Protein AF-A0A5C3LX69-F1 (afdb_monomer_lite)

Radius of gyration: 54.86 Å; chains: 1; bounding box: 128×92×149 Å

Sequence (507 aa):
MKSRIPHSKPSGSSSSKPAASKSSKATSSKHPTLEPSQQEIHSETRIRTIHTKLASCGLPGTISEAELAAVANGAFLDILEFVCEHLRGRRGVAGSRSVIHAARKERARSRVKHPDDMLRSTSEKAASAFRAAEKSVCVYREQLEERMRGLQGSEEKEKELKNRISGKRKISLLLDVLEQRERLRTRRFEEVGKIIRELRTKVHSRSALPDIPPLPSLSTTKTTARYRTSHVRETLTSLHVHHLRVSRLLHPRHPNTGGSGASEDLLIQRLRRALGKHTKSAGEADGVVERLLDLARRKARTRVRMTCSEQKEEAGREELNEKTHHAGKKERELQDLLNRAVGLAFSSEHAIESISHFLRETAPMLRSSLKAEGVQTRGYVDVLRDHIQPSEDKREKGKEEFTVKVKSLLGMYGAAPEVLAKEVERILQRTHARASFLSSAGLPSPRPLPEEQQWMIAAHHSNEHAANEHAVKLLTRKIAKGEYGRGLGKQIENVLGEAKTLIDMPR

Organism: NCBI:txid68775

Structure (mmCIF, N/CA/C/O backbone):
data_AF-A0A5C3LX69-F1
#
_entry.id   AF-A0A5C3LX69-F1
#
loop_
_atom_site.group_PDB
_atom_site.id
_atom_site.type_symbol
_atom_site.label_atom_id
_atom_site.label_alt_id
_atom_site.label_comp_id
_atom_site.label_asym_id
_atom_site.label_entity_id
_atom_site.label_seq_id
_atom_site.pdbx_PDB_ins_code
_atom_site.Cartn_x
_atom_site.Cartn_y
_atom_site.Cartn_z
_atom_site.occupancy
_atom_site.B_iso_or_equiv
_atom_site.auth_seq_id
_atom_site.auth_comp_id
_atom_site.auth_asym_id
_atom_site.auth_atom_id
_atom_site.pdbx_PDB_model_num
ATOM 1 N N . MET A 1 1 ? -3.833 -6.113 -63.905 1.00 48.78 1 MET A N 1
ATOM 2 C CA . MET A 1 1 ? -3.002 -5.656 -65.039 1.00 48.78 1 MET A CA 1
ATOM 3 C C . MET A 1 1 ? -2.441 -4.274 -64.734 1.00 48.78 1 MET A C 1
ATOM 5 O O . MET A 1 1 ? -3.221 -3.334 -64.686 1.00 48.78 1 MET A O 1
ATOM 9 N N . LYS A 1 2 ? -1.131 -4.164 -64.478 1.00 38.47 2 LYS A N 1
ATOM 10 C CA . LYS A 1 2 ? -0.286 -2.999 -64.803 1.00 38.47 2 LYS A CA 1
ATOM 11 C C . LYS A 1 2 ? 1.182 -3.355 -64.516 1.00 38.47 2 LYS A C 1
ATOM 13 O O . LYS A 1 2 ? 1.577 -3.623 -63.388 1.00 38.47 2 LYS A O 1
ATOM 18 N N . SER A 1 3 ? 1.880 -3.471 -65.637 1.00 40.25 3 SER A N 1
ATOM 19 C CA . SER A 1 3 ? 3.301 -3.622 -65.957 1.00 40.25 3 SER A CA 1
ATOM 20 C C . SER A 1 3 ? 4.361 -3.317 -64.889 1.00 40.25 3 SER A C 1
ATOM 22 O O . SER A 1 3 ? 4.452 -2.206 -64.368 1.00 40.25 3 SER A O 1
ATOM 24 N N . ARG A 1 4 ? 5.257 -4.301 -64.721 1.00 43.72 4 ARG A N 1
ATOM 25 C CA . ARG A 1 4 ? 6.661 -4.159 -64.300 1.00 43.72 4 ARG A CA 1
ATOM 26 C C . ARG A 1 4 ? 7.444 -3.312 -65.313 1.00 43.72 4 ARG A C 1
ATOM 28 O O . ARG A 1 4 ? 7.300 -3.527 -66.512 1.00 43.72 4 ARG A O 1
ATOM 35 N N . ILE A 1 5 ? 8.344 -2.466 -64.818 1.00 47.81 5 ILE A N 1
ATOM 36 C CA . ILE A 1 5 ? 9.494 -1.929 -65.561 1.00 47.81 5 ILE A CA 1
ATOM 37 C C . ILE A 1 5 ? 10.745 -2.241 -64.720 1.00 47.81 5 ILE A C 1
ATOM 39 O O . ILE A 1 5 ? 10.751 -1.897 -63.535 1.00 47.81 5 ILE A O 1
ATOM 43 N N . PRO A 1 6 ? 11.779 -2.909 -65.265 1.00 52.28 6 PRO A N 1
ATOM 44 C CA . PRO A 1 6 ? 13.044 -3.120 -64.576 1.00 52.28 6 PRO A CA 1
ATOM 45 C C . PRO A 1 6 ? 14.021 -1.992 -64.932 1.00 52.28 6 PRO A C 1
ATOM 47 O O . PRO A 1 6 ? 14.209 -1.684 -66.106 1.00 52.28 6 PRO A O 1
ATOM 50 N N . HIS A 1 7 ? 14.679 -1.399 -63.934 1.00 39.47 7 HIS A N 1
ATOM 51 C CA . HIS A 1 7 ? 15.825 -0.526 -64.179 1.00 39.47 7 HIS A CA 1
ATOM 52 C C . HIS A 1 7 ? 17.132 -1.211 -63.782 1.00 39.47 7 HIS A C 1
ATOM 54 O O . HIS A 1 7 ? 17.336 -1.661 -62.655 1.00 39.47 7 HIS A O 1
ATOM 60 N N . SER A 1 8 ? 17.978 -1.278 -64.801 1.00 34.88 8 SER A N 1
ATOM 61 C CA . SER A 1 8 ? 19.378 -1.656 -64.879 1.00 34.88 8 SER A CA 1
ATOM 62 C C . SER A 1 8 ? 20.264 -1.017 -63.807 1.00 34.88 8 SER A C 1
ATOM 64 O O . SER A 1 8 ? 20.213 0.189 -63.571 1.00 34.88 8 SER A O 1
ATOM 66 N N . LYS A 1 9 ? 21.151 -1.833 -63.230 1.00 46.41 9 LYS A N 1
ATOM 67 C CA . LYS A 1 9 ? 22.334 -1.394 -62.479 1.00 46.41 9 LYS A CA 1
ATOM 68 C C . LYS A 1 9 ? 23.374 -0.804 -63.442 1.00 46.41 9 LYS A C 1
ATOM 70 O O . LYS A 1 9 ? 23.632 -1.441 -64.462 1.00 46.41 9 LYS A O 1
ATOM 75 N N . PRO A 1 10 ? 24.074 0.280 -63.076 1.00 46.88 10 PRO A N 1
ATOM 76 C CA . PRO A 1 10 ? 25.426 0.506 -63.543 1.00 46.88 10 PRO A CA 1
ATOM 77 C C . PRO A 1 10 ? 26.444 0.114 -62.468 1.00 46.88 10 PRO A C 1
ATOM 79 O O . PRO A 1 10 ? 26.323 0.403 -61.277 1.00 46.88 10 PRO A O 1
ATOM 82 N N . SER A 1 11 ? 27.438 -0.597 -62.968 1.00 38.06 11 SER A N 1
ATOM 83 C CA . SER A 1 11 ? 28.724 -0.945 -62.396 1.00 38.06 11 SER A CA 1
ATOM 84 C C . SER A 1 11 ? 29.548 0.268 -61.958 1.00 38.06 11 SER A C 1
ATOM 86 O O . SER A 1 11 ? 29.615 1.254 -62.680 1.00 38.06 11 SER A O 1
ATOM 88 N N . GLY A 1 12 ? 30.281 0.083 -60.857 1.00 38.56 12 GLY A N 1
ATOM 89 C CA . GLY A 1 12 ? 31.684 0.482 -60.727 1.00 38.56 12 GLY A CA 1
ATOM 90 C C . GLY A 1 12 ? 32.010 1.968 -60.582 1.00 38.56 12 GLY A C 1
ATOM 91 O O . GLY A 1 12 ? 31.930 2.723 -61.537 1.00 38.56 12 GLY A O 1
ATOM 92 N N . SER A 1 13 ? 32.578 2.332 -59.432 1.00 35.28 13 SER A N 1
ATOM 93 C CA . SER A 1 13 ? 33.804 3.140 -59.407 1.00 35.28 13 SER A CA 1
ATOM 94 C C . SER A 1 13 ? 34.420 3.126 -58.010 1.00 35.28 13 SER A C 1
ATOM 96 O O . SER A 1 13 ? 33.841 3.598 -57.034 1.00 35.28 13 SER A O 1
ATOM 98 N N . SER A 1 14 ? 35.621 2.567 -57.951 1.00 46.16 14 SER A N 1
ATOM 99 C CA . SER A 1 14 ? 36.656 2.790 -56.950 1.00 46.16 14 SER A CA 1
ATOM 100 C C . SER A 1 14 ? 36.865 4.276 -56.631 1.00 46.16 14 SER A C 1
ATOM 102 O O . SER A 1 14 ? 37.082 5.060 -57.552 1.00 46.16 14 SER A O 1
ATOM 104 N N . SER A 1 15 ? 36.944 4.649 -55.352 1.00 37.22 15 SER A N 1
ATOM 105 C CA . SER A 1 15 ? 37.646 5.876 -54.950 1.00 37.22 15 SER A CA 1
ATOM 106 C C . SER A 1 15 ? 38.117 5.818 -53.492 1.00 37.22 15 SER A C 1
ATOM 108 O O . SER A 1 15 ? 37.343 5.982 -52.552 1.00 37.22 15 SER A O 1
ATOM 110 N N . SER A 1 16 ? 39.413 5.532 -53.346 1.00 37.84 16 SER A N 1
ATOM 111 C CA . SER A 1 16 ? 40.392 6.246 -52.508 1.00 37.84 16 SER A CA 1
ATOM 112 C C . SER A 1 16 ? 39.966 6.783 -51.129 1.00 37.84 16 SER A C 1
ATOM 114 O O . SER A 1 16 ? 39.293 7.804 -51.004 1.00 37.84 16 SER A O 1
ATOM 116 N N . LYS A 1 17 ? 40.539 6.169 -50.085 1.00 42.91 17 LYS A N 1
ATOM 117 C CA . LYS A 1 17 ? 40.775 6.774 -48.762 1.00 42.91 17 LYS A CA 1
ATOM 118 C C . LYS A 1 17 ? 41.663 8.026 -48.896 1.00 42.91 17 LYS A C 1
ATOM 120 O O . LYS A 1 17 ? 42.711 7.908 -49.531 1.00 42.91 17 LYS A O 1
ATOM 125 N N . PRO A 1 18 ? 41.367 9.159 -48.235 1.00 42.38 18 PRO A N 1
ATOM 126 C CA . PRO A 1 18 ? 42.373 10.180 -47.999 1.00 42.38 18 PRO A CA 1
ATOM 127 C C . PRO A 1 18 ? 43.073 9.939 -46.657 1.00 42.38 18 PRO A C 1
ATOM 129 O O . PRO A 1 18 ? 42.449 9.778 -45.607 1.00 42.38 18 PRO A O 1
ATOM 132 N N . ALA A 1 19 ? 44.400 9.894 -46.734 1.00 36.47 19 ALA A N 1
ATOM 133 C CA . ALA A 1 19 ? 45.321 9.847 -45.616 1.00 36.47 19 ALA A CA 1
ATOM 134 C C . ALA A 1 19 ? 45.254 11.143 -44.791 1.00 36.47 19 ALA A C 1
ATOM 136 O O . ALA A 1 19 ? 45.210 12.246 -45.334 1.00 36.47 19 ALA A O 1
ATOM 137 N N . ALA A 1 20 ? 45.280 11.001 -43.467 1.00 37.62 20 ALA A N 1
ATOM 138 C CA . ALA A 1 20 ? 45.411 12.111 -42.537 1.00 37.62 20 ALA A CA 1
ATOM 139 C C . ALA A 1 20 ? 46.851 12.653 -42.573 1.00 37.62 20 ALA A C 1
ATOM 141 O O . ALA A 1 20 ? 47.780 12.021 -42.071 1.00 37.62 20 ALA A O 1
ATOM 142 N N . SER A 1 21 ? 47.033 13.833 -43.163 1.00 38.31 21 SER A N 1
ATOM 143 C CA . SER A 1 21 ? 48.278 14.596 -43.115 1.00 38.31 21 SER A CA 1
ATOM 144 C C . SER A 1 21 ? 48.471 15.202 -41.719 1.00 38.31 21 SER A C 1
ATOM 146 O O . SER A 1 21 ? 47.793 16.160 -41.343 1.00 38.31 21 SER A O 1
ATOM 148 N N . LYS A 1 22 ? 49.410 14.654 -40.945 1.00 41.94 22 LYS A N 1
ATOM 149 C CA . LYS A 1 22 ? 49.969 15.303 -39.752 1.00 41.94 22 LYS A CA 1
ATOM 150 C C . LYS A 1 22 ? 50.916 16.417 -40.210 1.00 41.94 22 LYS A C 1
ATOM 152 O O . LYS A 1 22 ? 51.984 16.118 -40.731 1.00 41.94 22 LYS A O 1
ATOM 157 N N . SER A 1 23 ? 50.554 17.684 -40.005 1.00 39.88 23 SER A N 1
ATOM 158 C CA . SER A 1 23 ? 51.501 18.801 -40.121 1.00 39.88 23 SER A CA 1
ATOM 159 C C . SER A 1 23 ? 52.133 19.077 -38.754 1.00 39.88 23 SER A C 1
ATOM 161 O O . SER A 1 23 ? 51.575 19.791 -37.922 1.00 39.88 23 SER A O 1
ATOM 163 N N . SER A 1 24 ? 53.303 18.498 -38.508 1.00 42.72 24 SER A N 1
ATOM 164 C CA . SER A 1 24 ? 54.216 18.936 -37.454 1.00 42.72 24 SER A CA 1
ATOM 165 C C . SER A 1 24 ? 54.924 20.207 -37.927 1.00 42.72 24 SER A C 1
ATOM 167 O O . SER A 1 24 ? 55.811 20.140 -38.776 1.00 42.72 24 SER A O 1
ATOM 169 N N . LYS A 1 25 ? 54.522 21.373 -37.410 1.00 42.38 25 LYS A N 1
ATOM 170 C CA . LYS A 1 25 ? 55.230 22.637 -37.641 1.00 42.38 25 LYS A CA 1
ATOM 171 C C . LYS A 1 25 ? 56.178 22.875 -36.468 1.00 42.38 25 LYS A C 1
ATOM 173 O O . LYS A 1 25 ? 55.744 23.219 -35.374 1.00 42.38 25 LYS A O 1
ATOM 178 N N . ALA A 1 26 ? 57.459 22.611 -36.709 1.00 38.88 26 ALA A N 1
ATOM 179 C CA . ALA A 1 26 ? 58.552 22.876 -35.788 1.00 38.88 26 ALA A CA 1
ATOM 180 C C . ALA A 1 26 ? 58.751 24.390 -35.616 1.00 38.88 26 ALA A C 1
ATOM 182 O O . ALA A 1 26 ? 58.827 25.142 -36.589 1.00 38.88 26 ALA A O 1
ATOM 183 N N . THR A 1 27 ? 58.825 24.826 -34.365 1.00 42.94 27 THR A N 1
ATOM 184 C CA . THR A 1 27 ? 59.170 26.182 -33.942 1.00 42.94 27 THR A CA 1
ATOM 185 C C . THR A 1 27 ? 60.685 26.369 -34.024 1.00 42.94 27 THR A C 1
ATOM 187 O O . THR A 1 27 ? 61.425 25.802 -33.226 1.00 42.94 27 THR A O 1
ATOM 190 N N . SER A 1 28 ? 61.148 27.164 -34.990 1.00 39.62 28 SER A N 1
ATOM 191 C CA . SER A 1 28 ? 62.511 27.702 -35.026 1.00 39.62 28 SER A CA 1
ATOM 192 C C . SER A 1 28 ? 62.495 29.073 -34.352 1.00 39.62 28 SER A C 1
ATOM 194 O O . SER A 1 28 ? 61.934 30.026 -34.890 1.00 39.62 28 SER A O 1
ATOM 196 N N . SER A 1 29 ? 63.067 29.159 -33.150 1.00 45.12 29 SER A N 1
ATOM 197 C CA . SER A 1 29 ? 63.329 30.422 -32.465 1.00 45.12 29 SER A CA 1
ATOM 198 C C . SER A 1 29 ? 64.560 31.088 -33.083 1.00 45.12 29 SER A C 1
ATOM 200 O O . SER A 1 29 ? 65.683 30.610 -32.920 1.00 45.12 29 SER A O 1
ATOM 202 N N . LYS A 1 30 ? 64.361 32.213 -33.766 1.00 41.50 30 LYS A N 1
ATOM 203 C CA . LYS A 1 30 ? 65.411 33.204 -34.012 1.00 41.50 30 LYS A CA 1
ATOM 204 C C . LYS A 1 30 ? 64.928 34.516 -33.411 1.00 41.50 30 LYS A C 1
ATOM 206 O O . LYS A 1 30 ? 63.932 35.058 -33.873 1.00 41.50 30 LYS A O 1
ATOM 211 N N . HIS A 1 31 ? 65.608 34.971 -32.363 1.00 44.81 31 HIS A N 1
ATOM 212 C CA . HIS A 1 31 ? 65.466 36.312 -31.802 1.00 44.81 31 HIS A CA 1
ATOM 213 C C . HIS A 1 31 ? 66.206 37.306 -32.709 1.00 44.81 31 HIS A C 1
ATOM 215 O O . HIS A 1 31 ? 67.421 37.165 -32.857 1.00 44.81 31 HIS A O 1
ATOM 221 N N . PRO A 1 32 ? 65.532 38.309 -33.295 1.00 51.78 32 PRO A N 1
ATOM 222 C CA . PRO A 1 32 ? 66.189 39.505 -33.782 1.00 51.78 32 PRO A CA 1
ATOM 223 C C . PRO A 1 32 ? 66.158 40.572 -32.681 1.00 51.78 32 PRO A C 1
ATOM 225 O O . PRO A 1 32 ? 65.097 40.990 -32.219 1.00 51.78 32 PRO A O 1
ATOM 228 N N . THR A 1 33 ? 67.341 41.000 -32.257 1.00 50.88 33 THR A N 1
ATOM 229 C CA . THR A 1 33 ? 67.543 42.231 -31.490 1.00 50.88 33 THR A CA 1
ATOM 230 C C . THR A 1 33 ? 67.201 43.401 -32.412 1.00 50.88 33 THR A C 1
ATOM 232 O O . THR A 1 33 ? 67.880 43.598 -33.417 1.00 50.88 33 THR A O 1
ATOM 235 N N . LEU A 1 34 ? 66.113 44.116 -32.117 1.00 48.59 34 LEU A N 1
ATOM 236 C CA . LEU A 1 34 ? 65.629 45.247 -32.907 1.00 48.59 34 LEU A CA 1
ATOM 237 C C . LEU A 1 34 ? 65.670 46.536 -32.090 1.00 48.59 34 LEU A C 1
ATOM 239 O O . LEU A 1 34 ? 65.187 46.599 -30.961 1.00 48.59 34 LEU A O 1
ATOM 243 N N . GLU A 1 35 ? 66.248 47.532 -32.748 1.00 52.22 35 GLU A N 1
ATOM 244 C CA . GLU A 1 35 ? 66.234 48.967 -32.491 1.00 52.22 35 GLU A CA 1
ATOM 245 C C . GLU A 1 35 ? 64.879 49.485 -31.947 1.00 52.22 35 GLU A C 1
ATOM 247 O O . GLU A 1 35 ? 63.824 49.172 -32.513 1.00 52.22 35 GLU A O 1
ATOM 252 N N . PRO A 1 36 ? 64.877 50.318 -30.887 1.00 54.06 36 PRO A N 1
ATOM 253 C CA . PRO A 1 36 ? 63.665 50.749 -30.178 1.00 54.06 36 PRO A CA 1
ATOM 254 C C . PRO A 1 36 ? 62.775 51.759 -30.931 1.00 54.06 36 PRO A C 1
ATOM 256 O O . PRO A 1 36 ? 61.729 52.138 -30.418 1.00 54.06 36 PRO A O 1
ATOM 259 N N . SER A 1 37 ? 63.123 52.180 -32.149 1.00 54.16 37 SER A N 1
ATOM 260 C CA . SER A 1 37 ? 62.399 53.231 -32.888 1.00 54.16 37 SER A CA 1
ATOM 261 C C . SER A 1 37 ? 61.359 52.723 -33.903 1.00 54.16 37 SER A C 1
ATOM 263 O O . SER A 1 37 ? 60.545 53.509 -34.379 1.00 54.16 37 SER A O 1
ATOM 265 N N . GLN A 1 38 ? 61.315 51.418 -34.216 1.00 54.84 38 GLN A N 1
ATOM 266 C CA . GLN A 1 38 ? 60.296 50.829 -35.113 1.00 54.84 38 GLN A CA 1
ATOM 267 C C . GLN A 1 38 ? 59.138 50.132 -34.376 1.00 54.84 38 GLN A C 1
ATOM 269 O O . GLN A 1 38 ? 58.130 49.788 -34.991 1.00 54.84 38 GLN A O 1
ATOM 274 N N . GLN A 1 39 ? 59.241 49.929 -33.059 1.00 59.38 39 GLN A N 1
ATOM 275 C CA . GLN A 1 39 ? 58.229 49.199 -32.284 1.00 59.38 39 GLN A CA 1
ATOM 276 C C . GLN A 1 39 ? 56.936 49.998 -32.053 1.00 59.38 39 GLN A C 1
ATOM 278 O O . GLN A 1 39 ? 55.862 49.397 -32.028 1.00 59.38 39 GLN A O 1
ATOM 283 N N . GLU A 1 40 ? 57.006 51.330 -31.958 1.00 61.84 40 GLU A N 1
ATOM 284 C CA . GLU A 1 40 ? 55.824 52.176 -31.713 1.00 61.84 40 GLU A CA 1
ATOM 285 C C . GLU A 1 40 ? 54.891 52.264 -32.934 1.00 61.84 40 GLU A C 1
ATOM 287 O O . GLU A 1 40 ? 53.672 52.201 -32.804 1.00 61.84 40 GLU A O 1
ATOM 292 N N . ILE A 1 41 ? 55.435 52.283 -34.154 1.00 68.69 41 ILE A N 1
ATOM 293 C CA . ILE A 1 41 ? 54.611 52.317 -35.379 1.00 68.69 41 ILE A CA 1
ATOM 294 C C . ILE A 1 41 ? 53.885 50.969 -35.590 1.00 68.69 41 ILE A C 1
ATOM 296 O O . ILE A 1 41 ? 52.752 50.903 -36.087 1.00 68.69 41 ILE A O 1
ATOM 300 N N . HIS A 1 42 ? 54.509 49.863 -35.177 1.00 73.12 42 HIS A N 1
ATOM 301 C CA . HIS A 1 42 ? 53.905 48.533 -35.251 1.00 73.12 42 HIS A CA 1
ATOM 302 C C . HIS A 1 42 ? 52.837 48.290 -34.175 1.00 73.12 42 HIS A C 1
ATOM 304 O O . HIS A 1 42 ? 51.896 47.534 -34.428 1.00 73.12 42 HIS A O 1
ATOM 310 N N . SER A 1 43 ? 52.927 48.929 -33.005 1.00 78.69 43 SER A N 1
ATOM 311 C CA . SER A 1 43 ? 51.906 48.786 -31.961 1.00 78.69 43 SER A CA 1
ATOM 312 C C . SER A 1 43 ? 50.610 49.511 -32.336 1.00 78.69 43 SER A C 1
ATOM 314 O O . SER A 1 43 ? 49.542 48.906 -32.241 1.00 78.69 43 SER A O 1
ATOM 316 N N . GLU A 1 44 ? 50.677 50.733 -32.875 1.00 84.44 44 GLU A N 1
ATOM 317 C CA . GLU A 1 44 ? 49.481 51.486 -33.291 1.00 84.44 44 GLU A CA 1
ATOM 318 C C . GLU A 1 44 ? 48.690 50.777 -34.401 1.00 84.44 44 GLU A C 1
ATOM 320 O O . GLU A 1 44 ? 47.464 50.637 -34.335 1.00 84.44 44 GLU A O 1
ATOM 325 N N . THR A 1 45 ? 49.389 50.264 -35.417 1.00 87.81 45 THR A N 1
ATOM 326 C CA . THR A 1 45 ? 48.760 49.520 -36.522 1.00 87.81 45 THR A CA 1
ATOM 327 C C . THR A 1 45 ? 48.129 48.207 -36.048 1.00 87.81 45 THR A C 1
ATOM 329 O O . THR A 1 45 ? 47.048 47.820 -36.515 1.00 87.81 45 THR A O 1
ATOM 332 N N . ARG A 1 46 ? 48.745 47.539 -35.066 1.00 90.56 46 ARG A N 1
ATOM 333 C CA . ARG A 1 46 ? 48.218 46.317 -34.450 1.00 90.56 46 ARG A CA 1
ATOM 334 C C . ARG A 1 46 ? 46.990 46.591 -33.580 1.00 90.56 46 ARG A C 1
ATOM 336 O O . ARG A 1 46 ? 46.014 45.847 -33.679 1.00 90.56 46 ARG A O 1
ATOM 343 N N . ILE A 1 47 ? 46.983 47.681 -32.811 1.00 91.88 47 ILE A N 1
ATOM 344 C CA . ILE A 1 47 ? 45.835 48.097 -31.989 1.00 91.88 47 ILE A CA 1
ATOM 345 C C . ILE A 1 47 ? 44.624 48.415 -32.872 1.00 91.88 47 ILE A C 1
ATOM 347 O O . ILE A 1 47 ? 43.542 47.891 -32.611 1.00 91.88 47 ILE A O 1
ATOM 351 N N . ARG A 1 48 ? 44.799 49.158 -33.974 1.00 93.12 48 ARG A N 1
ATOM 352 C CA . ARG A 1 48 ? 43.721 49.397 -34.959 1.00 93.12 48 ARG A CA 1
ATOM 353 C C . ARG A 1 48 ? 43.183 48.097 -35.560 1.00 93.12 48 ARG A C 1
ATOM 355 O O . ARG A 1 48 ? 41.975 47.901 -35.710 1.00 93.12 48 ARG A O 1
ATOM 362 N N . THR A 1 49 ? 44.075 47.158 -35.865 1.00 93.44 49 THR A N 1
ATOM 363 C CA . THR A 1 49 ? 43.690 45.844 -36.399 1.00 93.44 49 THR A CA 1
ATOM 364 C C . THR A 1 49 ? 42.891 45.024 -35.377 1.00 93.44 49 THR A C 1
ATOM 366 O O . THR A 1 49 ? 41.934 44.340 -35.734 1.00 93.44 49 THR A O 1
ATOM 369 N N . ILE A 1 50 ? 43.239 45.093 -34.092 1.00 93.12 50 ILE A N 1
ATOM 370 C CA . ILE A 1 50 ? 42.500 44.407 -33.024 1.00 93.12 50 ILE A CA 1
ATOM 371 C C . ILE A 1 50 ? 41.171 45.111 -32.744 1.00 93.12 50 ILE A C 1
ATOM 373 O O . ILE A 1 50 ? 40.161 44.428 -32.600 1.00 93.12 50 ILE A O 1
ATOM 377 N N . HIS A 1 51 ? 41.132 46.445 -32.749 1.00 94.06 51 HIS A N 1
ATOM 378 C CA . HIS A 1 51 ? 39.899 47.222 -32.587 1.00 94.06 51 HIS A CA 1
ATOM 379 C C . HIS A 1 51 ? 38.874 46.872 -33.669 1.00 94.06 51 HIS A C 1
ATOM 381 O O . HIS A 1 51 ? 37.751 46.485 -33.353 1.00 94.06 51 HIS A O 1
ATOM 387 N N . THR A 1 52 ? 39.287 46.856 -34.937 1.00 94.19 52 THR A N 1
ATOM 388 C CA . THR A 1 52 ? 38.421 46.448 -36.057 1.00 94.19 52 THR A CA 1
ATOM 389 C C . THR A 1 52 ? 37.975 44.982 -35.956 1.00 94.19 52 THR A C 1
ATOM 391 O O . THR A 1 52 ? 36.799 44.672 -36.182 1.00 94.19 52 THR A O 1
ATOM 394 N N . LYS A 1 53 ? 38.868 44.060 -35.552 1.00 93.00 53 LYS A N 1
ATOM 395 C CA . LYS A 1 53 ? 38.516 42.651 -35.280 1.00 93.00 53 LYS A CA 1
ATOM 396 C C . LYS A 1 53 ? 37.488 42.539 -34.141 1.00 93.00 53 LYS A C 1
ATOM 398 O O . LYS A 1 53 ? 36.508 41.804 -34.293 1.00 93.00 53 LYS A O 1
ATOM 403 N N . LEU A 1 54 ? 37.658 43.273 -33.041 1.00 91.56 54 LEU A N 1
ATOM 404 C CA . LEU A 1 54 ? 36.734 43.296 -31.903 1.00 91.56 54 LEU A CA 1
ATOM 405 C C . LEU A 1 54 ? 35.385 43.912 -32.283 1.00 91.56 54 LEU A C 1
ATOM 407 O O . LEU A 1 54 ? 34.347 43.328 -31.970 1.00 91.56 54 LEU A O 1
ATOM 411 N N . ALA A 1 55 ? 35.381 45.021 -33.023 1.00 93.12 55 ALA A N 1
ATOM 412 C CA . ALA A 1 55 ? 34.170 45.643 -33.555 1.00 93.12 55 ALA A CA 1
ATOM 413 C C . ALA A 1 55 ? 33.369 44.643 -34.403 1.00 93.12 55 ALA A C 1
ATOM 415 O O . ALA A 1 55 ? 32.168 44.466 -34.201 1.00 93.12 55 ALA A O 1
ATOM 416 N N . SER A 1 56 ? 34.047 43.873 -35.264 1.00 89.88 56 SER A N 1
ATOM 417 C CA . SER A 1 56 ? 33.400 42.806 -36.038 1.00 89.88 56 SER A CA 1
ATOM 418 C C . SER A 1 56 ? 32.816 41.685 -35.163 1.00 89.88 56 SER A C 1
ATOM 420 O O . SER A 1 56 ? 31.861 41.024 -35.574 1.00 89.88 56 SER A O 1
ATOM 422 N N . CYS A 1 57 ? 33.346 41.478 -33.953 1.00 89.19 57 CYS A N 1
ATOM 423 C CA . CYS A 1 57 ? 32.859 40.506 -32.970 1.00 89.19 57 CYS A CA 1
ATOM 424 C C . CYS A 1 57 ? 31.745 41.051 -32.057 1.00 89.19 57 CYS A C 1
ATOM 426 O O . CYS A 1 57 ? 31.277 40.311 -31.194 1.00 89.19 57 CYS A O 1
ATOM 428 N N . GLY A 1 58 ? 31.285 42.289 -32.270 1.00 88.81 58 GLY A N 1
ATOM 429 C CA . GLY A 1 58 ? 30.218 42.909 -31.484 1.00 88.81 58 GLY A CA 1
ATOM 430 C C . GLY A 1 58 ? 30.714 43.736 -30.298 1.00 88.81 58 GLY A C 1
ATOM 431 O O . GLY A 1 58 ? 29.975 43.882 -29.326 1.00 88.81 58 GLY A O 1
ATOM 432 N N . LEU A 1 59 ? 31.946 44.262 -30.354 1.00 87.38 59 LEU A N 1
ATOM 433 C CA . LEU A 1 59 ? 32.390 45.278 -29.398 1.00 87.38 59 LEU A CA 1
ATOM 434 C C . LEU A 1 59 ? 31.420 46.474 -29.447 1.00 87.38 59 LEU A C 1
ATOM 436 O O . LEU A 1 59 ? 31.106 46.943 -30.546 1.00 87.38 59 LEU A O 1
ATOM 440 N N . PRO A 1 60 ? 30.939 46.974 -28.297 1.00 86.44 60 PRO A N 1
ATOM 441 C CA . PRO A 1 60 ? 30.132 48.185 -28.255 1.00 86.44 60 PRO A CA 1
ATOM 442 C C . PRO A 1 60 ? 30.882 49.339 -28.929 1.00 86.44 60 PRO A C 1
ATOM 444 O O . PRO A 1 60 ? 32.037 49.601 -28.597 1.00 86.44 60 PRO A O 1
ATOM 447 N N . GLY A 1 61 ? 30.226 50.053 -29.848 1.00 87.44 61 GLY A N 1
ATOM 448 C CA . GLY A 1 61 ? 30.829 51.177 -30.584 1.00 87.44 61 GLY A CA 1
ATOM 449 C C . GLY A 1 61 ? 31.203 52.386 -29.718 1.00 87.44 61 GLY A C 1
ATOM 450 O O . GLY A 1 61 ? 31.676 53.387 -30.240 1.00 87.44 61 GLY A O 1
ATOM 451 N N . THR A 1 62 ? 30.977 52.305 -28.407 1.00 90.62 62 THR A N 1
ATOM 452 C CA . THR A 1 62 ? 31.343 53.321 -27.420 1.00 90.62 62 THR A CA 1
ATOM 453 C C . THR A 1 62 ? 32.825 53.301 -27.063 1.00 90.62 62 THR A C 1
ATOM 455 O O . THR A 1 62 ? 33.296 54.278 -26.502 1.00 90.62 62 THR A O 1
ATOM 458 N N . ILE A 1 63 ? 33.548 52.211 -27.354 1.00 91.75 63 ILE A N 1
ATOM 459 C CA . ILE A 1 63 ? 34.969 52.086 -27.006 1.00 91.75 63 ILE A CA 1
ATOM 460 C C . ILE A 1 63 ? 35.817 52.680 -28.132 1.00 91.75 63 ILE A C 1
ATOM 462 O O . ILE A 1 63 ? 35.898 52.120 -29.232 1.00 91.75 63 ILE A O 1
ATOM 466 N N . SER A 1 64 ? 36.455 53.814 -27.847 1.00 94.00 64 SER A N 1
ATOM 467 C CA . SER A 1 64 ? 37.346 54.501 -28.789 1.00 94.00 64 SER A CA 1
ATOM 468 C C . SER A 1 64 ? 38.652 53.723 -28.994 1.00 94.00 64 SER A C 1
ATOM 470 O O . SER A 1 64 ? 39.138 53.043 -28.088 1.00 94.00 64 SER A O 1
ATOM 472 N N . GLU A 1 65 ? 39.269 53.844 -30.174 1.00 92.44 65 GLU A N 1
ATOM 473 C CA . GLU A 1 65 ? 40.603 53.281 -30.440 1.00 92.44 65 GLU A CA 1
ATOM 474 C C . GLU A 1 65 ? 41.646 53.779 -29.428 1.00 92.44 65 GLU A C 1
ATOM 476 O O . GLU A 1 65 ? 42.504 53.009 -29.003 1.00 92.44 65 GLU A O 1
ATOM 481 N N . ALA A 1 66 ? 41.533 55.039 -28.991 1.00 91.50 66 ALA A N 1
ATOM 482 C CA . ALA A 1 66 ? 42.433 55.637 -28.006 1.00 91.50 66 ALA A CA 1
ATOM 483 C C . ALA A 1 66 ? 42.274 55.012 -26.607 1.00 91.50 66 ALA A C 1
ATOM 485 O O . ALA A 1 66 ? 43.260 54.803 -25.904 1.00 91.50 66 ALA A O 1
ATOM 486 N N . GLU A 1 67 ? 41.045 54.660 -26.218 1.00 91.88 67 GLU A N 1
ATOM 487 C CA . GLU A 1 67 ? 40.770 53.972 -24.950 1.00 91.88 67 GLU A CA 1
ATOM 488 C C . GLU A 1 67 ? 41.311 52.541 -24.976 1.00 91.88 67 GLU A C 1
ATOM 490 O O . GLU A 1 67 ? 41.897 52.073 -24.000 1.00 91.88 67 GLU A O 1
ATOM 495 N N . LEU A 1 68 ? 41.174 51.857 -26.118 1.00 90.56 68 LEU A N 1
ATOM 496 C CA . LEU A 1 68 ? 41.755 50.533 -26.299 1.00 90.56 68 LEU A CA 1
ATOM 497 C C . LEU A 1 68 ? 43.289 50.595 -26.288 1.00 90.56 68 LEU A C 1
ATOM 499 O O . LEU A 1 68 ? 43.905 49.743 -25.657 1.00 90.56 68 LEU A O 1
ATOM 503 N N . ALA A 1 69 ? 43.901 51.602 -26.918 1.00 90.94 69 ALA A N 1
ATOM 504 C CA . ALA A 1 69 ? 45.352 51.799 -26.912 1.00 90.94 69 ALA A CA 1
ATOM 505 C C . ALA A 1 69 ? 45.906 52.077 -25.505 1.00 90.94 69 ALA A C 1
ATOM 507 O O . ALA A 1 69 ? 46.968 51.572 -25.150 1.00 90.94 69 ALA A O 1
ATOM 508 N N . ALA A 1 70 ? 45.166 52.820 -24.675 1.00 89.62 70 ALA A N 1
ATOM 509 C CA . ALA A 1 70 ? 45.567 53.108 -23.298 1.00 89.62 70 ALA A CA 1
ATOM 510 C C . ALA A 1 70 ? 45.610 51.845 -22.416 1.00 89.62 70 ALA A C 1
ATOM 512 O O . ALA A 1 70 ? 46.459 51.728 -21.533 1.00 89.62 70 ALA A O 1
ATOM 513 N N . VAL A 1 71 ? 44.702 50.893 -22.657 1.00 86.69 71 VAL A N 1
ATOM 514 C CA . VAL A 1 71 ? 44.557 49.669 -21.850 1.00 86.69 71 VAL A CA 1
ATOM 515 C C . VAL A 1 71 ? 45.346 48.490 -22.435 1.00 86.69 71 VAL A C 1
ATOM 517 O O . VAL A 1 71 ? 45.834 47.635 -21.694 1.00 86.69 71 VAL A O 1
ATOM 520 N N . ALA A 1 72 ? 45.487 48.420 -23.759 1.00 82.50 72 ALA A N 1
ATOM 521 C CA . ALA A 1 72 ? 46.037 47.271 -24.468 1.00 82.50 72 ALA A CA 1
ATOM 522 C C . ALA A 1 72 ? 47.529 47.413 -24.783 1.00 82.50 72 ALA A C 1
ATOM 524 O O . ALA A 1 72 ? 47.926 47.525 -25.939 1.00 82.50 72 ALA A O 1
ATOM 525 N N . ASN A 1 73 ? 48.355 47.325 -23.738 1.00 85.00 73 ASN A N 1
ATOM 526 C CA . ASN A 1 73 ? 49.812 47.292 -23.858 1.00 85.00 73 ASN A CA 1
ATOM 527 C C . ASN A 1 73 ? 50.391 45.899 -23.547 1.00 85.00 73 ASN A C 1
ATOM 529 O O . ASN A 1 73 ? 49.896 45.166 -22.686 1.00 85.00 73 ASN A O 1
ATOM 533 N N . GLY A 1 74 ? 51.466 45.530 -24.251 1.00 86.94 74 GLY A N 1
ATOM 534 C CA . GLY A 1 74 ? 52.237 44.305 -24.003 1.00 86.94 74 GLY A CA 1
ATOM 535 C C . GLY A 1 74 ? 51.438 43.004 -24.173 1.00 86.94 74 GLY A C 1
ATOM 536 O O . GLY A 1 74 ? 50.651 42.859 -25.106 1.00 86.94 74 GLY A O 1
ATOM 537 N N . ALA A 1 75 ? 51.627 42.051 -23.253 1.00 89.12 75 ALA A N 1
ATOM 538 C CA . ALA A 1 75 ? 51.043 40.704 -23.321 1.00 89.12 75 ALA A CA 1
ATOM 539 C C . ALA A 1 75 ? 49.502 40.683 -23.364 1.00 89.12 75 ALA A C 1
ATOM 541 O O . ALA A 1 75 ? 48.903 39.731 -23.864 1.00 89.12 75 ALA A O 1
ATOM 542 N N . PHE A 1 76 ? 48.838 41.729 -22.862 1.00 88.75 76 PHE A N 1
ATOM 543 C CA . PHE A 1 76 ? 47.381 41.821 -22.934 1.00 88.75 76 PHE A CA 1
ATOM 544 C C . PHE A 1 76 ? 46.891 42.005 -24.378 1.00 88.75 76 PHE A C 1
ATOM 546 O O . PHE A 1 76 ? 45.871 41.431 -24.756 1.00 88.75 76 PHE A O 1
ATOM 553 N N . LEU A 1 77 ? 47.653 42.720 -25.213 1.00 90.88 77 LEU A N 1
ATOM 554 C CA . LEU A 1 77 ? 47.352 42.882 -26.636 1.00 90.88 77 LEU A CA 1
ATOM 555 C C . LEU A 1 77 ? 47.422 41.536 -27.380 1.00 90.88 77 LEU A C 1
ATOM 557 O O . LEU A 1 77 ? 46.551 41.241 -28.198 1.00 90.88 77 LEU A O 1
ATOM 561 N N . ASP A 1 78 ? 48.399 40.688 -27.041 1.00 91.00 78 ASP A N 1
ATOM 562 C CA . ASP A 1 78 ? 48.525 39.334 -27.600 1.00 91.00 78 ASP A CA 1
ATOM 563 C C . ASP A 1 78 ? 47.335 38.444 -27.206 1.00 91.00 78 ASP A C 1
ATOM 565 O O . ASP A 1 78 ? 46.800 37.700 -28.032 1.00 91.00 78 ASP A O 1
ATOM 569 N N . ILE A 1 79 ? 46.872 38.551 -25.954 1.00 92.50 79 ILE A N 1
ATOM 570 C CA . ILE A 1 79 ? 45.677 37.841 -25.475 1.00 92.50 79 ILE A CA 1
ATOM 571 C C . ILE A 1 79 ? 44.433 38.325 -26.225 1.00 92.50 79 ILE A C 1
ATOM 573 O O . ILE A 1 79 ? 43.627 37.502 -26.661 1.00 92.50 79 ILE A O 1
ATOM 577 N N . LEU A 1 80 ? 44.270 39.639 -26.407 1.00 92.50 80 LEU A N 1
ATOM 578 C CA . LEU A 1 80 ? 43.143 40.197 -27.156 1.00 92.50 80 LEU A CA 1
ATOM 579 C C . LEU A 1 80 ? 43.145 39.730 -28.613 1.00 92.50 80 LEU A C 1
ATOM 581 O O . LEU A 1 80 ? 42.089 39.367 -29.136 1.00 92.50 80 LEU A O 1
ATOM 585 N N . GLU A 1 81 ? 44.309 39.676 -29.257 1.00 92.75 81 GLU A N 1
ATOM 586 C CA . GLU A 1 81 ? 44.437 39.137 -30.609 1.00 92.75 81 GLU A CA 1
ATOM 587 C C . GLU A 1 81 ? 44.047 37.655 -30.673 1.00 92.75 81 GLU A C 1
ATOM 589 O O . GLU A 1 81 ? 43.216 37.276 -31.505 1.00 92.75 81 GLU A O 1
ATOM 594 N N . PHE A 1 82 ? 44.555 36.834 -29.750 1.00 93.81 82 PHE A N 1
ATOM 595 C CA . PHE A 1 82 ? 44.191 35.420 -29.654 1.00 93.81 82 PHE A CA 1
ATOM 596 C C . PHE A 1 82 ? 42.682 35.224 -29.441 1.00 93.81 82 PHE A C 1
ATOM 598 O O . PHE A 1 82 ? 42.051 34.391 -30.099 1.00 93.81 82 PHE A O 1
ATOM 605 N N . VAL A 1 83 ? 42.071 36.017 -28.555 1.00 93.38 83 VAL A N 1
ATOM 606 C CA . VAL A 1 83 ? 40.625 35.978 -28.301 1.00 93.38 83 VAL A C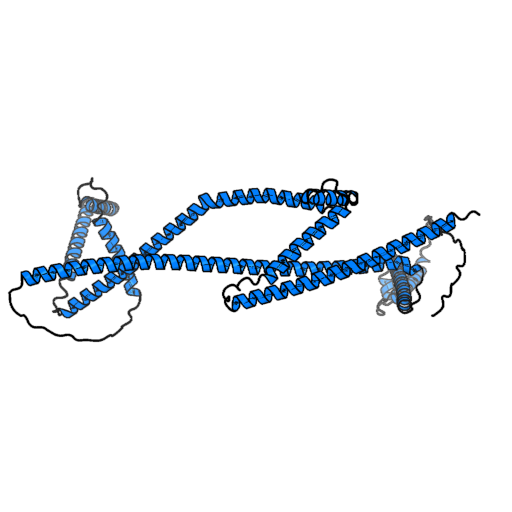A 1
ATOM 607 C C . VAL A 1 83 ? 39.847 36.366 -29.558 1.00 93.38 83 VAL A C 1
ATOM 609 O O . VAL A 1 83 ? 38.891 35.672 -29.911 1.00 93.38 83 VAL A O 1
ATOM 612 N N . CYS A 1 84 ? 40.266 37.407 -30.280 1.00 93.56 84 CYS A N 1
ATOM 613 C CA . CYS A 1 84 ? 39.642 37.807 -31.542 1.00 93.56 84 CYS A CA 1
ATOM 614 C C . CYS A 1 84 ? 39.683 36.691 -32.588 1.00 93.56 84 CYS A C 1
ATOM 616 O O . CYS A 1 84 ? 38.668 36.396 -33.225 1.00 93.56 84 CYS A O 1
ATOM 618 N N . GLU A 1 85 ? 40.836 36.046 -32.764 1.00 92.88 85 GLU A N 1
ATOM 619 C CA . GLU A 1 85 ? 40.982 34.928 -33.697 1.00 92.88 85 GLU A CA 1
ATOM 620 C C . GLU A 1 85 ? 40.120 33.733 -33.289 1.00 92.88 85 GLU A C 1
ATOM 622 O O . GLU A 1 85 ? 39.445 33.133 -34.132 1.00 92.88 85 GLU A O 1
ATOM 627 N N . HIS A 1 86 ? 40.055 33.432 -31.992 1.00 92.56 86 HIS A N 1
ATOM 628 C CA . HIS A 1 86 ? 39.223 32.354 -31.477 1.00 92.56 86 HIS A CA 1
ATOM 629 C C . HIS A 1 86 ? 37.727 32.636 -31.666 1.00 92.56 86 HIS A C 1
ATOM 631 O O . HIS A 1 86 ? 36.977 31.755 -32.095 1.00 92.56 86 HIS A O 1
ATOM 637 N N . LEU A 1 87 ? 37.276 33.863 -31.393 1.00 90.81 87 LEU A N 1
ATOM 638 C CA . LEU A 1 87 ? 35.890 34.283 -31.608 1.00 90.81 87 LEU A CA 1
ATOM 639 C C . LEU A 1 87 ? 35.524 34.262 -33.093 1.00 90.81 87 LEU A C 1
ATOM 641 O O . LEU A 1 87 ? 34.465 33.740 -33.453 1.00 90.81 87 LEU A O 1
ATOM 645 N N . ARG A 1 88 ? 36.421 34.728 -33.970 1.00 92.06 88 ARG A N 1
ATOM 646 C CA . ARG A 1 88 ? 36.260 34.624 -35.426 1.00 92.06 88 ARG A CA 1
ATOM 647 C C . ARG A 1 88 ? 36.147 33.167 -35.870 1.00 92.06 88 ARG A C 1
ATOM 649 O O . ARG A 1 88 ? 35.238 32.835 -36.631 1.00 92.06 88 ARG A O 1
ATOM 656 N N . GLY A 1 89 ? 37.009 32.288 -35.357 1.00 90.81 89 GLY A N 1
ATOM 657 C CA . GLY A 1 89 ? 36.957 30.849 -35.613 1.00 90.81 89 GLY A CA 1
ATOM 658 C C . GLY A 1 89 ? 35.634 30.230 -35.158 1.00 90.81 89 GLY A C 1
ATOM 659 O O . GLY A 1 89 ? 34.966 29.548 -35.935 1.00 90.81 89 GLY A O 1
ATOM 660 N N . ARG A 1 90 ? 35.184 30.536 -33.935 1.00 89.75 90 ARG A N 1
ATOM 661 C CA . ARG A 1 90 ? 33.886 30.084 -33.409 1.00 89.75 90 ARG A CA 1
ATOM 662 C C . ARG A 1 90 ? 32.720 30.572 -34.258 1.00 89.75 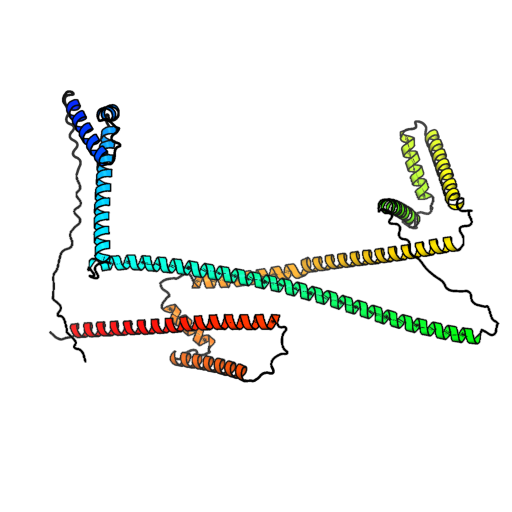90 ARG A C 1
ATOM 664 O O . ARG A 1 90 ? 31.830 29.778 -34.555 1.00 89.75 90 ARG A O 1
ATOM 671 N N . ARG A 1 91 ? 32.729 31.838 -34.681 1.00 89.00 91 ARG A N 1
ATOM 672 C CA . ARG A 1 91 ? 31.695 32.404 -35.557 1.00 89.00 91 ARG A CA 1
ATOM 673 C C . ARG A 1 91 ? 31.701 31.740 -36.932 1.00 89.00 91 ARG A C 1
ATOM 675 O O . ARG A 1 91 ? 30.632 31.414 -37.437 1.00 89.00 91 ARG A O 1
ATOM 682 N N . GLY A 1 92 ? 32.875 31.461 -37.500 1.00 89.06 92 GLY A N 1
ATOM 683 C CA . GLY A 1 92 ? 33.017 30.715 -38.754 1.00 89.06 92 GLY A CA 1
ATOM 684 C C . GLY A 1 92 ? 32.488 29.281 -38.653 1.00 89.06 92 GLY A C 1
ATOM 685 O O . GLY A 1 92 ? 31.739 28.824 -39.520 1.00 89.06 92 GLY A O 1
ATOM 686 N N . VAL A 1 93 ? 32.788 28.587 -37.552 1.00 91.00 93 VAL A N 1
ATOM 687 C CA . VAL A 1 93 ? 32.254 27.246 -37.270 1.00 91.00 93 VAL A CA 1
ATOM 688 C C . VAL A 1 93 ? 30.743 27.292 -37.050 1.00 91.00 93 VAL A C 1
ATOM 690 O O . VAL A 1 93 ? 30.025 26.448 -37.583 1.00 91.00 93 VAL A O 1
ATOM 693 N N . ALA A 1 94 ? 30.232 28.271 -36.302 1.00 87.00 94 ALA A N 1
ATOM 694 C CA . ALA A 1 94 ? 28.799 28.457 -36.087 1.00 87.00 94 ALA A CA 1
ATOM 695 C C . ALA A 1 94 ? 28.063 28.768 -37.399 1.00 87.00 94 ALA A C 1
ATOM 697 O O . ALA A 1 94 ? 27.020 28.174 -37.662 1.00 87.00 94 ALA A O 1
ATOM 698 N N . GLY A 1 95 ? 28.635 29.620 -38.255 1.00 90.75 95 GLY A N 1
ATOM 699 C CA . GLY A 1 95 ? 28.130 29.910 -39.596 1.00 90.75 95 GLY A CA 1
ATOM 700 C C . GLY A 1 95 ? 28.092 28.657 -40.467 1.00 90.75 95 GLY A C 1
ATOM 701 O O . GLY A 1 95 ? 27.041 28.314 -41.001 1.00 90.75 95 GLY A O 1
ATOM 702 N N . SER A 1 96 ? 29.188 27.897 -40.508 1.00 86.31 96 SER A N 1
ATOM 703 C CA . SER A 1 96 ? 29.258 26.622 -41.234 1.00 86.31 96 SER A CA 1
ATOM 704 C C . SER A 1 96 ? 28.221 25.622 -40.717 1.00 86.31 96 SER A C 1
ATOM 706 O O . SER A 1 96 ? 27.508 24.999 -41.500 1.00 86.31 96 SER A O 1
ATOM 708 N N . ARG A 1 97 ? 28.061 25.506 -39.391 1.00 84.06 97 ARG A N 1
ATOM 709 C CA . ARG A 1 97 ? 27.016 24.678 -38.770 1.00 84.06 97 ARG A CA 1
ATOM 710 C C . ARG A 1 97 ? 25.621 25.150 -39.163 1.00 84.06 97 ARG A C 1
ATOM 712 O O . ARG A 1 97 ? 24.787 24.307 -39.476 1.00 84.06 97 ARG A O 1
ATOM 719 N N . SER A 1 98 ? 25.368 26.457 -39.169 1.00 86.19 98 SER A N 1
ATOM 720 C CA . SER A 1 98 ? 24.084 27.038 -39.568 1.00 86.19 98 SER A CA 1
ATOM 721 C C . SER A 1 98 ? 23.756 26.726 -41.027 1.00 86.19 98 SER A C 1
ATOM 723 O O . SER A 1 98 ? 22.680 26.202 -41.296 1.00 86.19 98 SER A O 1
ATOM 725 N N . VAL A 1 99 ? 24.705 26.924 -41.949 1.00 87.12 99 VAL A N 1
ATOM 726 C CA . VAL A 1 99 ? 24.562 26.574 -43.375 1.00 87.12 99 VAL A CA 1
ATOM 727 C C . VAL A 1 99 ? 24.282 25.086 -43.537 1.00 87.12 99 VAL A C 1
ATOM 729 O O . VAL A 1 99 ? 23.336 24.693 -44.213 1.00 87.12 99 VAL A O 1
ATOM 732 N N . ILE A 1 100 ? 25.044 24.245 -42.841 1.00 79.12 100 ILE A N 1
ATOM 733 C CA . ILE A 1 100 ? 24.828 22.802 -42.824 1.00 79.12 100 ILE A CA 1
ATOM 734 C C . ILE A 1 100 ? 23.419 22.472 -42.291 1.00 79.12 100 ILE A C 1
ATOM 736 O O . ILE A 1 100 ? 22.735 21.622 -42.854 1.00 79.12 100 ILE A O 1
ATOM 740 N N . HIS A 1 101 ? 22.949 23.122 -41.224 1.00 80.81 101 HIS A N 1
ATOM 741 C CA . HIS A 1 101 ? 21.601 22.927 -40.681 1.00 80.81 101 HIS A CA 1
ATOM 742 C C . HIS A 1 101 ? 20.496 23.438 -41.610 1.00 80.81 101 HIS A C 1
ATOM 744 O O . HIS A 1 101 ? 19.460 22.784 -41.705 1.00 80.81 101 HIS A O 1
ATOM 750 N N . ALA A 1 102 ? 20.702 24.560 -42.296 1.00 82.31 102 ALA A N 1
ATOM 751 C CA . ALA A 1 102 ? 19.772 25.111 -43.273 1.00 82.31 102 ALA A CA 1
ATOM 752 C C . ALA A 1 102 ? 19.647 24.177 -44.481 1.00 82.31 102 ALA A C 1
ATOM 754 O O . ALA A 1 102 ? 18.543 23.724 -44.774 1.00 82.31 102 ALA A O 1
ATOM 755 N N . ALA A 1 103 ? 20.776 23.758 -45.061 1.00 80.88 103 ALA A N 1
ATOM 756 C CA . ALA A 1 103 ? 20.819 22.763 -46.128 1.00 80.88 103 ALA A CA 1
ATOM 757 C C . ALA A 1 103 ? 20.157 21.443 -45.699 1.00 80.88 103 ALA A C 1
ATOM 759 O O . ALA A 1 103 ? 19.447 20.812 -46.473 1.00 80.88 103 ALA A O 1
ATOM 760 N N . ARG A 1 104 ? 20.322 21.029 -44.436 1.00 76.12 104 ARG A N 1
ATOM 761 C CA . ARG A 1 104 ? 19.635 19.850 -43.878 1.00 76.12 104 ARG A CA 1
ATOM 762 C C . ARG A 1 104 ? 18.127 20.051 -43.732 1.00 76.12 104 ARG A C 1
ATOM 764 O O . ARG A 1 104 ? 17.378 19.129 -44.023 1.00 76.12 104 ARG A O 1
ATOM 771 N N . LYS A 1 105 ? 17.663 21.221 -43.282 1.00 82.44 105 LYS A N 1
ATOM 772 C CA . LYS A 1 105 ? 16.225 21.537 -43.195 1.00 82.44 105 LYS A CA 1
ATOM 773 C C . LYS A 1 105 ? 15.580 21.585 -44.578 1.00 82.44 105 LYS A C 1
ATOM 775 O O . LYS A 1 105 ? 14.455 21.128 -44.736 1.00 82.44 105 LYS A O 1
ATOM 780 N N . GLU A 1 106 ? 16.294 22.111 -45.563 1.00 81.81 106 GLU A N 1
ATOM 781 C CA . GLU A 1 106 ? 15.864 22.140 -46.957 1.00 81.81 106 GLU A CA 1
ATOM 782 C C . GLU A 1 106 ? 15.807 20.727 -47.553 1.00 81.81 106 GLU A C 1
ATOM 784 O O . GLU A 1 106 ? 14.792 20.345 -48.132 1.00 81.81 106 GLU A O 1
ATOM 789 N N . ARG A 1 107 ? 16.816 19.889 -47.281 1.00 74.94 107 ARG A N 1
ATOM 790 C CA . ARG A 1 107 ? 16.796 18.458 -47.628 1.00 74.94 107 ARG A CA 1
ATOM 791 C C . ARG A 1 107 ? 15.699 17.678 -46.913 1.00 74.94 107 ARG A C 1
ATOM 793 O O . ARG A 1 107 ? 15.114 16.796 -47.507 1.00 74.94 107 ARG A O 1
ATOM 800 N N . ALA A 1 108 ? 15.360 18.005 -45.668 1.00 71.75 108 ALA A N 1
ATOM 801 C CA . ALA A 1 108 ? 14.232 17.370 -44.982 1.00 71.75 108 ALA A CA 1
ATOM 802 C C . ALA A 1 108 ? 12.878 17.703 -45.641 1.00 71.75 108 ALA A C 1
ATOM 804 O O . ALA A 1 108 ? 11.914 16.954 -45.480 1.00 71.75 108 ALA A O 1
ATOM 805 N N . ARG A 1 109 ? 12.794 18.819 -46.380 1.00 80.44 109 ARG A N 1
ATOM 806 C CA . ARG A 1 109 ? 11.617 19.183 -47.181 1.00 80.44 109 ARG A CA 1
ATOM 807 C C . ARG A 1 109 ? 11.616 18.487 -48.542 1.00 80.44 109 ARG A C 1
ATOM 809 O O . ARG A 1 109 ? 10.539 18.165 -49.042 1.00 80.44 109 ARG A O 1
ATOM 816 N N . SER A 1 110 ? 12.782 18.221 -49.132 1.00 73.00 110 SER A N 1
ATOM 817 C CA . SER A 1 110 ? 12.878 17.452 -50.373 1.00 73.00 110 SER A CA 1
ATOM 818 C C . SER A 1 110 ? 12.821 15.945 -50.080 1.00 73.00 110 SER A C 1
ATOM 820 O O . SER A 1 110 ? 13.555 15.396 -49.272 1.00 73.00 110 SER A O 1
ATOM 822 N N . ARG A 1 111 ? 11.926 15.202 -50.736 1.00 69.81 111 ARG A N 1
ATOM 823 C CA . ARG A 1 111 ? 11.776 13.746 -50.502 1.00 69.81 111 ARG A CA 1
ATOM 824 C C . ARG A 1 111 ? 12.936 12.899 -51.064 1.00 69.81 111 ARG A C 1
ATOM 826 O O . ARG A 1 111 ? 12.826 11.674 -51.119 1.00 69.81 111 ARG A O 1
ATOM 833 N N . VAL A 1 112 ? 14.023 13.527 -51.510 1.00 72.38 112 VAL A N 1
ATOM 834 C CA . VAL A 1 112 ? 15.148 12.874 -52.188 1.00 72.38 112 VAL A CA 1
ATOM 835 C C . VAL A 1 112 ? 16.157 12.412 -51.138 1.00 72.38 112 VAL A C 1
ATOM 837 O O . VAL A 1 112 ? 16.802 13.224 -50.483 1.00 72.38 112 VAL A O 1
ATOM 840 N N . LYS A 1 113 ? 16.279 11.094 -50.959 1.00 62.69 113 LYS A N 1
ATOM 841 C CA . LYS A 1 113 ? 17.202 10.487 -49.989 1.00 62.69 113 LYS A CA 1
ATOM 842 C C . LYS A 1 113 ? 18.636 10.552 -50.523 1.00 62.69 113 LYS A C 1
ATOM 844 O O . LYS A 1 113 ? 18.920 9.922 -51.538 1.00 62.69 113 LYS A O 1
ATOM 849 N N . HIS A 1 114 ? 19.533 11.261 -49.836 1.00 64.88 114 HIS A N 1
ATOM 850 C CA . HIS A 1 114 ? 20.963 11.249 -50.153 1.00 64.88 114 HIS A CA 1
ATOM 851 C C . HIS A 1 114 ? 21.676 10.086 -49.428 1.00 64.88 114 HIS A C 1
ATOM 853 O O . HIS A 1 114 ? 21.309 9.754 -48.300 1.00 64.88 114 HIS A O 1
ATOM 859 N N . PRO A 1 115 ? 22.714 9.468 -50.022 1.00 65.50 115 PRO A N 1
ATOM 860 C CA . PRO A 1 115 ? 23.468 8.368 -49.407 1.00 65.50 115 PRO A CA 1
ATOM 861 C C . PRO A 1 115 ? 24.107 8.714 -48.048 1.00 65.50 115 PRO A C 1
ATOM 863 O O . PRO A 1 115 ? 24.134 7.859 -47.164 1.00 65.50 115 PRO A O 1
ATOM 866 N N . ASP A 1 116 ? 24.517 9.967 -47.820 1.00 63.47 116 ASP A N 1
ATOM 867 C CA . ASP A 1 116 ? 25.075 10.418 -46.530 1.00 63.47 116 ASP A CA 1
ATOM 868 C C . ASP A 1 11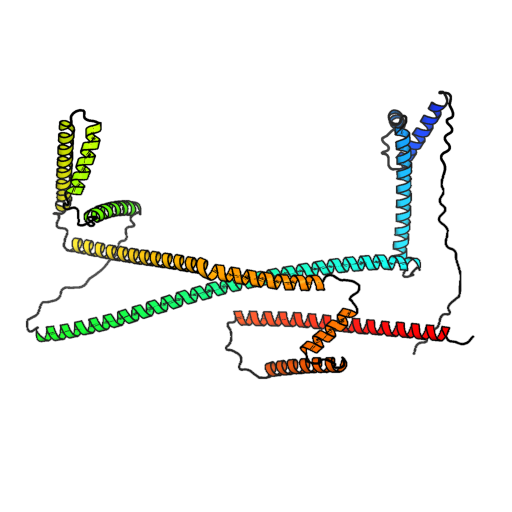6 ? 24.042 10.472 -45.389 1.00 63.47 116 ASP A C 1
ATOM 870 O O . ASP A 1 116 ? 24.404 10.436 -44.209 1.00 63.47 116 ASP A O 1
ATOM 874 N N . ASP A 1 117 ? 22.743 10.499 -45.705 1.00 59.69 117 ASP A N 1
ATOM 875 C CA . ASP A 1 117 ? 21.684 10.495 -44.694 1.00 59.69 117 ASP A CA 1
ATOM 876 C C . ASP A 1 117 ? 21.519 9.114 -44.037 1.00 59.69 117 ASP A C 1
ATOM 878 O O . ASP A 1 117 ? 20.916 9.012 -42.971 1.00 59.69 117 ASP A O 1
ATOM 882 N N . MET A 1 118 ? 22.080 8.041 -44.609 1.00 59.25 118 MET A N 1
ATOM 883 C CA . MET A 1 118 ? 21.959 6.675 -44.076 1.00 59.25 118 MET A CA 1
ATOM 884 C C . MET A 1 118 ? 22.657 6.504 -42.719 1.00 59.25 118 MET A C 1
ATOM 886 O O . MET A 1 118 ? 22.053 5.973 -41.786 1.00 59.25 118 MET A O 1
ATOM 890 N N . LEU A 1 119 ? 23.894 6.996 -42.576 1.00 62.22 119 LEU A N 1
ATOM 891 C CA . LEU A 1 119 ? 24.685 6.870 -41.339 1.00 62.22 119 LEU A CA 1
ATOM 892 C C . LEU A 1 119 ? 24.177 7.766 -40.209 1.00 62.22 119 LEU A C 1
ATOM 894 O O . LEU A 1 119 ? 24.401 7.488 -39.035 1.00 62.22 119 LEU A O 1
ATOM 898 N N . ARG A 1 120 ? 23.476 8.846 -40.549 1.00 62.81 120 ARG A N 1
ATOM 899 C CA . ARG A 1 120 ? 22.863 9.728 -39.560 1.00 62.81 120 ARG A CA 1
ATOM 900 C C . ARG A 1 120 ? 21.422 9.348 -39.246 1.00 62.81 120 ARG A C 1
ATOM 902 O O . ARG A 1 120 ? 20.973 9.516 -38.116 1.00 62.81 120 ARG A O 1
ATOM 909 N N . SER A 1 121 ? 20.720 8.753 -40.207 1.00 66.38 121 SER A N 1
ATOM 910 C CA . SER A 1 121 ? 19.415 8.146 -39.974 1.00 66.38 121 SER A CA 1
ATOM 911 C C . SER A 1 121 ? 19.497 7.107 -38.861 1.00 66.38 121 SER A C 1
ATOM 913 O O . SER A 1 121 ? 18.560 7.015 -38.080 1.00 66.38 121 SER A O 1
ATOM 915 N N . THR A 1 122 ? 20.597 6.360 -38.724 1.00 74.88 122 THR A N 1
ATOM 916 C CA . THR A 1 122 ? 20.753 5.393 -37.625 1.00 74.88 122 THR A CA 1
ATOM 917 C C . THR A 1 122 ? 20.887 6.071 -36.262 1.00 74.88 122 THR A C 1
ATOM 919 O O . THR A 1 122 ? 20.202 5.651 -35.332 1.00 74.88 122 THR A O 1
ATOM 922 N N . SER A 1 123 ? 21.679 7.143 -36.131 1.00 77.69 123 SER A N 1
ATOM 923 C CA . SER A 1 123 ? 21.833 7.863 -34.857 1.00 77.69 123 SER A CA 1
ATOM 924 C C . SER A 1 123 ? 20.578 8.650 -34.469 1.00 77.69 123 SER A C 1
ATOM 926 O O . SER A 1 123 ? 20.179 8.632 -33.307 1.00 77.69 123 SER A O 1
ATOM 928 N N . GLU A 1 124 ? 19.884 9.266 -35.428 1.00 79.75 124 GLU A N 1
ATOM 929 C CA . GLU A 1 124 ? 18.605 9.942 -35.183 1.00 79.75 124 GLU A CA 1
ATOM 930 C C . GLU A 1 124 ? 17.476 8.944 -34.894 1.00 79.75 124 GLU A C 1
ATOM 932 O O . GLU A 1 124 ? 16.670 9.179 -33.992 1.00 79.75 124 GLU A O 1
ATOM 937 N N . LYS A 1 125 ? 17.449 7.785 -35.571 1.00 79.81 125 LYS A N 1
ATOM 938 C CA . LYS A 1 125 ? 16.541 6.678 -35.224 1.00 79.81 125 LYS A CA 1
ATOM 939 C C . LYS A 1 125 ? 16.815 6.173 -33.815 1.00 79.81 125 LYS A C 1
ATOM 941 O O . LYS A 1 125 ? 15.856 6.033 -33.061 1.00 79.81 125 LYS A O 1
ATOM 946 N N . ALA A 1 126 ? 18.080 5.962 -33.447 1.00 81.12 126 ALA A N 1
ATOM 947 C CA . ALA A 1 126 ? 18.474 5.537 -32.106 1.00 81.12 126 ALA A CA 1
ATOM 948 C C . ALA A 1 126 ? 18.069 6.571 -31.046 1.00 81.12 126 ALA A C 1
ATOM 950 O O . ALA A 1 126 ? 17.448 6.206 -30.053 1.00 81.12 126 ALA A O 1
ATOM 951 N N . ALA A 1 127 ? 18.308 7.863 -31.287 1.00 84.06 127 ALA A N 1
ATOM 952 C CA . ALA A 1 127 ? 17.872 8.934 -30.392 1.00 84.06 127 ALA A CA 1
ATOM 953 C C . ALA A 1 127 ? 16.339 9.010 -30.278 1.00 84.06 127 ALA A C 1
ATOM 955 O O . ALA A 1 127 ? 15.808 9.217 -29.188 1.00 84.06 127 ALA A O 1
ATOM 956 N N . SER A 1 128 ? 15.606 8.812 -31.379 1.00 78.88 128 SER A N 1
ATOM 957 C CA . SER A 1 128 ? 14.138 8.768 -31.347 1.00 78.88 128 SER A CA 1
ATOM 958 C C . SER A 1 128 ? 13.618 7.543 -30.587 1.00 78.88 128 SER A C 1
ATOM 960 O O . SER A 1 128 ? 12.680 7.668 -29.803 1.00 78.88 128 SER A O 1
ATOM 962 N N . ALA A 1 129 ? 14.260 6.383 -30.766 1.00 85.81 129 ALA A N 1
ATOM 963 C CA . ALA A 1 129 ? 13.922 5.145 -30.080 1.00 85.81 129 ALA A CA 1
ATOM 964 C C . ALA A 1 129 ? 14.215 5.258 -28.582 1.00 85.81 129 ALA A C 1
ATOM 966 O O . ALA A 1 129 ? 13.394 4.836 -27.775 1.00 85.81 129 ALA A O 1
ATOM 967 N N . PHE A 1 130 ? 15.326 5.900 -28.215 1.00 90.31 130 PHE A N 1
ATOM 968 C CA . PHE A 1 130 ? 15.672 6.200 -26.832 1.00 90.31 130 PHE A CA 1
ATOM 969 C C . PHE A 1 130 ? 14.634 7.119 -26.180 1.00 90.31 130 PHE A C 1
ATOM 971 O O . PHE A 1 130 ? 14.066 6.753 -25.160 1.00 90.31 130 PHE A O 1
ATOM 978 N N . ARG A 1 131 ? 14.274 8.245 -26.813 1.00 91.44 131 ARG A N 1
ATOM 979 C CA . ARG A 1 131 ? 13.217 9.136 -26.291 1.00 91.44 131 ARG A CA 1
ATOM 980 C C . ARG A 1 131 ? 11.855 8.444 -26.198 1.00 91.44 131 ARG A C 1
ATOM 982 O O . ARG A 1 131 ? 11.078 8.719 -25.288 1.00 91.44 131 ARG A O 1
ATOM 989 N N . ALA A 1 132 ? 11.530 7.567 -27.148 1.00 88.88 132 ALA A N 1
ATOM 990 C CA . ALA A 1 132 ? 10.307 6.770 -27.093 1.00 88.88 132 ALA A CA 1
ATOM 991 C C . ALA A 1 132 ? 10.344 5.764 -25.930 1.00 88.88 132 ALA A C 1
ATOM 993 O O . ALA A 1 132 ? 9.338 5.597 -25.240 1.00 88.88 132 ALA A O 1
ATOM 994 N N . ALA A 1 133 ? 11.499 5.141 -25.684 1.00 89.06 133 ALA A N 1
ATOM 995 C CA . ALA A 1 133 ? 11.715 4.258 -24.547 1.00 89.06 133 ALA A CA 1
ATOM 996 C C . ALA A 1 133 ? 11.608 5.025 -23.219 1.00 89.06 133 ALA A C 1
ATOM 998 O O . ALA A 1 133 ? 10.859 4.590 -22.349 1.00 89.06 133 ALA A O 1
ATOM 999 N N . GLU A 1 134 ? 12.236 6.197 -23.087 1.00 94.94 134 GLU A N 1
ATOM 1000 C CA . GLU A 1 134 ? 12.108 7.067 -21.906 1.00 94.94 134 GLU A CA 1
ATOM 1001 C C . GLU A 1 134 ? 10.647 7.413 -21.611 1.00 94.94 134 GLU A C 1
ATOM 1003 O O . GLU A 1 134 ? 10.179 7.211 -20.493 1.00 94.94 134 GLU A O 1
ATOM 1008 N N . LYS A 1 135 ? 9.888 7.840 -22.629 1.00 93.94 135 LYS A N 1
ATOM 1009 C CA . LYS A 1 135 ? 8.450 8.106 -22.475 1.00 93.94 135 LYS A CA 1
ATOM 1010 C C . LYS A 1 135 ? 7.684 6.868 -22.021 1.00 93.94 135 LYS A C 1
ATOM 1012 O O . LYS A 1 135 ? 6.825 6.975 -21.153 1.00 93.94 135 LYS A O 1
ATOM 1017 N N . SER A 1 136 ? 7.996 5.696 -22.576 1.00 90.50 136 SER A N 1
ATOM 1018 C CA . SER A 1 136 ? 7.349 4.454 -22.145 1.00 90.50 136 SER A CA 1
ATOM 1019 C C . SER A 1 136 ? 7.676 4.106 -20.690 1.00 90.50 136 SER A C 1
ATOM 1021 O O . SER A 1 136 ? 6.785 3.691 -19.960 1.00 90.50 136 SER A O 1
ATOM 1023 N N . VAL A 1 137 ? 8.913 4.344 -20.238 1.00 92.88 137 VAL A N 1
ATOM 1024 C CA . VAL A 1 137 ? 9.321 4.136 -18.841 1.00 92.88 137 VAL A CA 1
ATOM 1025 C C . VAL A 1 137 ? 8.576 5.085 -17.906 1.00 92.88 137 VAL A C 1
ATOM 1027 O O . VAL A 1 137 ? 8.107 4.636 -16.864 1.00 92.88 137 VAL A O 1
ATOM 1030 N N . CYS A 1 138 ? 8.417 6.360 -18.275 1.00 96.19 138 CYS A N 1
ATOM 1031 C CA . CYS A 1 138 ? 7.595 7.304 -17.512 1.00 96.19 138 CYS A CA 1
ATOM 1032 C C . CYS A 1 138 ? 6.150 6.807 -17.370 1.00 96.19 138 CYS A C 1
ATOM 1034 O O . CYS A 1 138 ? 5.665 6.701 -16.249 1.00 96.19 138 CYS A O 1
ATOM 1036 N N . VAL A 1 139 ? 5.510 6.391 -18.470 1.00 93.81 139 VAL A N 1
ATOM 1037 C CA . VAL A 1 139 ? 4.137 5.851 -18.438 1.00 93.81 139 VAL A CA 1
ATOM 1038 C C . VAL A 1 139 ? 4.039 4.606 -17.550 1.00 93.81 139 VAL A C 1
ATOM 1040 O O . VAL A 1 139 ? 3.104 4.479 -16.764 1.00 93.81 139 VAL A O 1
ATOM 1043 N N . TYR A 1 140 ? 5.004 3.684 -17.625 1.00 90.88 140 TYR A N 1
ATOM 1044 C CA . TYR A 1 140 ? 4.991 2.494 -16.768 1.00 90.88 140 TYR A CA 1
ATOM 1045 C C . TYR A 1 140 ? 5.222 2.818 -15.290 1.00 90.88 140 TYR A C 1
ATOM 1047 O O . TYR A 1 140 ? 4.657 2.138 -14.435 1.00 90.88 140 TYR A O 1
ATOM 1055 N N . ARG A 1 141 ? 6.025 3.841 -14.972 1.00 94.44 141 ARG A N 1
ATOM 1056 C CA . ARG A 1 141 ? 6.192 4.316 -13.591 1.00 94.44 141 ARG A CA 1
ATOM 1057 C C . ARG A 1 141 ? 4.898 4.913 -13.049 1.00 94.44 141 ARG A C 1
ATOM 1059 O O . ARG A 1 141 ? 4.478 4.510 -11.973 1.00 94.44 141 ARG A O 1
ATOM 1066 N N . GLU A 1 142 ? 4.232 5.771 -13.816 1.00 94.12 142 GLU A N 1
ATOM 1067 C CA . GLU A 1 142 ? 2.933 6.345 -13.434 1.00 94.12 142 GLU A CA 1
ATOM 1068 C C . GLU A 1 142 ? 1.879 5.250 -13.202 1.00 94.12 142 GLU A C 1
ATOM 1070 O O . GLU A 1 142 ? 1.197 5.251 -12.178 1.00 94.12 142 GLU A O 1
ATOM 1075 N N . GLN A 1 143 ? 1.806 4.252 -14.092 1.00 91.19 143 GLN A N 1
ATOM 1076 C CA . GLN A 1 143 ? 0.909 3.099 -13.930 1.00 91.19 143 GLN A CA 1
ATOM 1077 C C . GLN A 1 143 ? 1.244 2.256 -12.693 1.00 91.19 143 GLN A C 1
ATOM 1079 O O . GLN A 1 143 ? 0.344 1.732 -12.032 1.00 91.19 143 GLN A O 1
ATOM 1084 N N . LEU A 1 144 ? 2.530 2.090 -12.373 1.00 91.69 144 LEU A N 1
ATOM 1085 C CA . LEU A 1 144 ? 2.957 1.374 -11.174 1.00 91.69 144 LEU A CA 1
ATOM 1086 C C . LEU A 1 144 ? 2.563 2.141 -9.907 1.00 91.69 144 LEU A C 1
ATOM 1088 O O . LEU A 1 144 ? 2.023 1.543 -8.981 1.00 91.69 144 LEU A O 1
ATOM 1092 N N . GLU A 1 145 ? 2.783 3.454 -9.874 1.00 95.00 145 GLU A N 1
ATOM 1093 C CA . GLU A 1 145 ? 2.400 4.322 -8.755 1.00 95.00 145 GLU A CA 1
ATOM 1094 C C . GLU A 1 145 ? 0.880 4.378 -8.556 1.00 95.00 145 GLU A C 1
ATOM 1096 O O . GLU A 1 145 ? 0.393 4.357 -7.426 1.00 95.00 145 GLU A O 1
ATOM 1101 N N . GLU A 1 146 ? 0.105 4.409 -9.639 1.00 93.69 146 GLU A N 1
ATOM 1102 C CA . GLU A 1 146 ? -1.354 4.311 -9.589 1.00 93.69 146 GLU A CA 1
ATOM 1103 C C . GLU A 1 146 ? -1.814 2.973 -8.995 1.00 93.69 146 GLU A C 1
ATOM 1105 O O . GLU A 1 146 ? -2.642 2.958 -8.084 1.00 93.69 146 GLU A O 1
ATOM 1110 N N . ARG A 1 147 ? -1.219 1.851 -9.424 1.00 90.25 147 ARG A N 1
ATOM 1111 C CA . ARG A 1 147 ? -1.512 0.528 -8.846 1.00 90.25 147 ARG A CA 1
ATOM 1112 C C . ARG A 1 147 ? -1.123 0.433 -7.375 1.00 90.25 147 ARG A C 1
ATOM 1114 O O . ARG A 1 147 ? -1.887 -0.121 -6.591 1.00 90.25 147 ARG A O 1
ATOM 1121 N N . MET A 1 148 ? 0.026 0.988 -6.991 1.00 91.00 148 MET A N 1
ATOM 1122 C CA . MET A 1 148 ? 0.473 1.034 -5.595 1.00 91.00 148 MET A CA 1
ATOM 1123 C C . MET A 1 148 ? -0.497 1.838 -4.721 1.00 91.00 148 MET A C 1
ATOM 1125 O O . MET A 1 148 ? -0.870 1.373 -3.646 1.00 91.00 148 MET A O 1
ATOM 1129 N N . ARG A 1 149 ? -0.972 2.996 -5.199 1.00 95.06 149 ARG A N 1
ATOM 1130 C CA . ARG A 1 149 ? -2.008 3.785 -4.509 1.00 95.06 149 ARG A CA 1
ATOM 1131 C C . ARG A 1 149 ? -3.336 3.035 -4.410 1.00 95.06 149 ARG A C 1
ATOM 1133 O O . ARG A 1 149 ? -3.961 3.041 -3.354 1.00 95.06 149 ARG A O 1
ATOM 1140 N N . GLY A 1 150 ? -3.751 2.353 -5.479 1.00 91.25 150 GLY A N 1
ATOM 1141 C CA . GLY A 1 150 ? -4.949 1.509 -5.470 1.00 91.25 150 GLY A CA 1
ATOM 1142 C C . GLY A 1 150 ? -4.862 0.374 -4.445 1.00 91.25 150 GLY A C 1
ATOM 1143 O O . GLY A 1 150 ? -5.824 0.120 -3.721 1.00 91.25 150 GLY A O 1
ATOM 1144 N N . LEU A 1 151 ? -3.693 -0.264 -4.333 1.00 89.62 151 LEU A N 1
ATOM 1145 C CA . LEU A 1 151 ? -3.436 -1.324 -3.359 1.00 89.62 151 LEU A CA 1
ATOM 1146 C C . LEU A 1 151 ? -3.470 -0.789 -1.921 1.00 89.62 151 LEU A C 1
ATOM 1148 O O . LEU A 1 151 ? -4.164 -1.364 -1.087 1.00 89.62 151 LEU A O 1
ATOM 1152 N N . GLN A 1 152 ? -2.831 0.354 -1.649 1.00 92.00 152 GLN A N 1
ATOM 1153 C CA . GLN A 1 152 ? -2.898 1.022 -0.341 1.00 92.00 152 GLN A CA 1
ATOM 1154 C C . GLN A 1 152 ? -4.342 1.358 0.063 1.00 92.00 152 GLN A C 1
ATOM 1156 O O . GLN A 1 152 ? -4.762 1.039 1.174 1.00 92.00 152 GLN A O 1
ATOM 1161 N N . GLY A 1 153 ? -5.141 1.914 -0.856 1.00 92.44 153 GLY A N 1
ATOM 1162 C CA . GLY A 1 153 ? -6.556 2.192 -0.595 1.00 92.44 153 GLY A CA 1
ATOM 1163 C C . GLY A 1 153 ? -7.386 0.926 -0.337 1.00 92.44 153 GLY A C 1
ATOM 1164 O O . GLY A 1 153 ? -8.325 0.945 0.459 1.00 92.44 153 GLY A O 1
ATOM 1165 N N . SER A 1 154 ? -7.042 -0.199 -0.972 1.00 86.69 154 SER A N 1
ATOM 1166 C CA . SER A 1 154 ? -7.674 -1.494 -0.689 1.00 86.69 154 SER A CA 1
ATOM 1167 C C . SER A 1 154 ? -7.292 -2.035 0.694 1.00 86.69 154 SER A C 1
ATOM 1169 O O . SER A 1 154 ? -8.159 -2.540 1.407 1.00 86.69 154 SER A O 1
ATOM 1171 N N . GLU A 1 155 ? -6.028 -1.907 1.105 1.00 90.81 155 GLU A N 1
ATOM 1172 C CA . GLU A 1 155 ? -5.563 -2.321 2.437 1.00 90.81 155 GLU A CA 1
ATOM 1173 C C . GLU A 1 155 ? -6.223 -1.513 3.563 1.00 90.81 155 GLU A C 1
ATOM 1175 O O . GLU A 1 155 ? -6.557 -2.057 4.618 1.00 90.81 155 GLU A O 1
ATOM 1180 N N . GLU A 1 156 ? -6.433 -0.212 3.356 1.00 94.31 156 GLU A N 1
ATOM 1181 C CA . GLU A 1 156 ? -7.147 0.645 4.307 1.00 94.31 156 GLU A CA 1
ATOM 1182 C C . GLU A 1 156 ? -8.602 0.199 4.486 1.00 94.31 156 GLU A C 1
ATOM 1184 O O . GLU A 1 156 ? -9.050 0.015 5.621 1.00 94.31 156 GLU A O 1
ATOM 1189 N N . LYS A 1 157 ? -9.310 -0.081 3.384 1.00 91.50 157 LYS A N 1
ATOM 1190 C CA . LYS A 1 157 ? -10.676 -0.632 3.422 1.00 91.50 157 LYS A CA 1
ATOM 1191 C C . LYS A 1 157 ? -10.726 -1.994 4.110 1.00 91.50 157 LYS A C 1
ATOM 1193 O O . LYS A 1 157 ? -11.650 -2.272 4.874 1.00 91.50 157 LYS A O 1
ATOM 1198 N N . GLU A 1 158 ? -9.730 -2.849 3.885 1.00 90.25 158 GLU A N 1
ATOM 1199 C CA . GLU A 1 158 ? -9.637 -4.141 4.566 1.00 90.25 158 GLU A CA 1
ATOM 1200 C C . GLU A 1 158 ? -9.477 -3.966 6.085 1.00 90.25 158 GLU A C 1
ATOM 1202 O O . GLU A 1 158 ? -10.167 -4.628 6.868 1.00 90.25 158 GLU A O 1
ATOM 1207 N N . LYS A 1 159 ? -8.609 -3.042 6.520 1.00 92.06 159 LYS A N 1
ATOM 1208 C CA . LYS A 1 159 ? -8.435 -2.696 7.940 1.00 92.06 159 LYS A CA 1
ATOM 1209 C C . LYS A 1 159 ? -9.726 -2.140 8.542 1.00 92.06 159 LYS A C 1
ATOM 1211 O O . LYS A 1 159 ? -10.112 -2.554 9.637 1.00 92.06 159 LYS A O 1
ATOM 1216 N N . GLU A 1 160 ? -10.423 -1.260 7.829 1.00 95.06 160 GLU A N 1
ATOM 1217 C CA . GLU A 1 160 ? -11.712 -0.710 8.256 1.00 95.06 160 GLU A CA 1
ATOM 1218 C C . GLU A 1 160 ? -12.767 -1.812 8.440 1.00 95.06 160 GLU A C 1
ATOM 1220 O O . GLU A 1 160 ? -13.399 -1.909 9.497 1.00 95.06 160 GLU A O 1
ATOM 1225 N N . LEU A 1 161 ? -12.915 -2.706 7.458 1.00 89.38 161 LEU A N 1
ATOM 1226 C CA . LEU A 1 161 ? -13.856 -3.824 7.527 1.00 89.38 161 LEU A CA 1
ATOM 1227 C C . LEU A 1 161 ? -13.508 -4.800 8.657 1.00 89.38 161 LEU A C 1
ATOM 1229 O O . LEU A 1 161 ? -14.405 -5.230 9.387 1.00 89.38 161 LEU A O 1
ATOM 1233 N N . LYS A 1 162 ? -12.222 -5.107 8.871 1.00 92.00 162 LYS A N 1
ATOM 1234 C CA . LYS A 1 162 ? -11.758 -5.919 10.011 1.00 92.00 162 LYS A CA 1
ATOM 1235 C C . LYS A 1 162 ? -12.118 -5.273 11.351 1.00 92.00 162 LYS A C 1
ATOM 1237 O O . LYS A 1 162 ? -12.623 -5.954 12.250 1.00 92.00 162 LYS A O 1
ATOM 1242 N N . ASN A 1 163 ? -11.940 -3.959 11.477 1.00 89.62 163 ASN A N 1
ATOM 1243 C CA . ASN A 1 163 ? -12.337 -3.208 12.669 1.00 89.62 163 ASN A CA 1
ATOM 1244 C C . ASN A 1 163 ? -13.858 -3.227 12.870 1.00 89.62 163 ASN A C 1
ATOM 1246 O O . ASN A 1 163 ? -14.335 -3.465 13.980 1.00 89.62 163 ASN A O 1
ATOM 1250 N N . ARG A 1 164 ? -14.639 -3.079 11.796 1.00 91.94 164 ARG A N 1
ATOM 1251 C CA . ARG A 1 164 ? -16.105 -3.152 11.851 1.00 91.94 164 ARG A CA 1
ATOM 1252 C C . ARG A 1 164 ? -16.600 -4.543 12.254 1.00 91.94 164 ARG A C 1
ATOM 1254 O O . ARG A 1 164 ? -17.516 -4.650 13.070 1.00 91.94 164 ARG A O 1
ATOM 1261 N N . ILE A 1 165 ? -15.992 -5.610 11.732 1.00 91.75 165 ILE A N 1
ATOM 1262 C CA . ILE A 1 165 ? -16.317 -6.998 12.100 1.00 91.75 165 ILE A CA 1
ATOM 1263 C C . ILE A 1 165 ? -15.963 -7.266 13.563 1.00 91.75 165 ILE A C 1
ATOM 1265 O O . ILE A 1 165 ? -16.776 -7.840 14.286 1.00 91.75 165 ILE A O 1
ATOM 1269 N N . SER A 1 166 ? -14.787 -6.837 14.029 1.00 92.00 166 SER A N 1
ATOM 1270 C CA . SER A 1 166 ? -14.404 -7.020 15.434 1.00 92.00 166 SER A CA 1
ATOM 1271 C C . SER A 1 166 ? -15.323 -6.241 16.382 1.00 92.00 166 SER A C 1
ATOM 1273 O O . SER A 1 166 ? -15.731 -6.781 17.410 1.00 92.00 166 SER A O 1
ATOM 1275 N N . GLY A 1 167 ? -15.746 -5.031 16.002 1.00 89.88 167 GLY A N 1
ATOM 1276 C CA . GLY A 1 167 ? -16.773 -4.265 16.710 1.00 89.88 167 GLY A CA 1
ATOM 1277 C C . GLY A 1 167 ? -18.110 -5.007 16.791 1.00 89.88 167 GLY A C 1
ATOM 1278 O O . GLY A 1 167 ? -18.654 -5.170 17.881 1.00 89.88 167 GLY A O 1
ATOM 1279 N N . LYS A 1 168 ? -18.607 -5.542 15.666 1.00 92.00 168 LYS A N 1
ATOM 1280 C CA . LYS A 1 168 ? -19.842 -6.349 15.639 1.00 92.00 168 LYS A CA 1
ATOM 1281 C C . LYS A 1 168 ? -19.742 -7.610 16.504 1.00 92.00 168 LYS A C 1
ATOM 1283 O O . LYS A 1 168 ? -20.691 -7.917 17.216 1.00 92.00 168 LYS A O 1
ATOM 1288 N N . ARG A 1 169 ? -18.599 -8.307 16.498 1.00 90.25 169 ARG A N 1
ATOM 1289 C CA . ARG A 1 169 ? -18.360 -9.481 17.360 1.00 90.25 169 ARG A CA 1
ATOM 1290 C C . ARG A 1 169 ? -18.416 -9.121 18.846 1.00 90.25 169 ARG A C 1
ATOM 1292 O O . ARG A 1 169 ? -19.051 -9.836 19.611 1.00 90.25 169 ARG A O 1
ATOM 1299 N N . LYS A 1 170 ? -17.812 -7.994 19.246 1.00 92.44 170 LYS A N 1
ATOM 1300 C CA . LYS A 1 170 ? -17.880 -7.491 20.631 1.00 92.44 170 LYS A CA 1
ATOM 1301 C C . LYS A 1 170 ? -19.313 -7.157 21.049 1.00 92.44 170 LYS A C 1
ATOM 1303 O O . LYS A 1 170 ? -19.717 -7.511 22.151 1.00 92.44 170 LYS A O 1
ATOM 1308 N N . ILE A 1 171 ? -20.078 -6.507 20.169 1.00 92.12 171 ILE A N 1
ATOM 1309 C CA . ILE A 1 171 ? -21.492 -6.189 20.420 1.00 92.12 171 ILE A CA 1
ATOM 1310 C C . ILE A 1 171 ? -22.320 -7.471 20.555 1.00 92.12 171 ILE A C 1
ATOM 1312 O O . ILE A 1 171 ? -23.103 -7.570 21.490 1.00 92.12 171 ILE A O 1
ATOM 1316 N N . SER A 1 172 ? -22.115 -8.460 19.677 1.00 90.81 172 SER A N 1
ATOM 1317 C CA . SER A 1 172 ? -22.798 -9.759 19.760 1.00 90.81 172 SER A CA 1
ATOM 1318 C C . SER A 1 172 ? -22.538 -10.442 21.100 1.00 90.81 172 SER A C 1
ATOM 1320 O O . SER A 1 172 ? -23.482 -10.813 21.781 1.00 90.81 172 SER A O 1
ATOM 1322 N N . LEU A 1 173 ? -21.274 -10.508 21.533 1.00 91.94 173 LEU A N 1
ATOM 1323 C CA . LEU A 1 173 ? -20.915 -11.121 22.812 1.00 91.94 173 LEU A CA 1
ATOM 1324 C C . LEU A 1 173 ? -21.548 -10.383 24.004 1.00 91.94 173 LEU A C 1
ATOM 1326 O O . LEU A 1 173 ? -21.982 -11.014 24.963 1.00 91.94 173 LEU A O 1
ATOM 1330 N N . LEU A 1 174 ? -21.646 -9.050 23.948 1.00 93.38 174 LEU A N 1
ATOM 1331 C CA . LEU A 1 174 ? -22.343 -8.275 24.977 1.00 93.38 174 LEU A CA 1
ATOM 1332 C C . LEU A 1 174 ? -23.852 -8.563 24.989 1.00 93.38 174 LEU A C 1
ATOM 1334 O O . LEU A 1 174 ? -24.432 -8.670 26.067 1.00 93.38 174 LEU A O 1
ATOM 1338 N N . LEU A 1 175 ? -24.479 -8.692 23.816 1.00 90.62 175 LEU A N 1
ATOM 1339 C CA . LEU A 1 175 ? -25.891 -9.059 23.701 1.00 90.62 175 LEU A CA 1
ATOM 1340 C C . LEU A 1 175 ? -26.149 -10.463 24.257 1.00 90.62 175 LEU A C 1
ATOM 1342 O O . LEU A 1 175 ? -27.089 -10.616 25.031 1.00 90.62 175 LEU A O 1
ATOM 1346 N N . ASP A 1 176 ? -25.280 -11.435 23.974 1.00 92.94 176 ASP A N 1
ATOM 1347 C CA . ASP A 1 176 ? -25.383 -12.799 24.513 1.00 92.94 176 ASP A CA 1
ATOM 1348 C C . ASP A 1 176 ? -25.290 -12.802 26.051 1.00 92.94 176 ASP A C 1
ATOM 1350 O O . ASP A 1 176 ? -26.079 -13.451 26.743 1.00 92.94 176 ASP A O 1
ATOM 1354 N N . VAL A 1 177 ? -24.364 -12.016 26.618 1.00 95.19 177 VAL A N 1
ATOM 1355 C CA . VAL A 1 177 ? -24.235 -11.853 28.078 1.00 95.19 177 VAL A CA 1
ATOM 1356 C C . VAL A 1 177 ? -25.478 -11.188 28.674 1.00 95.19 177 VAL A C 1
ATOM 1358 O O . VAL A 1 177 ? -25.952 -11.604 29.734 1.00 95.19 177 VAL A O 1
ATOM 1361 N N . LEU A 1 178 ? -26.024 -10.155 28.025 1.00 93.44 178 LEU A N 1
ATOM 1362 C CA . LEU A 1 178 ? -27.251 -9.493 28.478 1.00 93.44 178 LEU A CA 1
ATOM 1363 C C . LEU A 1 178 ? -28.456 -10.434 28.412 1.00 93.44 178 LEU A C 1
ATOM 1365 O O . LEU A 1 178 ? -29.226 -10.493 29.370 1.00 93.44 178 LEU A O 1
ATOM 1369 N N . GLU A 1 179 ? -28.580 -11.218 27.343 1.00 95.88 179 GLU A N 1
ATOM 1370 C CA . GLU A 1 179 ? -29.611 -12.242 27.205 1.00 95.88 179 GLU A CA 1
ATOM 1371 C C . GLU A 1 179 ? -29.501 -13.283 28.327 1.00 95.88 179 GLU A C 1
ATOM 1373 O O . GLU A 1 179 ? -30.493 -13.608 28.983 1.00 95.88 179 GLU A O 1
ATOM 1378 N N . GLN A 1 180 ? -28.290 -13.759 28.629 1.00 96.50 180 GLN A N 1
ATOM 1379 C CA . GLN A 1 180 ? -28.064 -14.700 29.724 1.00 96.50 180 GLN A CA 1
ATOM 1380 C C . GLN A 1 180 ? -28.450 -14.105 31.089 1.00 96.50 180 GLN A C 1
ATOM 1382 O O . GLN A 1 180 ? -29.045 -14.798 31.922 1.00 96.50 180 GLN A O 1
ATOM 1387 N N . ARG A 1 181 ? -28.155 -12.821 31.333 1.00 95.00 181 ARG A N 1
ATOM 1388 C CA . ARG A 1 181 ? -28.564 -12.132 32.570 1.00 95.00 181 ARG A CA 1
ATOM 1389 C C . ARG A 1 181 ? -30.078 -11.970 32.660 1.00 95.00 181 ARG A C 1
ATOM 1391 O O . ARG A 1 181 ? -30.624 -12.158 33.746 1.00 95.00 181 ARG A O 1
ATOM 1398 N N . GLU A 1 182 ? -30.758 -11.693 31.552 1.00 96.44 182 GLU A N 1
ATOM 1399 C CA . GLU A 1 182 ? -32.220 -11.598 31.524 1.00 96.44 182 GLU A CA 1
ATOM 1400 C C . GLU A 1 182 ? -32.883 -12.967 31.745 1.00 96.44 182 GLU A C 1
ATOM 1402 O O . GLU A 1 182 ? -33.831 -13.081 32.524 1.00 96.44 182 GLU A O 1
ATOM 1407 N N . ARG A 1 183 ? -32.321 -14.044 31.181 1.00 97.19 183 ARG A N 1
ATOM 1408 C CA . ARG A 1 183 ? -32.738 -15.428 31.479 1.00 97.19 183 ARG A CA 1
ATOM 1409 C C . ARG A 1 183 ? -32.577 -15.781 32.965 1.00 97.19 183 ARG A C 1
ATOM 1411 O O . ARG A 1 183 ? -33.416 -16.470 33.537 1.00 97.19 183 ARG A O 1
ATOM 1418 N N . LEU A 1 184 ? -31.516 -15.315 33.628 1.00 96.50 184 LEU A N 1
ATOM 1419 C CA . LEU A 1 184 ? -31.352 -15.502 35.078 1.00 96.50 184 LEU A CA 1
ATOM 1420 C C . LEU A 1 184 ? -32.345 -14.659 35.887 1.00 96.50 184 LEU A C 1
ATOM 1422 O O . LEU A 1 184 ? -32.862 -15.119 36.904 1.00 96.50 184 LEU A O 1
ATOM 1426 N N . ARG A 1 185 ? -32.615 -13.428 35.448 1.00 97.19 185 ARG A N 1
ATOM 1427 C CA . ARG A 1 185 ? -33.572 -12.525 36.094 1.00 97.19 185 ARG A CA 1
ATOM 1428 C C . ARG A 1 185 ? -34.993 -13.083 36.043 1.00 97.19 185 ARG A C 1
ATOM 1430 O O . ARG A 1 185 ? -35.658 -13.112 37.074 1.00 97.19 185 ARG A O 1
ATOM 1437 N N . THR A 1 186 ? -35.426 -13.559 34.881 1.00 96.81 186 THR A N 1
ATOM 1438 C CA . THR A 1 186 ? -36.731 -14.214 34.689 1.00 96.81 186 THR A CA 1
ATOM 1439 C C . THR A 1 186 ? -36.873 -15.450 35.577 1.00 96.81 186 THR A C 1
ATOM 1441 O O . THR A 1 186 ? -37.838 -15.523 36.331 1.00 96.81 186 THR A O 1
ATOM 1444 N N . ARG A 1 187 ? -35.862 -16.333 35.636 1.00 97.19 187 ARG A N 1
ATOM 1445 C CA . ARG A 1 187 ? -35.841 -17.471 36.582 1.00 97.19 187 ARG A CA 1
ATOM 1446 C C . ARG A 1 187 ? -35.997 -17.043 38.046 1.00 97.19 187 ARG A C 1
ATOM 1448 O O . ARG A 1 187 ? -36.808 -17.610 38.770 1.00 97.19 187 ARG A O 1
ATOM 1455 N N . ARG A 1 188 ? -35.271 -16.007 38.485 1.00 96.19 188 ARG A N 1
ATOM 1456 C CA . ARG A 1 188 ? -35.408 -15.472 39.855 1.00 96.19 188 ARG A CA 1
ATOM 1457 C C . ARG A 1 188 ? -36.805 -14.910 40.116 1.00 96.19 188 ARG A C 1
ATOM 1459 O O . ARG A 1 188 ? -37.341 -15.102 41.201 1.00 96.19 188 ARG A O 1
ATOM 1466 N N . PHE A 1 189 ? -37.410 -14.227 39.145 1.00 96.31 189 PHE A N 1
ATOM 1467 C CA . PHE A 1 189 ? -38.788 -13.746 39.276 1.00 96.31 189 PHE A CA 1
ATOM 1468 C C . PHE A 1 189 ? -39.800 -14.887 39.353 1.00 96.31 189 PHE A C 1
ATOM 1470 O O . PHE A 1 189 ? -40.747 -14.797 40.132 1.00 96.31 189 PHE A O 1
ATOM 1477 N N . GLU A 1 190 ? -39.597 -15.967 38.602 1.00 97.25 190 GLU A N 1
ATOM 1478 C CA . GLU A 1 190 ? -40.419 -17.172 38.712 1.00 97.25 190 GLU A CA 1
ATOM 1479 C C . GLU A 1 190 ? -40.312 -17.799 40.109 1.00 97.25 190 GLU A C 1
ATOM 1481 O O . GLU A 1 190 ? -41.333 -18.164 40.692 1.00 97.25 190 GLU A O 1
ATOM 1486 N N . GLU A 1 191 ? -39.105 -17.880 40.679 1.00 96.38 191 GLU A N 1
ATOM 1487 C CA . GLU A 1 191 ? -38.869 -18.350 42.053 1.00 96.38 191 GLU A CA 1
ATOM 1488 C C . GLU A 1 191 ? -39.534 -17.447 43.099 1.00 96.38 191 GLU A C 1
ATOM 1490 O O . GLU A 1 191 ? -40.272 -17.937 43.952 1.00 96.38 191 GLU A O 1
ATOM 1495 N N . VAL A 1 192 ? -39.365 -16.125 43.000 1.00 95.50 192 VAL A N 1
ATOM 1496 C CA . VAL A 1 192 ? -40.064 -15.160 43.868 1.00 95.50 192 VAL A CA 1
ATOM 1497 C C . VAL A 1 192 ? -41.580 -15.318 43.734 1.00 95.50 192 VAL A C 1
ATOM 1499 O O . VAL A 1 192 ? -42.293 -15.332 44.735 1.00 95.50 192 VAL A O 1
ATOM 1502 N N . GLY A 1 193 ? -42.091 -15.510 42.517 1.00 95.31 193 GLY A N 1
ATOM 1503 C CA . GLY A 1 193 ? -43.504 -15.782 42.265 1.00 95.31 193 GLY A CA 1
ATOM 1504 C C . GLY A 1 193 ? -43.992 -17.100 42.879 1.00 95.31 193 GLY A C 1
ATOM 1505 O O . GLY A 1 193 ? -45.147 -17.185 43.301 1.00 95.31 193 GLY A O 1
ATOM 1506 N N . LYS A 1 194 ? -43.143 -18.133 42.966 1.00 96.69 194 LYS A N 1
ATOM 1507 C CA . LYS A 1 194 ? -43.441 -19.366 43.719 1.00 96.69 194 LYS A CA 1
ATOM 1508 C C . LYS A 1 194 ? -43.516 -19.077 45.220 1.00 96.69 194 LYS A C 1
ATOM 1510 O O . LYS A 1 194 ? -44.541 -19.377 45.824 1.00 96.69 194 LYS A O 1
ATOM 1515 N N . ILE A 1 195 ? -42.523 -18.385 45.784 1.00 96.31 195 ILE A N 1
ATOM 1516 C CA . ILE A 1 195 ? -42.485 -18.021 47.212 1.00 96.31 195 ILE A CA 1
ATOM 1517 C C . ILE A 1 195 ? -43.694 -17.156 47.603 1.00 96.31 195 ILE A C 1
ATOM 1519 O O . ILE A 1 195 ? -44.309 -17.395 48.637 1.00 96.31 195 ILE A O 1
ATOM 1523 N N . ILE A 1 196 ? -44.092 -16.181 46.777 1.00 94.81 196 ILE A N 1
ATOM 1524 C CA . ILE A 1 196 ? -45.285 -15.354 47.027 1.00 94.81 196 ILE A CA 1
ATOM 1525 C C . ILE A 1 196 ? -46.559 -16.205 47.015 1.00 94.81 196 ILE A C 1
ATOM 1527 O O . ILE A 1 196 ? -47.434 -15.997 47.854 1.00 94.81 196 ILE A O 1
ATOM 1531 N N . ARG A 1 197 ? -46.687 -17.168 46.091 1.00 95.44 197 ARG A N 1
ATOM 1532 C CA . ARG A 1 197 ? -47.832 -18.095 46.066 1.00 95.44 197 ARG A CA 1
ATOM 1533 C C . ARG A 1 197 ? -47.854 -18.998 47.301 1.00 95.44 197 ARG A C 1
ATOM 1535 O O . ARG A 1 197 ? -48.912 -19.179 47.899 1.00 95.44 197 ARG A O 1
ATOM 1542 N N . GLU A 1 198 ? -46.703 -19.502 47.731 1.00 94.25 198 GLU A N 1
ATOM 1543 C CA . GLU A 1 198 ? -46.565 -20.269 48.974 1.00 94.25 198 GLU A CA 1
ATOM 1544 C C . GLU A 1 198 ? -46.892 -19.430 50.217 1.00 94.25 198 GLU A C 1
ATOM 1546 O O . GLU A 1 198 ? -47.590 -19.888 51.115 1.00 94.25 198 GLU A O 1
ATOM 1551 N N . LEU A 1 199 ? -46.439 -18.177 50.277 1.00 91.88 199 LEU A N 1
ATOM 1552 C CA . LEU A 1 199 ? -46.786 -17.255 51.358 1.00 91.88 199 LEU A CA 1
ATOM 1553 C C . LEU A 1 199 ? -48.277 -16.940 51.351 1.00 91.88 199 LEU A C 1
ATOM 1555 O O . LEU A 1 199 ? -48.900 -16.999 52.401 1.00 91.88 199 LEU A O 1
ATOM 1559 N N . ARG A 1 200 ? -48.877 -16.661 50.188 1.00 90.81 200 ARG A N 1
ATOM 1560 C CA . ARG A 1 200 ? -50.324 -16.437 50.081 1.00 90.81 200 ARG A CA 1
ATOM 1561 C C . ARG A 1 200 ? -51.102 -17.652 50.553 1.00 90.81 200 ARG A C 1
ATOM 1563 O O . ARG A 1 200 ? -52.009 -17.473 51.351 1.00 90.81 200 ARG A O 1
ATOM 1570 N N . THR A 1 201 ? -50.746 -18.860 50.131 1.00 91.38 201 THR A N 1
ATOM 1571 C CA . THR A 1 201 ? -51.417 -20.083 50.605 1.00 91.38 201 THR A CA 1
ATOM 1572 C C . THR A 1 201 ? -51.228 -20.288 52.114 1.00 91.38 201 THR A C 1
ATOM 1574 O O . THR A 1 201 ? -52.201 -20.597 52.799 1.00 91.38 201 THR A O 1
ATOM 1577 N N . LYS A 1 202 ? -50.038 -20.008 52.669 1.00 89.50 202 LYS A N 1
ATOM 1578 C CA . LYS A 1 202 ? -49.756 -20.034 54.123 1.00 89.50 202 LYS A CA 1
ATOM 1579 C C . LYS A 1 202 ? -50.488 -18.944 54.920 1.00 89.50 202 LYS A C 1
ATOM 1581 O O . LYS A 1 202 ? -50.854 -19.164 56.068 1.00 89.50 202 LYS A O 1
ATOM 1586 N N . VAL A 1 203 ? -50.687 -17.763 54.336 1.00 85.88 203 VAL A N 1
ATOM 1587 C CA . VAL A 1 203 ? -51.418 -16.644 54.951 1.00 85.88 203 VAL A CA 1
ATOM 1588 C C . VAL A 1 203 ? -52.917 -16.896 54.880 1.00 85.88 203 VAL A C 1
ATOM 1590 O O . VAL A 1 203 ? -53.576 -16.749 55.895 1.00 85.88 203 VAL A O 1
ATOM 1593 N N . HIS A 1 204 ? -53.460 -17.362 53.753 1.00 78.50 204 HIS A N 1
ATOM 1594 C CA . HIS A 1 204 ? -54.880 -17.726 53.641 1.00 78.50 204 HIS A CA 1
ATOM 1595 C C . HIS A 1 204 ? -55.249 -18.895 54.563 1.00 78.50 204 HIS A C 1
ATOM 1597 O O . HIS A 1 204 ? -56.363 -18.945 55.063 1.00 78.50 204 HIS A O 1
ATOM 1603 N N . SER A 1 205 ? -54.305 -19.793 54.860 1.00 74.44 205 SER A N 1
ATOM 1604 C CA . SER A 1 205 ? -54.486 -20.826 55.891 1.00 74.44 205 SER A CA 1
ATOM 1605 C C . SER A 1 205 ? -54.331 -20.312 57.332 1.00 74.44 205 SER A C 1
ATOM 1607 O O . SER A 1 205 ? -54.677 -21.031 58.263 1.00 74.44 205 SER A O 1
ATOM 1609 N N . ARG A 1 206 ? -53.848 -19.077 57.545 1.00 58.69 206 ARG A N 1
ATOM 1610 C CA . ARG A 1 206 ? -53.680 -18.445 58.873 1.00 58.69 206 ARG A CA 1
ATOM 1611 C C . ARG A 1 206 ? -54.581 -17.231 59.124 1.00 58.69 206 ARG A C 1
ATOM 1613 O O . ARG A 1 206 ? -54.639 -16.742 60.245 1.00 58.69 206 ARG A O 1
ATOM 1620 N N . SER A 1 207 ? -55.266 -16.735 58.103 1.00 44.03 207 SER A N 1
ATOM 1621 C CA . SER A 1 207 ? -55.983 -15.462 58.115 1.00 44.03 207 SER A CA 1
ATOM 1622 C C . SER A 1 207 ? -57.496 -15.681 58.181 1.00 44.03 207 SER A C 1
ATOM 1624 O O . SER A 1 207 ? -58.204 -15.506 57.194 1.00 44.03 207 SER A O 1
ATOM 1626 N N . ALA A 1 208 ? -57.979 -16.022 59.374 1.00 47.88 208 ALA A N 1
ATOM 1627 C CA . ALA A 1 208 ? -59.318 -15.667 59.834 1.00 47.88 208 ALA A CA 1
ATOM 1628 C C . ALA A 1 208 ? -59.147 -14.566 60.891 1.00 47.88 208 ALA A C 1
ATOM 1630 O O . ALA A 1 208 ? -58.961 -14.896 62.052 1.00 47.88 208 ALA A O 1
ATOM 1631 N N . LEU A 1 209 ? -59.098 -13.292 60.490 1.00 53.38 209 LEU A N 1
ATOM 1632 C CA . LEU A 1 209 ? -59.269 -12.091 61.334 1.00 53.38 209 LEU A CA 1
ATOM 1633 C C . LEU A 1 209 ? -59.446 -10.857 60.405 1.00 53.38 209 LEU A C 1
ATOM 1635 O O . LEU A 1 209 ? -59.023 -10.922 59.249 1.00 53.38 209 LEU A O 1
ATOM 1639 N N . PRO A 1 210 ? -60.109 -9.777 60.868 1.00 46.19 210 PRO A N 1
ATOM 1640 C CA . PRO A 1 210 ? -60.961 -8.916 60.053 1.00 46.19 210 PRO A CA 1
ATOM 1641 C C . PRO A 1 210 ? -60.334 -7.587 59.599 1.00 46.19 210 PRO A C 1
ATOM 1643 O O . PRO A 1 210 ? -59.290 -7.155 60.085 1.00 46.19 210 PRO A O 1
ATOM 1646 N N . ASP A 1 211 ? -61.061 -6.988 58.652 1.00 45.53 211 ASP A N 1
ATOM 1647 C CA . ASP A 1 211 ? -60.868 -5.768 57.861 1.00 45.53 211 ASP A CA 1
ATOM 1648 C C . ASP A 1 211 ? -60.149 -4.577 58.505 1.00 45.53 211 ASP A C 1
ATOM 1650 O O . ASP A 1 211 ? -60.491 -4.115 59.594 1.00 45.53 211 ASP A O 1
ATOM 1654 N N . ILE A 1 212 ? -59.252 -3.970 57.715 1.00 44.62 212 ILE A N 1
ATOM 1655 C CA . ILE A 1 212 ? -58.780 -2.592 57.904 1.00 44.62 212 ILE A CA 1
ATOM 1656 C C . ILE A 1 212 ? -58.849 -1.856 56.545 1.00 44.62 212 ILE A C 1
ATOM 1658 O O . ILE A 1 212 ? -58.411 -2.420 55.538 1.00 44.62 212 ILE A O 1
ATOM 1662 N N . PRO A 1 213 ? -59.397 -0.620 56.488 1.00 49.78 213 PRO A N 1
ATOM 1663 C CA . PRO A 1 213 ? -59.781 0.052 55.247 1.00 49.78 213 PRO A CA 1
ATOM 1664 C C . PRO A 1 213 ? -58.642 0.870 54.596 1.00 49.78 213 PRO A C 1
ATOM 1666 O O . PRO A 1 213 ? -57.622 1.138 55.236 1.00 49.78 213 PRO A O 1
ATOM 1669 N N . PRO A 1 214 ? -58.798 1.275 53.316 1.00 59.75 214 PRO A N 1
ATOM 1670 C CA . PRO A 1 214 ? -57.710 1.766 52.473 1.00 59.75 214 PRO A CA 1
ATOM 1671 C C . PRO A 1 214 ? -57.580 3.298 52.491 1.00 59.75 214 PRO A C 1
ATOM 1673 O O . PRO A 1 214 ? -58.567 4.017 52.638 1.00 59.75 214 PRO A O 1
ATOM 1676 N N . LEU A 1 215 ? -56.366 3.806 52.258 1.00 35.56 215 LEU A N 1
ATOM 1677 C CA . LEU A 1 215 ? -56.097 5.232 52.029 1.00 35.56 215 LEU A CA 1
ATOM 1678 C C . LEU A 1 215 ? -55.225 5.457 50.777 1.00 35.56 215 LEU A C 1
ATOM 1680 O O . LEU A 1 215 ? -54.566 4.525 50.309 1.00 35.56 215 LEU A O 1
ATOM 1684 N N . PRO A 1 216 ? -55.292 6.665 50.184 1.00 42.38 216 PRO A N 1
ATOM 1685 C CA . PRO A 1 216 ? -55.412 6.850 48.751 1.00 42.38 216 PRO A CA 1
ATOM 1686 C C . PRO A 1 216 ? -54.117 7.294 48.070 1.00 42.38 216 PRO A C 1
ATOM 1688 O O . PRO A 1 216 ? -53.201 7.858 48.662 1.00 42.38 216 PRO A O 1
ATOM 1691 N N . SER A 1 217 ? -54.109 7.037 46.766 1.00 50.00 217 SER A N 1
ATOM 1692 C CA . SER A 1 217 ? -53.201 7.547 45.743 1.00 50.00 217 SER A CA 1
ATOM 1693 C C . SER A 1 217 ? -53.239 9.069 45.602 1.00 50.00 217 SER A C 1
ATOM 1695 O O . SER A 1 217 ? -54.297 9.637 45.852 1.00 50.00 217 SER A O 1
ATOM 1697 N N . LEU A 1 218 ? -52.155 9.644 45.049 1.00 33.56 218 LEU A N 1
ATOM 1698 C CA . LEU A 1 218 ? -52.018 10.895 44.254 1.00 33.56 218 LEU A CA 1
ATOM 1699 C C . LEU A 1 218 ? -50.797 11.687 44.763 1.00 33.56 218 LEU A C 1
ATOM 1701 O O . LEU A 1 218 ? -50.517 11.666 45.949 1.00 33.56 218 LEU A O 1
ATOM 1705 N N . SER A 1 219 ? -50.033 12.470 44.007 1.00 32.66 219 SER A N 1
ATOM 1706 C CA . SER A 1 219 ? -49.729 12.633 42.582 1.00 32.66 219 SER A CA 1
ATOM 1707 C C . SER A 1 219 ? -48.740 13.808 42.510 1.00 32.66 219 SER A C 1
ATOM 1709 O O . SER A 1 219 ? -48.876 14.728 43.310 1.00 32.66 219 SER A O 1
ATOM 1711 N N . THR A 1 220 ? -47.873 13.844 41.482 1.00 37.06 220 THR A N 1
ATOM 1712 C CA . THR A 1 220 ? -47.230 15.069 40.916 1.00 37.06 220 THR A CA 1
ATOM 1713 C C . THR A 1 220 ? -46.268 15.852 41.849 1.00 37.06 220 THR A C 1
ATOM 1715 O O . THR A 1 220 ? -46.342 15.740 43.052 1.00 37.06 220 THR A O 1
ATOM 1718 N N . THR A 1 221 ? -45.264 16.638 41.449 1.00 35.56 221 THR A N 1
ATOM 1719 C CA . THR A 1 221 ? -44.777 17.180 40.173 1.00 35.56 221 THR A CA 1
ATOM 1720 C C . THR A 1 221 ? -43.333 17.660 40.373 1.00 35.56 221 THR A C 1
ATOM 1722 O O . THR A 1 221 ? -42.890 17.952 41.476 1.00 35.56 221 THR A O 1
ATOM 1725 N N . LYS A 1 222 ? -42.610 17.745 39.259 1.00 45.56 222 LYS A N 1
ATOM 1726 C CA . LYS A 1 222 ? -41.223 18.189 39.106 1.00 45.56 222 LYS A CA 1
ATOM 1727 C C . LYS A 1 222 ? -41.028 19.661 39.492 1.00 45.56 222 LYS A C 1
ATOM 1729 O O . LYS A 1 222 ? -41.768 20.495 38.988 1.00 45.56 222 LYS A O 1
ATOM 1734 N N . THR A 1 223 ? -39.901 19.982 40.124 1.00 35.75 223 THR A N 1
ATOM 1735 C CA . THR A 1 223 ? -39.165 21.234 39.864 1.00 35.75 223 THR A CA 1
ATOM 1736 C C . THR A 1 223 ? -37.661 21.011 40.020 1.00 35.75 223 THR A C 1
ATOM 1738 O O . THR A 1 223 ? -37.143 20.588 41.049 1.00 35.75 223 THR A O 1
ATOM 1741 N N . THR A 1 224 ? -36.949 21.238 38.921 1.00 40.41 224 THR A N 1
ATOM 1742 C CA . THR A 1 224 ? -35.502 21.089 38.768 1.00 40.41 224 THR A CA 1
ATOM 1743 C C . THR A 1 224 ? -34.794 22.397 39.106 1.00 40.41 224 THR A C 1
ATOM 1745 O O . THR A 1 224 ? -35.000 23.385 38.403 1.00 40.41 224 THR A O 1
ATOM 1748 N N . ALA A 1 225 ? -33.887 22.390 40.084 1.00 40.66 225 ALA A N 1
ATOM 1749 C CA . ALA A 1 225 ? -32.909 23.460 40.281 1.00 40.66 225 ALA A CA 1
ATOM 1750 C C . ALA A 1 225 ? -31.484 22.904 40.114 1.00 40.66 225 ALA A C 1
ATOM 1752 O O . ALA A 1 225 ? -31.053 21.998 40.828 1.00 40.66 225 ALA A O 1
ATOM 1753 N N . ARG A 1 226 ? -30.766 23.425 39.110 1.00 45.34 226 ARG A N 1
ATOM 1754 C CA . ARG A 1 226 ? -29.372 23.089 38.781 1.00 45.34 226 ARG A CA 1
ATOM 1755 C C . ARG A 1 226 ? -28.434 23.636 39.865 1.00 45.34 226 ARG A C 1
ATOM 1757 O O . ARG A 1 226 ? -28.289 24.849 39.968 1.00 45.34 226 ARG A O 1
ATOM 1764 N N . TYR A 1 227 ? -27.731 22.762 40.590 1.00 40.91 227 TYR A N 1
ATOM 1765 C CA . TYR A 1 227 ? -26.637 23.154 41.488 1.00 40.91 227 TYR A CA 1
ATOM 1766 C C . TYR A 1 227 ? -25.260 22.790 40.914 1.00 40.91 227 TYR A C 1
ATOM 1768 O O . TYR A 1 227 ? -25.044 21.709 40.369 1.00 40.91 227 TYR A O 1
ATOM 1776 N N . ARG A 1 228 ? -24.347 23.764 41.008 1.00 46.25 228 ARG A N 1
ATOM 1777 C CA . ARG A 1 228 ? -22.997 23.806 40.427 1.00 46.25 228 ARG A CA 1
ATOM 1778 C C . ARG A 1 228 ? -22.040 22.787 41.071 1.00 46.25 228 ARG A C 1
ATOM 1780 O O . ARG A 1 228 ? -22.087 22.526 42.268 1.00 46.25 228 ARG A O 1
ATOM 1787 N N . THR A 1 229 ? -21.105 22.288 40.266 1.00 52.81 229 THR A N 1
ATOM 1788 C CA . THR A 1 229 ? -20.140 21.193 40.507 1.00 52.81 229 THR A CA 1
ATOM 1789 C C . THR A 1 229 ? -19.080 21.424 41.602 1.00 52.81 229 THR A C 1
ATOM 1791 O O . THR A 1 229 ? -18.271 20.533 41.855 1.00 52.81 229 THR A O 1
ATOM 1794 N N . SER A 1 230 ? -19.077 22.573 42.288 1.00 55.62 230 SER A N 1
ATOM 1795 C CA . SER A 1 230 ? -18.043 22.921 43.281 1.00 55.62 230 SER A CA 1
ATOM 1796 C C . SER A 1 230 ? -18.217 22.178 44.611 1.00 55.62 230 SER A C 1
ATOM 1798 O O . SER A 1 230 ? -17.276 21.560 45.104 1.00 55.62 230 SER A O 1
ATOM 1800 N N . HIS A 1 231 ? -19.438 22.134 45.154 1.00 54.66 231 HIS A N 1
ATOM 1801 C CA . HIS A 1 231 ? -19.693 21.467 46.439 1.00 54.66 231 HIS A CA 1
ATOM 1802 C C . HIS A 1 231 ? -19.584 19.944 46.366 1.00 54.66 231 HIS A C 1
ATOM 1804 O O . HIS A 1 231 ? -19.256 19.299 47.359 1.00 54.66 231 HIS A O 1
ATOM 1810 N N . VAL A 1 232 ? -19.794 19.350 45.188 1.00 57.09 232 VAL A N 1
ATOM 1811 C CA . VAL A 1 232 ? -19.618 17.904 44.983 1.00 57.09 232 VAL A CA 1
ATOM 1812 C C . VAL A 1 232 ? -18.143 17.516 45.110 1.00 57.09 232 VAL A C 1
ATOM 1814 O O . VAL A 1 232 ? -17.823 16.487 45.694 1.00 57.09 232 VAL A O 1
ATOM 1817 N N . ARG A 1 233 ? -17.218 18.358 44.636 1.00 66.75 233 ARG A N 1
ATOM 1818 C CA . ARG A 1 233 ? -15.782 18.075 44.746 1.00 66.75 233 ARG A CA 1
ATOM 1819 C C . ARG A 1 233 ? -15.299 18.146 46.195 1.00 66.75 233 ARG A C 1
ATOM 1821 O O . ARG A 1 233 ? -14.565 17.262 46.618 1.00 66.75 233 ARG A O 1
ATOM 1828 N N . GLU A 1 234 ? -15.736 19.151 46.950 1.00 59.31 234 GLU A N 1
ATOM 1829 C CA . GLU A 1 234 ? -15.376 19.318 48.368 1.00 59.31 234 GLU A CA 1
ATOM 1830 C C . GLU A 1 234 ? -16.011 18.254 49.270 1.00 59.31 234 GLU A C 1
ATOM 1832 O O . GLU A 1 234 ? -15.376 17.747 50.195 1.00 59.31 234 GLU A O 1
ATOM 1837 N N . THR A 1 235 ? -17.254 17.861 48.985 1.00 68.75 235 THR A N 1
ATOM 1838 C CA . THR A 1 235 ? -17.905 16.771 49.721 1.00 68.75 235 THR A CA 1
ATOM 1839 C C . THR A 1 235 ? -17.254 15.428 49.415 1.00 68.75 235 THR A C 1
ATOM 1841 O O . THR A 1 235 ? -17.013 14.668 50.347 1.00 68.75 235 THR A O 1
ATOM 1844 N N . LEU A 1 236 ? -16.873 15.150 48.162 1.00 71.44 236 LEU A N 1
ATOM 1845 C CA . LEU A 1 236 ? -16.158 13.920 47.806 1.00 71.44 236 LEU A CA 1
ATOM 1846 C C . LEU A 1 236 ? -14.748 13.856 48.408 1.00 71.44 236 LEU A C 1
ATOM 1848 O O . LEU A 1 236 ? -14.349 12.791 48.878 1.00 71.44 236 LEU A O 1
ATOM 1852 N N . THR A 1 237 ? -13.998 14.962 48.456 1.00 74.44 237 THR A N 1
ATOM 1853 C CA . THR A 1 237 ? -12.686 14.972 49.128 1.00 74.44 237 THR A CA 1
ATOM 1854 C C . THR A 1 237 ? -12.832 14.789 50.636 1.00 74.44 237 THR A C 1
ATOM 1856 O O . THR A 1 237 ? -12.102 13.989 51.221 1.00 74.44 237 THR A O 1
ATOM 1859 N N . SER A 1 238 ? -13.811 15.445 51.264 1.00 71.88 238 SER A N 1
ATOM 1860 C CA . SER A 1 238 ? -14.111 15.264 52.690 1.00 71.88 238 SER A CA 1
ATOM 1861 C C . SER A 1 238 ? -14.542 13.825 53.009 1.00 71.88 238 SER A C 1
ATOM 1863 O O . SER A 1 238 ? -14.041 13.218 53.959 1.00 71.88 238 SER A O 1
ATOM 1865 N N . LEU A 1 239 ? -15.386 13.225 52.162 1.00 74.56 239 LEU A N 1
ATOM 1866 C CA . LEU A 1 239 ? -15.832 11.837 52.293 1.00 74.56 239 LEU A CA 1
ATOM 1867 C C . LEU A 1 239 ? -14.674 10.848 52.101 1.00 74.56 239 LEU A C 1
ATOM 1869 O O . LEU A 1 239 ? -14.573 9.878 52.845 1.00 74.56 239 LEU A O 1
ATOM 1873 N N . HIS A 1 240 ? -13.763 11.106 51.158 1.00 71.00 240 HIS A N 1
ATOM 1874 C CA . HIS A 1 240 ? -12.581 10.272 50.937 1.00 71.00 240 HIS A CA 1
ATOM 1875 C C . HIS A 1 240 ? -11.608 10.326 52.125 1.00 71.00 240 HIS A C 1
ATOM 1877 O O . HIS A 1 240 ? -11.110 9.293 52.570 1.00 71.00 240 HIS A O 1
ATOM 1883 N N . VAL A 1 241 ? -11.387 11.513 52.702 1.00 73.56 241 VAL A N 1
ATOM 1884 C CA . VAL A 1 241 ? -10.581 11.683 53.924 1.00 73.56 241 VAL A CA 1
ATOM 1885 C C . VAL A 1 241 ? -11.233 10.973 55.112 1.00 73.56 241 VAL A C 1
ATOM 1887 O O . VAL A 1 241 ? -10.544 10.298 55.881 1.00 73.56 241 VAL A O 1
ATOM 1890 N N . HIS A 1 242 ? -12.557 11.074 55.247 1.00 74.81 242 HIS A N 1
ATOM 1891 C CA . HIS A 1 242 ? -13.309 10.359 56.273 1.00 74.81 242 HIS A CA 1
ATOM 1892 C C . HIS A 1 242 ? -13.213 8.842 56.084 1.00 74.81 242 HIS A C 1
ATOM 1894 O O . HIS A 1 242 ? -12.914 8.132 57.040 1.00 74.81 242 HIS A O 1
ATOM 1900 N N . HIS A 1 243 ? -13.378 8.346 54.856 1.00 72.06 243 HIS A N 1
ATOM 1901 C CA . HIS A 1 243 ? -13.255 6.928 54.541 1.00 72.06 243 HIS A CA 1
ATOM 1902 C C . HIS A 1 243 ? -11.851 6.421 54.863 1.00 72.06 243 HIS A C 1
ATOM 1904 O O . HIS A 1 243 ? -11.733 5.454 55.593 1.00 72.06 243 HIS A O 1
ATOM 1910 N N . LEU A 1 244 ? -10.779 7.105 54.449 1.00 66.94 244 LEU A N 1
ATOM 1911 C CA . LEU A 1 244 ? -9.406 6.726 54.815 1.00 66.94 244 LEU A CA 1
ATOM 1912 C C . LEU A 1 244 ? -9.187 6.689 56.331 1.00 66.94 244 LEU A C 1
ATOM 1914 O O . LEU A 1 244 ? -8.482 5.813 56.834 1.00 66.94 244 LEU A O 1
ATOM 1918 N N . ARG A 1 245 ? -9.787 7.626 57.072 1.00 68.81 245 ARG A N 1
ATOM 1919 C CA . ARG A 1 245 ? -9.718 7.653 58.535 1.00 68.81 245 ARG A CA 1
ATOM 1920 C C . ARG A 1 245 ? -10.463 6.470 59.151 1.00 68.81 245 ARG A C 1
ATOM 1922 O O . ARG A 1 245 ? -9.905 5.798 60.008 1.00 68.81 245 ARG A O 1
ATOM 1929 N N . VAL A 1 246 ? -11.674 6.185 58.683 1.00 67.25 246 VAL A N 1
ATOM 1930 C CA . VAL A 1 246 ? -12.493 5.055 59.138 1.00 67.25 246 VAL A CA 1
ATOM 1931 C C . VAL A 1 246 ? -11.865 3.722 58.738 1.00 67.25 246 VAL A C 1
ATOM 1933 O O . VAL A 1 246 ? -11.773 2.836 59.571 1.00 67.25 246 VAL A O 1
ATOM 1936 N N . SER A 1 247 ? -11.329 3.578 57.527 1.00 62.00 247 SER A N 1
ATOM 1937 C CA . SER A 1 247 ? -10.614 2.375 57.088 1.00 62.00 247 SER A CA 1
ATOM 1938 C C . SER A 1 247 ? -9.380 2.108 57.944 1.00 62.00 247 SER A C 1
ATOM 1940 O O . SER A 1 247 ? -9.117 0.960 58.275 1.00 62.00 247 SER A O 1
ATOM 1942 N N . ARG A 1 248 ? -8.647 3.153 58.351 1.00 66.06 248 ARG A N 1
ATOM 1943 C CA . ARG A 1 248 ? -7.514 3.020 59.284 1.00 66.06 248 ARG A CA 1
ATOM 1944 C C . ARG A 1 248 ? -7.945 2.634 60.699 1.00 66.06 248 ARG A C 1
ATOM 1946 O O . ARG A 1 248 ? -7.163 2.005 61.396 1.00 66.06 248 ARG A O 1
ATOM 1953 N N . LEU A 1 249 ? -9.156 3.006 61.112 1.00 59.59 249 LEU A N 1
ATOM 1954 C CA . LEU A 1 249 ? -9.734 2.597 62.396 1.00 59.59 249 LEU A CA 1
ATOM 1955 C C . LEU A 1 249 ? -10.330 1.178 62.339 1.00 59.59 249 LEU A C 1
ATOM 1957 O O . LEU A 1 249 ? -10.254 0.452 63.320 1.00 59.59 249 LEU A O 1
ATOM 1961 N N . LEU A 1 250 ? -10.899 0.780 61.197 1.00 58.62 250 LEU A N 1
ATOM 1962 C CA . LEU A 1 250 ? -11.564 -0.512 60.991 1.00 58.62 250 LEU A CA 1
ATOM 1963 C C . LEU A 1 250 ? -10.615 -1.637 60.569 1.00 58.62 250 LEU A C 1
ATOM 1965 O O . LEU A 1 250 ? -10.943 -2.798 60.775 1.00 58.62 250 LEU A O 1
ATOM 1969 N N . HIS A 1 251 ? -9.465 -1.320 59.970 1.00 49.25 251 HIS A N 1
ATOM 1970 C CA . HIS A 1 251 ? -8.399 -2.286 59.708 1.00 49.25 251 HIS A CA 1
ATOM 1971 C C . HIS A 1 251 ? -7.289 -2.101 60.746 1.00 49.25 251 HIS A C 1
ATOM 1973 O O . HIS A 1 251 ? -6.298 -1.417 60.460 1.00 49.25 251 HIS A O 1
ATOM 1979 N N . PRO A 1 252 ? -7.407 -2.706 61.944 1.00 49.62 252 PRO A N 1
ATOM 1980 C CA . PRO A 1 252 ? -6.256 -2.875 62.809 1.00 49.62 252 PRO A CA 1
ATOM 1981 C C . PRO A 1 252 ? -5.271 -3.762 62.046 1.00 49.62 252 PRO A C 1
ATOM 1983 O O . PRO A 1 252 ? -5.469 -4.966 61.881 1.00 49.62 252 PRO A O 1
ATOM 1986 N N . ARG A 1 253 ? -4.227 -3.150 61.481 1.00 48.66 253 ARG A N 1
ATOM 1987 C CA . ARG A 1 253 ? -3.105 -3.904 60.927 1.00 48.66 253 ARG A CA 1
ATOM 1988 C C . ARG A 1 253 ? -2.539 -4.757 62.061 1.00 48.66 253 ARG A C 1
ATOM 1990 O O . ARG A 1 253 ? -2.005 -4.214 63.018 1.00 48.66 253 ARG A O 1
ATOM 1997 N N . HIS A 1 254 ? -2.641 -6.068 61.872 1.00 49.62 254 HIS A N 1
ATOM 1998 C CA . HIS A 1 254 ? -2.165 -7.150 62.729 1.00 49.62 254 HIS A CA 1
ATOM 1999 C C . HIS A 1 254 ? -2.901 -7.359 64.072 1.00 49.62 254 HIS A C 1
ATOM 2001 O O . HIS A 1 254 ? -2.843 -6.505 64.952 1.00 49.62 254 HIS A O 1
ATOM 2007 N N . PRO A 1 255 ? -3.491 -8.551 64.298 1.00 52.47 255 PRO A N 1
ATOM 2008 C CA . PRO A 1 255 ? -4.128 -8.914 65.568 1.00 52.47 255 PRO A CA 1
ATOM 2009 C C . PRO A 1 255 ? -3.148 -9.203 66.725 1.00 52.47 255 PRO A C 1
ATOM 2011 O O . PRO A 1 255 ? -3.596 -9.531 67.817 1.00 52.47 255 PRO A O 1
ATOM 2014 N N . ASN A 1 256 ? -1.829 -9.060 66.533 1.00 53.41 256 ASN A N 1
ATOM 2015 C CA . ASN A 1 256 ? -0.829 -9.460 67.539 1.00 53.41 256 ASN A CA 1
ATOM 2016 C C . ASN A 1 256 ? -0.267 -8.312 68.394 1.00 53.41 256 ASN A C 1
ATOM 2018 O O . ASN A 1 256 ? 0.587 -8.546 69.243 1.00 53.41 256 ASN A O 1
ATOM 2022 N N . THR A 1 257 ? -0.750 -7.084 68.225 1.00 51.16 257 THR A N 1
ATOM 2023 C CA . THR A 1 257 ? -0.470 -5.984 69.160 1.00 51.16 257 THR A CA 1
ATOM 2024 C C . THR A 1 257 ? -1.782 -5.533 69.772 1.00 51.16 257 THR A C 1
ATOM 2026 O O . THR A 1 257 ? -2.542 -4.784 69.160 1.00 51.16 257 THR A O 1
ATOM 2029 N N . GLY A 1 258 ? -2.074 -6.055 70.963 1.00 52.41 258 GLY A N 1
ATOM 2030 C CA . GLY A 1 258 ? -3.242 -5.675 71.742 1.00 52.41 258 GLY A CA 1
ATOM 2031 C C . GLY A 1 258 ? -3.278 -4.168 72.003 1.00 52.41 258 GLY A C 1
ATOM 2032 O O . GLY A 1 258 ? -2.274 -3.562 72.367 1.00 52.41 258 GLY A O 1
ATOM 2033 N N . GLY A 1 259 ? -4.463 -3.586 71.827 1.00 49.62 259 GLY A N 1
ATOM 2034 C CA . GLY A 1 259 ? -4.795 -2.245 72.290 1.00 49.62 259 GLY A CA 1
ATOM 2035 C C . GLY A 1 259 ? -5.084 -1.259 71.163 1.00 49.62 259 GLY A C 1
ATOM 2036 O O . GLY A 1 259 ? -4.179 -0.699 70.555 1.00 49.62 259 GLY A O 1
ATOM 2037 N N . SER A 1 260 ? -6.364 -0.915 70.997 1.00 53.47 260 SER A N 1
ATOM 2038 C CA . SER A 1 260 ? -6.800 0.317 70.320 1.00 53.47 260 SER A CA 1
ATOM 2039 C C . SER A 1 260 ? -6.103 1.579 70.876 1.00 53.47 260 SER A C 1
ATOM 2041 O O . SER A 1 260 ? -6.052 2.594 70.183 1.00 53.47 260 SER A O 1
ATOM 2043 N N . GLY A 1 261 ? -5.531 1.510 72.087 1.00 55.34 261 GLY A N 1
ATOM 2044 C CA . GLY A 1 261 ? -4.692 2.554 72.682 1.00 55.34 261 GLY A CA 1
ATOM 2045 C C . GLY A 1 261 ? -3.316 2.713 72.027 1.00 55.34 261 GLY A C 1
ATOM 2046 O O . GLY A 1 261 ? -2.821 3.828 71.954 1.00 55.34 261 GLY A O 1
ATOM 2047 N N . ALA A 1 262 ? -2.736 1.671 71.416 1.00 58.19 262 ALA A N 1
ATOM 2048 C CA . ALA A 1 262 ? -1.354 1.716 70.929 1.00 58.19 262 ALA A CA 1
ATOM 2049 C C . ALA A 1 262 ? -1.123 2.748 69.808 1.00 58.19 262 ALA A C 1
ATOM 2051 O O . ALA A 1 262 ? -0.029 3.296 69.694 1.00 58.19 262 ALA A O 1
ATOM 2052 N N . SER A 1 263 ? -2.138 3.047 68.983 1.00 63.72 263 SER A N 1
ATOM 2053 C CA . SER A 1 263 ? -2.020 4.082 67.940 1.00 63.72 263 SER A CA 1
ATOM 2054 C C . SER A 1 263 ? -2.180 5.504 68.490 1.00 63.72 263 SER A C 1
ATOM 2056 O O . SER A 1 263 ? -1.516 6.426 68.007 1.00 63.72 263 SER A O 1
ATOM 2058 N N . GLU A 1 264 ? -3.024 5.673 69.514 1.00 69.06 264 GLU A N 1
ATOM 2059 C CA . GLU A 1 264 ? -3.204 6.942 70.221 1.00 69.06 264 GLU A CA 1
ATOM 2060 C C . GLU A 1 264 ? -1.951 7.239 71.048 1.00 69.06 264 GLU A C 1
ATOM 2062 O O . GLU A 1 264 ? -1.380 8.318 70.914 1.00 69.06 264 GLU A O 1
ATOM 2067 N N . ASP A 1 265 ? -1.421 6.239 71.752 1.00 75.44 265 ASP A N 1
ATOM 2068 C CA . ASP A 1 265 ? -0.172 6.315 72.506 1.00 75.44 265 ASP A CA 1
ATOM 2069 C C . ASP A 1 265 ? 1.021 6.652 71.605 1.00 75.44 265 ASP A C 1
ATOM 2071 O O . ASP A 1 265 ? 1.852 7.481 71.970 1.00 75.44 265 ASP A O 1
ATOM 2075 N N . LEU A 1 266 ? 1.093 6.103 70.386 1.00 76.56 266 LEU A N 1
ATOM 2076 C CA . LEU A 1 266 ? 2.142 6.442 69.412 1.00 76.56 266 LEU A CA 1
ATOM 2077 C C . LEU A 1 266 ? 2.041 7.888 68.912 1.00 76.56 266 LEU A C 1
ATOM 2079 O O . LEU A 1 266 ? 3.064 8.554 68.725 1.00 76.56 266 LEU A O 1
ATOM 2083 N N . LEU A 1 267 ? 0.822 8.383 68.679 1.00 76.81 267 LEU A N 1
ATOM 2084 C CA . LEU A 1 267 ? 0.578 9.774 68.295 1.00 76.81 267 LEU A CA 1
ATOM 2085 C C . LEU A 1 267 ? 0.909 10.724 69.444 1.00 76.81 267 LEU A C 1
ATOM 2087 O O . LEU A 1 267 ? 1.626 11.697 69.218 1.00 76.81 267 LEU A O 1
ATOM 2091 N N . ILE A 1 268 ? 0.474 10.404 70.663 1.00 81.31 268 ILE A N 1
ATOM 2092 C CA . ILE A 1 268 ? 0.801 11.135 71.890 1.00 81.31 268 ILE A CA 1
ATOM 2093 C C . ILE A 1 268 ? 2.319 11.153 72.089 1.00 81.31 268 ILE A C 1
ATOM 2095 O O . ILE A 1 268 ? 2.897 12.209 72.328 1.00 81.31 268 ILE A O 1
ATOM 2099 N N . GLN A 1 269 ? 3.003 10.025 71.897 1.00 81.19 269 GLN A N 1
ATOM 2100 C CA . GLN A 1 269 ? 4.454 9.936 72.042 1.00 81.19 269 GLN A CA 1
ATOM 2101 C C . GLN A 1 269 ? 5.202 10.731 70.958 1.00 81.19 269 GLN A C 1
ATOM 2103 O O . GLN A 1 269 ? 6.246 11.320 71.240 1.00 81.19 269 GLN A O 1
ATOM 2108 N N . ARG A 1 270 ? 4.681 10.801 69.723 1.00 82.19 270 ARG A N 1
ATOM 2109 C CA . ARG A 1 270 ? 5.220 11.689 68.675 1.00 82.19 270 ARG A CA 1
ATOM 2110 C C . ARG A 1 270 ? 4.995 13.162 69.004 1.00 82.19 270 ARG A C 1
ATOM 2112 O O . ARG A 1 270 ? 5.901 13.960 68.780 1.00 82.19 270 ARG A O 1
ATOM 2119 N N . LEU A 1 271 ? 3.833 13.511 69.553 1.00 84.50 271 LEU A N 1
ATOM 2120 C CA . LEU A 1 271 ? 3.500 14.871 69.978 1.00 84.50 271 LEU A CA 1
ATOM 2121 C C . LEU A 1 271 ? 4.396 15.319 71.140 1.00 84.50 271 LEU A C 1
ATOM 2123 O O . LEU A 1 271 ? 4.990 16.390 71.061 1.00 84.50 271 LEU A O 1
ATOM 2127 N N . ARG A 1 272 ? 4.603 14.449 72.139 1.00 84.31 272 ARG A N 1
ATOM 2128 C CA . ARG A 1 272 ? 5.575 14.642 73.228 1.00 84.31 272 ARG A CA 1
ATOM 2129 C C . ARG A 1 272 ? 6.990 14.848 72.697 1.00 84.31 272 ARG A C 1
ATOM 2131 O O . ARG A 1 272 ? 7.653 15.799 73.088 1.00 84.31 272 ARG A O 1
ATOM 2138 N N . ARG A 1 273 ? 7.445 14.015 71.752 1.00 83.69 273 ARG A N 1
ATOM 2139 C CA . ARG A 1 273 ? 8.772 14.169 71.124 1.00 83.69 273 ARG A CA 1
ATOM 2140 C C . ARG A 1 273 ? 8.907 15.456 70.313 1.00 83.69 273 ARG A C 1
ATOM 2142 O O . ARG A 1 273 ? 9.991 16.024 70.277 1.00 83.69 273 ARG A O 1
ATOM 2149 N N . ALA A 1 274 ? 7.849 15.899 69.636 1.00 84.75 274 ALA A N 1
ATOM 2150 C CA . ALA A 1 274 ? 7.867 17.142 68.870 1.00 84.75 274 ALA A CA 1
ATOM 2151 C C . ALA A 1 274 ? 7.897 18.367 69.794 1.00 84.75 274 ALA A C 1
ATOM 2153 O O . ALA A 1 274 ? 8.700 19.268 69.578 1.00 84.75 274 ALA A O 1
ATOM 2154 N N . LEU A 1 275 ? 7.084 18.371 70.852 1.00 84.00 275 LEU A N 1
ATOM 2155 C CA . LEU A 1 275 ? 7.040 19.459 71.830 1.00 84.00 275 LEU A CA 1
ATOM 2156 C C . LEU A 1 275 ? 8.298 19.507 72.701 1.00 84.00 275 LEU A C 1
ATOM 2158 O O . LEU A 1 275 ? 8.829 20.589 72.921 1.00 84.00 275 LEU A O 1
ATOM 2162 N N . GLY A 1 276 ? 8.849 18.351 73.081 1.00 82.50 276 GLY A N 1
ATOM 2163 C CA . GLY A 1 276 ? 10.093 18.249 73.849 1.00 82.50 276 GLY A CA 1
ATOM 2164 C C . GLY A 1 276 ? 11.324 18.829 73.144 1.00 82.50 276 GLY A C 1
ATOM 2165 O O . GLY A 1 276 ? 12.298 19.160 73.805 1.00 82.50 276 GLY A O 1
ATOM 2166 N N . LYS A 1 277 ? 11.285 19.018 71.815 1.00 85.19 277 LYS A N 1
ATOM 2167 C CA . LYS A 1 277 ? 12.331 19.759 71.083 1.00 85.19 277 LYS A CA 1
ATOM 2168 C C . LYS A 1 277 ? 12.260 21.272 71.301 1.00 85.19 277 LYS A C 1
ATOM 2170 O O . LYS A 1 277 ? 13.243 21.963 71.056 1.00 85.19 277 LYS A O 1
ATOM 2175 N N . HIS A 1 278 ? 11.104 21.783 71.714 1.00 80.38 278 HIS A N 1
ATOM 2176 C CA . HIS A 1 278 ? 10.825 23.212 71.846 1.00 80.38 278 HIS A CA 1
ATOM 2177 C C . HIS A 1 278 ? 10.663 23.664 73.302 1.00 80.38 278 HIS A C 1
ATOM 2179 O O . HIS A 1 278 ? 10.793 24.852 73.584 1.00 80.38 278 HIS A O 1
ATOM 2185 N N . THR A 1 279 ? 10.424 22.740 74.231 1.00 81.12 279 THR A N 1
ATOM 2186 C CA . THR A 1 279 ? 10.281 23.021 75.664 1.00 81.12 279 THR A CA 1
ATOM 2187 C C . THR A 1 279 ? 11.488 22.495 76.435 1.00 81.12 279 THR A C 1
ATOM 2189 O O . THR A 1 279 ? 11.850 21.329 76.296 1.00 81.12 279 THR A O 1
ATOM 2192 N N . LYS A 1 280 ? 12.104 23.334 77.275 1.00 80.44 280 LYS A N 1
ATOM 2193 C CA . LYS A 1 280 ? 13.332 22.986 78.019 1.00 80.44 280 LYS A CA 1
ATOM 2194 C C . LYS A 1 280 ? 13.094 22.018 79.186 1.00 80.44 280 LYS A C 1
ATOM 2196 O O . LYS A 1 280 ? 14.046 21.422 79.676 1.00 80.44 280 LYS A O 1
ATOM 2201 N N . SER A 1 281 ? 11.843 21.852 79.620 1.00 77.50 281 SER A N 1
ATOM 2202 C CA . SER A 1 281 ? 11.452 20.974 80.724 1.00 77.50 281 SER A CA 1
ATOM 2203 C C . SER A 1 281 ? 10.486 19.893 80.239 1.00 77.50 281 SER A C 1
ATOM 2205 O O . SER A 1 281 ? 9.464 20.196 79.622 1.00 77.50 281 SER A O 1
ATOM 2207 N N . ALA A 1 282 ? 10.792 18.626 80.533 1.00 74.31 282 ALA A N 1
ATOM 2208 C CA . ALA A 1 282 ? 9.958 17.487 80.140 1.00 74.31 282 ALA A CA 1
ATOM 2209 C C . ALA A 1 282 ? 8.536 17.568 80.734 1.00 74.31 282 ALA A C 1
ATOM 2211 O O . ALA A 1 282 ? 7.571 17.209 80.064 1.00 74.31 282 ALA A O 1
ATOM 2212 N N . GLY A 1 283 ? 8.395 18.129 81.943 1.00 79.25 283 GLY A N 1
ATOM 2213 C CA . GLY A 1 283 ? 7.095 18.293 82.603 1.00 79.25 283 GLY A CA 1
ATOM 2214 C C . GLY A 1 283 ? 6.177 19.323 81.932 1.00 79.25 283 GLY A C 1
ATOM 2215 O O . GLY A 1 283 ? 4.956 19.174 81.959 1.00 79.25 283 GLY A O 1
ATOM 2216 N N . GLU A 1 284 ? 6.733 20.343 81.270 1.00 82.50 284 GLU A N 1
ATOM 2217 C CA . GLU A 1 284 ? 5.931 21.332 80.533 1.00 82.50 284 GLU A CA 1
ATOM 2218 C C . GLU A 1 284 ? 5.365 20.752 79.233 1.00 82.50 284 GLU A C 1
ATOM 2220 O O . GLU A 1 284 ? 4.215 21.033 78.884 1.00 82.50 284 GLU A O 1
ATOM 2225 N N . ALA A 1 285 ? 6.138 19.904 78.544 1.00 80.19 285 ALA A N 1
ATOM 2226 C CA . ALA A 1 285 ? 5.691 19.225 77.329 1.00 80.19 285 ALA A CA 1
ATOM 2227 C C . ALA A 1 285 ? 4.467 18.342 77.605 1.00 80.19 285 ALA A C 1
ATOM 2229 O O . ALA A 1 285 ? 3.473 18.422 76.879 1.00 80.19 285 ALA A O 1
ATOM 2230 N N . ASP A 1 286 ? 4.503 17.556 78.684 1.00 84.56 286 ASP A N 1
ATOM 2231 C CA . ASP A 1 286 ? 3.390 16.688 79.071 1.00 84.56 286 ASP A CA 1
ATOM 2232 C C . ASP A 1 286 ? 2.139 17.491 79.458 1.00 84.56 286 ASP A C 1
ATOM 2234 O O . ASP A 1 286 ? 1.035 17.168 79.012 1.00 84.56 286 ASP A O 1
ATOM 2238 N N . GLY A 1 287 ? 2.303 18.607 80.176 1.00 86.94 287 GLY A N 1
ATOM 2239 C CA . GLY A 1 287 ? 1.190 19.496 80.525 1.00 86.94 287 GLY A CA 1
ATOM 2240 C C . GLY A 1 287 ? 0.550 20.211 79.324 1.00 86.94 287 GLY A C 1
ATOM 2241 O O . GLY A 1 287 ? -0.631 20.567 79.364 1.00 86.94 287 GLY A O 1
ATOM 2242 N N . VAL A 1 288 ? 1.295 20.454 78.242 1.00 85.50 288 VAL A N 1
ATOM 2243 C CA . VAL A 1 288 ? 0.739 21.000 76.987 1.00 85.50 288 VAL A CA 1
ATOM 2244 C C . VAL A 1 288 ? 0.010 19.913 76.195 1.00 85.50 288 VAL A C 1
ATOM 2246 O O . VAL A 1 288 ? -1.065 20.177 75.652 1.00 85.50 288 VAL A O 1
ATOM 2249 N N . VAL A 1 289 ? 0.544 18.688 76.164 1.00 88.31 289 VAL A N 1
ATOM 2250 C CA . VAL A 1 289 ? -0.096 17.548 75.489 1.00 88.31 289 VAL A CA 1
ATOM 2251 C C . VAL A 1 289 ? -1.447 17.218 76.121 1.00 88.31 289 VAL A C 1
ATOM 2253 O O . VAL A 1 289 ? -2.430 17.118 75.389 1.00 88.31 289 VAL A O 1
ATOM 2256 N N . GLU A 1 290 ? -1.538 17.137 77.451 1.00 88.56 290 GLU A N 1
ATOM 2257 C CA . GLU A 1 290 ? -2.813 16.885 78.145 1.00 88.56 290 GLU A CA 1
ATOM 2258 C C . GLU A 1 290 ? -3.854 17.977 77.857 1.00 88.56 290 GLU A C 1
ATOM 2260 O O . GLU A 1 290 ? -4.995 17.682 77.503 1.00 88.56 290 GLU A O 1
ATOM 2265 N N . ARG A 1 291 ? -3.453 19.257 77.871 1.00 87.19 291 ARG A N 1
ATOM 2266 C CA . ARG A 1 291 ? -4.358 20.369 77.525 1.00 87.19 291 ARG A CA 1
ATOM 2267 C C . ARG A 1 291 ? -4.864 20.293 76.084 1.00 87.19 291 ARG A C 1
ATOM 2269 O O . ARG A 1 291 ? -6.028 20.605 75.825 1.00 87.19 291 ARG A O 1
ATOM 2276 N N . LEU A 1 292 ? -4.020 19.869 75.143 1.00 85.00 292 LEU A N 1
ATOM 2277 C CA . LEU A 1 292 ? -4.418 19.662 73.749 1.00 85.00 292 LEU A CA 1
ATOM 2278 C C . LEU A 1 292 ? -5.359 18.462 73.592 1.00 85.00 292 LEU A C 1
ATOM 2280 O O . LEU A 1 292 ? -6.329 18.560 72.835 1.00 85.00 292 LEU A O 1
ATOM 2284 N N . LEU A 1 293 ? -5.116 17.365 74.314 1.00 85.38 293 LEU A N 1
ATOM 2285 C CA . LEU A 1 293 ? -6.002 16.199 74.327 1.00 85.38 293 LEU A CA 1
ATOM 2286 C C . LEU A 1 293 ? -7.369 16.551 74.911 1.00 85.38 293 LEU A C 1
ATOM 2288 O O . LEU A 1 293 ? -8.391 16.237 74.302 1.00 85.38 293 LEU A O 1
ATOM 2292 N N . ASP A 1 294 ? -7.412 17.276 76.024 1.00 85.50 294 ASP A N 1
ATOM 2293 C CA . ASP A 1 294 ? -8.659 17.741 76.624 1.00 85.50 294 ASP A CA 1
ATOM 2294 C C . ASP A 1 294 ? -9.423 18.695 75.710 1.00 85.50 294 ASP A C 1
ATOM 2296 O O . ASP A 1 294 ? -10.642 18.574 75.554 1.00 85.50 294 ASP A O 1
ATOM 2300 N N . LEU A 1 295 ? -8.728 19.614 75.039 1.00 86.00 295 LEU A N 1
ATOM 2301 C CA . LEU A 1 295 ? -9.348 20.521 74.078 1.00 86.00 295 LEU A CA 1
ATOM 2302 C C . LEU A 1 295 ? -9.886 19.761 72.856 1.00 86.00 295 LEU A C 1
ATOM 2304 O O . LEU A 1 295 ? -10.987 20.057 72.383 1.00 86.00 295 LEU A O 1
ATOM 2308 N N . ALA A 1 296 ? -9.165 18.744 72.377 1.00 80.62 296 ALA A N 1
ATOM 2309 C CA . ALA A 1 296 ? -9.620 17.863 71.306 1.00 80.62 296 ALA A CA 1
ATOM 2310 C C . ALA A 1 296 ? -10.841 17.029 71.731 1.00 80.62 296 ALA A C 1
ATOM 2312 O O . ALA A 1 296 ? -11.819 16.963 70.984 1.00 80.62 296 ALA A O 1
ATOM 2313 N N . ARG A 1 297 ? -10.839 16.467 72.947 1.00 83.81 297 ARG A N 1
ATOM 2314 C CA . ARG A 1 297 ? -11.971 15.725 73.529 1.00 83.81 297 ARG A CA 1
ATOM 2315 C C . ARG A 1 297 ? -13.194 16.622 73.706 1.00 83.81 297 ARG A C 1
ATOM 2317 O O . ARG A 1 297 ? -14.295 16.224 73.329 1.00 83.81 297 ARG A O 1
ATOM 2324 N N . ARG A 1 298 ? -13.022 17.851 74.207 1.00 78.50 298 ARG A N 1
ATOM 2325 C CA . ARG A 1 298 ? -14.107 18.842 74.321 1.00 78.50 298 ARG A CA 1
ATOM 2326 C C . ARG A 1 298 ? -14.674 19.207 72.952 1.00 78.50 298 ARG A C 1
ATOM 2328 O O . ARG A 1 298 ? -15.888 19.150 72.789 1.00 78.50 298 ARG A O 1
ATOM 2335 N N . LYS A 1 299 ? -13.821 19.493 71.958 1.00 75.31 299 LYS A N 1
ATOM 2336 C CA . LYS A 1 299 ? -14.247 19.774 70.573 1.00 75.31 299 LYS A CA 1
ATOM 2337 C C . LYS A 1 299 ? -14.951 18.588 69.910 1.00 75.31 299 LYS A C 1
ATOM 2339 O O . LYS A 1 299 ? -15.887 18.789 69.140 1.00 75.31 299 LYS A O 1
ATOM 2344 N N . ALA A 1 300 ? -14.522 17.360 70.191 1.00 72.50 300 ALA A N 1
ATOM 2345 C CA . ALA A 1 300 ? -15.188 16.160 69.695 1.00 72.50 300 ALA A CA 1
ATOM 2346 C C . ALA A 1 300 ? -16.582 16.002 70.323 1.00 72.50 300 ALA A C 1
ATOM 2348 O O . ALA A 1 300 ? -17.556 15.802 69.602 1.00 72.50 300 ALA A O 1
ATOM 2349 N N . ARG A 1 301 ? -16.702 16.178 71.647 1.00 74.50 301 ARG A N 1
ATOM 2350 C CA . ARG A 1 301 ? -17.987 16.112 72.364 1.00 74.50 301 ARG A CA 1
ATOM 2351 C C . ARG A 1 301 ? -18.963 17.203 71.919 1.00 74.50 301 ARG A C 1
ATOM 2353 O O . ARG A 1 301 ? -20.144 16.912 71.749 1.00 74.50 301 ARG A O 1
ATOM 2360 N N . THR A 1 302 ? -18.496 18.433 71.696 1.00 68.44 302 THR A N 1
ATOM 2361 C CA . THR A 1 302 ? -19.357 19.510 71.181 1.00 68.44 302 THR A CA 1
ATOM 2362 C C . THR A 1 302 ? -19.778 19.263 69.738 1.00 68.44 302 THR A C 1
ATOM 2364 O O . THR A 1 302 ? -20.946 19.461 69.430 1.00 68.44 302 THR A O 1
ATOM 2367 N N . ARG A 1 303 ? -18.898 18.743 68.870 1.00 61.06 303 ARG A N 1
ATOM 2368 C CA . ARG A 1 303 ? -19.281 18.364 67.497 1.00 61.06 303 ARG A CA 1
ATOM 2369 C C . ARG A 1 303 ? -20.327 17.254 67.452 1.00 61.06 303 ARG A C 1
ATOM 2371 O O . ARG A 1 303 ? -21.278 17.394 66.698 1.00 61.06 303 ARG A O 1
ATOM 2378 N N . VAL A 1 304 ? -20.196 16.212 68.277 1.00 57.00 304 VAL A N 1
ATOM 2379 C CA . VAL A 1 304 ? -21.195 15.128 68.356 1.00 57.00 304 VAL A CA 1
ATOM 2380 C C . VAL A 1 304 ? -22.546 15.654 68.857 1.00 57.00 304 VAL A C 1
ATOM 2382 O O . VAL A 1 304 ? -23.585 15.253 68.338 1.00 57.00 304 VAL A O 1
ATOM 2385 N N . ARG A 1 305 ? -22.547 16.597 69.813 1.00 51.41 305 ARG A N 1
ATOM 2386 C CA . ARG A 1 305 ? -23.780 17.240 70.301 1.00 51.41 305 ARG A CA 1
ATOM 2387 C C . ARG A 1 305 ? -24.429 18.164 69.266 1.00 51.41 305 ARG A C 1
ATOM 2389 O O . ARG A 1 305 ? -25.643 18.098 69.123 1.00 51.41 305 ARG A O 1
ATOM 2396 N N . MET A 1 306 ? -23.659 18.955 68.515 1.00 50.91 306 MET A N 1
ATOM 2397 C CA . MET A 1 306 ? -24.198 19.833 67.460 1.00 50.91 306 MET A CA 1
ATOM 2398 C C . MET A 1 306 ? -24.883 19.033 66.338 1.00 50.91 306 MET A C 1
ATOM 2400 O O . MET A 1 306 ? -25.959 19.408 65.892 1.00 50.91 306 MET A O 1
ATOM 2404 N N . THR A 1 307 ? -24.347 17.870 65.946 1.00 50.56 307 THR A N 1
ATOM 2405 C CA . THR A 1 307 ? -24.990 17.006 64.932 1.00 50.56 307 THR A CA 1
ATOM 2406 C C . THR A 1 307 ? -26.286 16.329 65.389 1.00 50.56 307 THR A C 1
ATOM 2408 O O . THR A 1 307 ? -27.070 15.932 64.535 1.00 50.56 307 THR A O 1
ATOM 2411 N N . CYS A 1 308 ? -26.540 16.200 66.696 1.00 45.03 308 CYS A N 1
ATOM 2412 C CA . CYS A 1 308 ? -27.780 15.603 67.216 1.00 45.03 308 CYS A CA 1
ATOM 2413 C C . CYS A 1 308 ? -28.792 16.633 67.746 1.00 45.03 308 CYS A C 1
ATOM 2415 O O . CYS A 1 308 ? -29.911 16.249 68.072 1.00 45.03 308 CYS A O 1
ATOM 2417 N N . SER A 1 309 ? -28.418 17.912 67.879 1.00 42.22 309 SER A N 1
ATOM 2418 C CA . SER A 1 309 ? -29.211 18.904 68.623 1.00 42.22 309 SER A CA 1
ATOM 2419 C C . SER A 1 309 ? -29.871 19.995 67.771 1.00 42.22 309 SER A C 1
ATOM 2421 O O . SER A 1 309 ? -30.647 20.764 68.330 1.00 42.22 309 SER A O 1
ATOM 2423 N N . GLU A 1 310 ? -29.623 20.081 66.460 1.00 45.91 310 GLU A N 1
ATOM 2424 C CA . GLU A 1 310 ? -30.130 21.200 65.635 1.00 45.91 310 GLU A CA 1
ATOM 2425 C C . GLU A 1 310 ? -31.313 20.867 64.707 1.00 45.91 310 GLU A C 1
ATOM 2427 O O . GLU A 1 310 ? -31.721 21.707 63.917 1.00 45.91 310 GLU A O 1
ATOM 2432 N N . GLN A 1 311 ? -31.942 19.693 64.820 1.00 45.22 311 GLN A N 1
ATOM 2433 C CA . GLN A 1 311 ? -33.212 19.417 64.125 1.00 45.22 311 GLN A CA 1
ATOM 2434 C C . GLN A 1 311 ? -34.231 18.820 65.090 1.00 45.22 311 GLN A C 1
ATOM 2436 O O . GLN A 1 311 ? -34.591 17.650 65.028 1.00 45.22 311 GLN A O 1
ATOM 2441 N N . LYS A 1 312 ? -34.653 19.660 66.036 1.00 44.62 312 LYS A N 1
ATOM 2442 C CA . LYS A 1 312 ? -35.874 19.467 66.824 1.00 44.62 312 LYS A CA 1
ATOM 2443 C C . LYS A 1 312 ? -36.995 20.391 66.330 1.00 44.62 312 LYS A C 1
ATOM 2445 O O . LYS A 1 312 ? -37.893 20.721 67.091 1.00 44.62 312 LYS A O 1
ATOM 2450 N N . GLU A 1 313 ? -36.919 20.820 65.072 1.00 52.09 313 GLU A N 1
ATOM 2451 C CA . GLU A 1 313 ? -38.120 21.170 64.324 1.00 52.09 313 GLU A CA 1
ATOM 2452 C C . GLU A 1 313 ? -38.709 19.858 63.826 1.00 52.09 313 GLU A C 1
ATOM 2454 O O . GLU A 1 313 ? -37.972 18.970 63.390 1.00 52.09 313 GLU A O 1
ATOM 2459 N N . GLU A 1 314 ? -40.017 19.708 63.976 1.00 52.34 314 GLU A N 1
ATOM 2460 C CA . GLU A 1 314 ? -40.800 18.589 63.474 1.00 52.34 314 GLU A CA 1
ATOM 2461 C C . GLU A 1 314 ? -40.675 18.534 61.945 1.00 52.34 314 GLU A C 1
ATOM 2463 O O . GLU A 1 314 ? -41.566 18.953 61.215 1.00 52.34 314 GLU A O 1
ATOM 2468 N N . ALA A 1 315 ? -39.546 18.029 61.442 1.00 51.56 315 ALA A N 1
ATOM 2469 C CA . ALA A 1 315 ? -39.426 17.584 60.070 1.00 51.56 315 ALA A CA 1
ATOM 2470 C C . ALA A 1 315 ? -40.511 16.524 59.908 1.00 51.56 315 ALA A C 1
ATOM 2472 O O . ALA A 1 315 ? -40.401 15.417 60.452 1.00 51.56 315 ALA A O 1
ATOM 2473 N N . GLY A 1 316 ? -41.611 16.906 59.256 1.00 65.75 316 GLY A N 1
ATOM 2474 C CA . GLY A 1 316 ? -42.751 16.031 59.046 1.00 65.75 316 GLY A CA 1
ATOM 2475 C C . GLY A 1 316 ? -42.257 14.698 58.496 1.00 65.75 316 GLY A C 1
ATOM 2476 O O . GLY A 1 316 ? -41.275 14.645 57.753 1.00 65.75 316 GLY A O 1
ATOM 2477 N N . ARG A 1 317 ? -42.917 13.594 58.863 1.00 67.94 317 ARG A N 1
ATOM 2478 C CA . ARG A 1 317 ? -42.575 12.241 58.374 1.00 67.94 317 ARG A CA 1
ATOM 2479 C C . ARG A 1 317 ? -42.326 12.198 56.860 1.00 67.9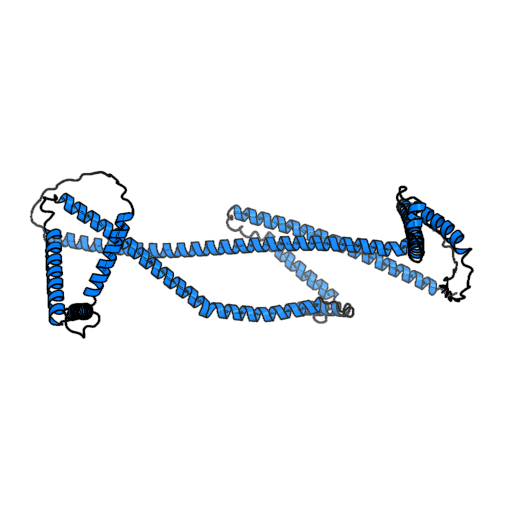4 317 ARG A C 1
ATOM 2481 O O . ARG A 1 317 ? -41.523 11.393 56.399 1.00 67.94 317 ARG A O 1
ATOM 2488 N N . GLU A 1 318 ? -42.991 13.071 56.113 1.00 71.94 318 GLU A N 1
ATOM 2489 C CA . GLU A 1 318 ? -42.810 13.274 54.678 1.00 71.94 318 GLU A CA 1
ATOM 2490 C C . GLU A 1 318 ? -41.407 13.777 54.313 1.00 71.94 318 GLU A C 1
ATOM 2492 O O . GLU A 1 318 ? -40.755 13.153 53.483 1.00 71.94 318 GLU A O 1
ATOM 2497 N N . GLU A 1 319 ? -40.867 14.793 54.989 1.00 74.00 319 GLU A N 1
ATOM 2498 C CA . GLU A 1 319 ? -39.517 15.307 54.720 1.00 74.00 319 GLU A CA 1
ATOM 2499 C C . GLU A 1 319 ? -38.433 14.262 55.051 1.00 74.00 319 GLU A C 1
ATOM 2501 O O . GLU A 1 319 ? -37.436 14.121 54.336 1.00 74.00 319 GLU A O 1
ATOM 2506 N N . LEU A 1 320 ? -38.634 13.468 56.110 1.00 74.81 320 LEU A N 1
ATOM 2507 C CA . LEU A 1 320 ? -37.739 12.355 56.440 1.00 74.81 320 LEU A CA 1
ATOM 2508 C C . LEU A 1 320 ? -37.811 11.246 55.374 1.00 74.81 320 LEU A C 1
ATOM 2510 O O . LEU A 1 320 ? -36.780 10.703 54.965 1.00 74.81 320 LEU A O 1
ATOM 2514 N N . ASN A 1 321 ? -39.011 10.932 54.880 1.00 76.31 321 ASN A N 1
ATOM 2515 C CA . ASN A 1 321 ? -39.212 9.969 53.798 1.00 76.31 321 ASN A CA 1
ATOM 2516 C C . ASN A 1 321 ? -38.613 10.461 52.470 1.00 76.31 321 ASN A C 1
ATOM 2518 O O . ASN A 1 321 ? -37.995 9.684 51.742 1.00 76.31 321 ASN A O 1
ATOM 2522 N N . GLU A 1 322 ? -38.701 11.753 52.170 1.00 80.62 322 GLU A N 1
ATOM 2523 C CA . GLU A 1 322 ? -38.063 12.349 50.996 1.00 80.62 322 GLU A CA 1
ATOM 2524 C C . GLU A 1 322 ? -36.537 12.318 51.102 1.00 80.62 322 GLU A C 1
ATOM 2526 O O . GLU A 1 322 ? -35.858 11.913 50.153 1.00 80.62 322 GLU A O 1
ATOM 2531 N N . LYS A 1 323 ? -35.975 12.666 52.267 1.00 75.81 323 LYS A N 1
ATOM 2532 C CA . LYS A 1 323 ? -34.526 12.592 52.513 1.00 75.81 323 LYS A CA 1
ATOM 2533 C C . LYS A 1 323 ? -34.010 11.159 52.422 1.00 75.81 323 LYS A C 1
ATOM 2535 O O . LYS A 1 323 ? -32.979 10.932 51.788 1.00 75.81 323 LYS A O 1
ATOM 2540 N N . THR A 1 324 ? -34.722 10.186 52.993 1.00 77.19 324 THR A N 1
ATOM 2541 C CA . THR A 1 324 ? -34.345 8.764 52.905 1.00 77.19 324 THR A CA 1
ATOM 2542 C C . THR A 1 324 ? -34.477 8.235 51.480 1.00 77.19 324 THR A C 1
ATOM 2544 O O . THR A 1 324 ? -33.572 7.549 51.000 1.00 77.19 324 THR A O 1
ATOM 2547 N N . HIS A 1 325 ? -35.522 8.617 50.741 1.00 82.25 325 HIS A N 1
ATOM 2548 C CA . HIS A 1 325 ? -35.656 8.225 49.342 1.00 82.25 325 HIS A CA 1
ATOM 2549 C C . HIS A 1 325 ? -34.562 8.857 48.467 1.00 82.25 325 HIS A C 1
ATOM 2551 O O . HIS A 1 325 ? -33.976 8.173 47.618 1.00 82.25 325 HIS A O 1
ATOM 2557 N N . HIS A 1 326 ? -34.244 10.134 48.680 1.00 80.25 326 HIS A N 1
ATOM 2558 C CA . HIS A 1 326 ? -33.176 10.827 47.967 1.00 80.25 326 HIS A CA 1
ATOM 2559 C C . HIS A 1 326 ? -31.799 10.227 48.284 1.00 80.25 326 HIS A C 1
ATOM 2561 O O . HIS A 1 326 ? -30.997 10.020 47.370 1.00 80.25 326 HIS A O 1
ATOM 2567 N N . ALA A 1 327 ? -31.547 9.877 49.549 1.00 80.31 327 ALA A N 1
ATOM 2568 C CA . ALA A 1 327 ? -30.351 9.152 49.962 1.00 80.31 327 ALA A CA 1
ATOM 2569 C C . ALA A 1 327 ? -30.267 7.782 49.274 1.00 80.31 327 ALA A C 1
ATOM 2571 O O . ALA A 1 327 ? -29.257 7.491 48.641 1.00 80.31 327 ALA A O 1
ATOM 2572 N N . GLY A 1 328 ? -31.351 7.000 49.271 1.00 85.88 328 GLY A N 1
ATOM 2573 C CA . GLY A 1 328 ? -31.394 5.699 48.598 1.00 85.88 328 GLY A CA 1
ATOM 2574 C C . GLY A 1 328 ? -31.291 5.784 47.070 1.00 85.88 328 GLY A C 1
ATOM 2575 O O . GLY A 1 328 ? -30.869 4.830 46.416 1.00 85.88 328 GLY A O 1
ATOM 2576 N N . LYS A 1 329 ? -31.665 6.914 46.457 1.00 88.81 329 LYS A N 1
ATOM 2577 C CA . LYS A 1 329 ? -31.420 7.168 45.029 1.00 88.81 329 LYS A CA 1
ATOM 2578 C C . LYS A 1 329 ? -29.943 7.468 44.772 1.00 88.81 329 LYS A C 1
ATOM 2580 O O . LYS A 1 329 ? -29.367 6.880 43.864 1.00 88.81 329 LYS A O 1
ATOM 2585 N N . LYS A 1 330 ? -29.324 8.325 45.589 1.00 88.06 330 LYS A N 1
ATOM 2586 C CA . LYS A 1 330 ? -27.885 8.623 45.510 1.00 88.06 330 LYS A CA 1
ATOM 2587 C C . LYS A 1 330 ? -27.027 7.393 45.772 1.00 88.06 330 LYS A C 1
ATOM 2589 O O . LYS A 1 330 ? -26.029 7.204 45.093 1.00 88.06 330 LYS A O 1
ATOM 2594 N N . GLU A 1 331 ? -27.425 6.554 46.720 1.00 83.88 331 GLU A N 1
ATOM 2595 C CA . GLU A 1 331 ? -26.763 5.282 46.995 1.00 83.88 331 GLU A CA 1
ATOM 2596 C C . GLU A 1 331 ? -26.793 4.377 45.763 1.00 83.88 331 GLU A C 1
ATOM 2598 O O . GLU A 1 331 ? -25.753 3.868 45.360 1.00 83.88 331 GLU A O 1
ATOM 2603 N N . ARG A 1 332 ? -27.946 4.260 45.093 1.00 89.00 332 ARG A N 1
ATOM 2604 C CA . ARG A 1 332 ? -28.056 3.519 43.829 1.00 89.00 332 ARG A CA 1
ATOM 2605 C C . ARG A 1 332 ? -27.188 4.113 42.721 1.00 89.00 332 ARG A C 1
ATOM 2607 O O . ARG A 1 332 ? -26.467 3.372 42.069 1.00 89.00 332 ARG A O 1
ATOM 2614 N N . GLU A 1 333 ? -27.194 5.432 42.546 1.00 88.50 333 GLU A N 1
ATOM 2615 C CA . GLU A 1 333 ? -26.348 6.105 41.549 1.00 88.50 333 GLU A CA 1
ATOM 2616 C C . GLU A 1 333 ? -24.848 5.912 41.835 1.00 88.50 333 GLU A C 1
ATOM 2618 O O . GLU A 1 333 ? -24.066 5.659 40.917 1.00 88.50 333 GLU A O 1
ATOM 2623 N N . LEU A 1 334 ? -24.435 5.984 43.104 1.00 84.56 334 LEU A N 1
ATOM 2624 C CA . LEU A 1 334 ? -23.061 5.707 43.526 1.00 84.56 334 LEU A CA 1
ATOM 2625 C C . LEU A 1 334 ? -22.696 4.237 43.325 1.00 84.56 334 LEU A C 1
ATOM 2627 O O . LEU A 1 334 ? -21.593 3.951 42.861 1.00 84.56 334 LEU A O 1
ATOM 2631 N N . GLN A 1 335 ? -23.613 3.318 43.620 1.00 88.38 335 GLN A N 1
ATOM 2632 C CA . GLN A 1 335 ? -23.417 1.895 43.383 1.00 88.38 335 GLN A CA 1
ATOM 2633 C C . GLN A 1 335 ? -23.276 1.604 41.885 1.00 88.38 335 GLN A C 1
ATOM 2635 O O . GLN A 1 335 ? -22.398 0.840 41.494 1.00 88.38 335 GLN A O 1
ATOM 2640 N N . ASP A 1 336 ? -24.069 2.251 41.030 1.00 86.50 336 ASP A N 1
ATOM 2641 C CA . ASP A 1 336 ? -23.976 2.118 39.575 1.00 86.50 336 ASP A CA 1
ATOM 2642 C C . ASP A 1 336 ? -22.657 2.683 39.031 1.00 86.50 336 ASP A C 1
ATOM 2644 O O . ASP A 1 336 ? -22.005 2.052 38.192 1.00 86.50 336 ASP A O 1
ATOM 2648 N N . LEU A 1 337 ? -22.213 3.839 39.536 1.00 89.12 337 LEU A N 1
ATOM 2649 C CA . LEU A 1 337 ? -20.908 4.410 39.197 1.00 89.12 337 LEU A CA 1
ATOM 2650 C C . LEU A 1 337 ? -19.757 3.514 39.659 1.00 89.12 337 LEU A C 1
ATOM 2652 O O . LEU A 1 337 ? -18.815 3.302 38.895 1.00 89.12 337 LEU A O 1
ATOM 2656 N N . LEU A 1 338 ? -19.843 2.958 40.868 1.00 90.38 338 LEU A N 1
ATOM 2657 C CA . LEU A 1 338 ? -18.860 2.017 41.396 1.00 90.38 338 LEU A CA 1
ATOM 2658 C C . LEU A 1 338 ? -18.813 0.746 40.544 1.00 90.38 338 LEU A C 1
ATOM 2660 O O . LEU A 1 338 ? -17.737 0.345 40.110 1.00 90.38 338 LEU A O 1
ATOM 2664 N N . ASN A 1 339 ? -19.967 0.160 40.224 1.00 85.50 339 ASN A N 1
ATOM 2665 C CA . ASN A 1 339 ? -20.070 -1.011 39.354 1.00 85.50 339 ASN A CA 1
ATOM 2666 C C . ASN A 1 339 ? -19.455 -0.731 37.973 1.00 85.50 339 ASN A C 1
ATOM 2668 O O . ASN A 1 339 ? -18.745 -1.573 37.421 1.00 85.50 339 ASN A O 1
ATOM 2672 N N . ARG A 1 340 ? -19.677 0.469 37.420 1.00 87.56 340 ARG A N 1
ATOM 2673 C CA . ARG A 1 340 ? -19.080 0.891 36.148 1.00 87.56 340 ARG A CA 1
ATOM 2674 C C . ARG A 1 340 ? -17.568 1.086 36.253 1.00 87.56 340 ARG A C 1
ATOM 2676 O O . ARG A 1 340 ? -16.855 0.689 35.336 1.00 87.56 340 ARG A O 1
ATOM 2683 N N . ALA A 1 341 ? -17.075 1.660 37.348 1.00 83.81 341 ALA A N 1
ATOM 2684 C CA . ALA A 1 341 ? -15.646 1.824 37.597 1.00 83.81 341 ALA A CA 1
ATOM 2685 C C . ALA A 1 341 ? -14.940 0.469 37.757 1.00 83.81 341 ALA A C 1
ATOM 2687 O O . ALA A 1 341 ? -13.891 0.260 37.156 1.00 83.81 341 ALA A O 1
ATOM 2688 N N . VAL A 1 342 ? -15.548 -0.475 38.482 1.00 84.12 342 VAL A N 1
ATOM 2689 C CA . VAL A 1 342 ? -15.058 -1.857 38.610 1.00 84.12 342 VAL A CA 1
ATOM 2690 C C . VAL A 1 342 ? -15.053 -2.558 37.251 1.00 84.12 342 VAL A C 1
ATOM 2692 O O . VAL A 1 342 ? -14.062 -3.187 36.892 1.00 84.12 342 VAL A O 1
ATOM 2695 N N . GLY A 1 343 ? -16.112 -2.395 36.451 1.00 82.44 343 GLY A N 1
ATOM 2696 C CA . GLY A 1 343 ? -16.163 -2.933 35.090 1.00 82.44 343 GLY A CA 1
ATOM 2697 C C . GLY A 1 343 ? -15.068 -2.363 34.182 1.00 82.44 343 GLY A C 1
ATOM 2698 O O . GLY A 1 343 ? -14.436 -3.107 33.434 1.00 82.44 343 GLY A O 1
ATOM 2699 N N . LEU A 1 344 ? -14.795 -1.058 34.281 1.00 86.12 344 LEU A N 1
ATOM 2700 C CA . LEU A 1 344 ? -13.697 -0.419 33.556 1.00 86.12 344 LEU A CA 1
ATOM 2701 C C . LEU A 1 344 ? -12.333 -0.940 34.022 1.00 86.12 344 LEU A C 1
ATOM 2703 O O . LEU A 1 344 ? -11.519 -1.294 33.172 1.00 86.12 344 LEU A O 1
ATOM 2707 N N . ALA A 1 345 ? -12.108 -1.054 35.333 1.00 78.44 345 ALA A N 1
ATOM 2708 C CA . ALA A 1 345 ? -10.874 -1.599 35.892 1.00 78.44 345 ALA A CA 1
ATOM 2709 C C . ALA A 1 345 ? -10.618 -3.028 35.388 1.00 78.44 345 ALA A C 1
ATOM 2711 O O . ALA A 1 345 ? -9.570 -3.282 34.796 1.00 78.44 345 ALA A O 1
ATOM 2712 N N . PHE A 1 346 ? -11.618 -3.908 35.482 1.00 87.69 346 PHE A N 1
ATOM 2713 C CA . PHE A 1 346 ? -11.544 -5.275 34.961 1.00 87.69 346 PHE A CA 1
ATOM 2714 C C . PHE A 1 346 ? -11.245 -5.307 33.453 1.00 87.69 346 PHE A C 1
ATOM 2716 O O . PHE A 1 346 ? -10.377 -6.046 32.996 1.00 87.69 346 PHE A O 1
ATOM 2723 N N . SER A 1 347 ? -11.916 -4.462 32.661 1.00 80.81 347 SER A N 1
ATOM 2724 C CA . SER A 1 347 ? -11.662 -4.393 31.216 1.00 80.81 347 SER A CA 1
ATOM 2725 C C . SER A 1 347 ? -10.249 -3.902 30.880 1.00 80.81 347 SER A C 1
ATOM 2727 O O . SER A 1 347 ? -9.649 -4.368 29.912 1.00 80.81 347 SER A O 1
ATOM 2729 N N . SER A 1 348 ? -9.705 -2.985 31.687 1.00 83.00 348 SER A N 1
ATOM 2730 C CA . SER A 1 348 ? -8.348 -2.472 31.514 1.00 83.00 348 SER A CA 1
ATOM 2731 C C . SER A 1 348 ? -7.295 -3.510 31.893 1.00 83.00 348 SER A C 1
ATOM 2733 O O . SER A 1 348 ? -6.334 -3.686 31.151 1.00 83.00 348 SER A O 1
ATOM 2735 N N . GLU A 1 349 ? -7.514 -4.256 32.976 1.00 86.44 349 GLU A N 1
ATOM 2736 C CA . GLU A 1 349 ? -6.650 -5.356 33.406 1.00 86.44 349 GLU A CA 1
ATOM 2737 C C . GLU A 1 349 ? -6.603 -6.456 32.343 1.00 86.44 349 GLU A C 1
ATOM 2739 O O . GLU A 1 349 ? -5.524 -6.818 31.880 1.00 86.44 349 GLU A O 1
ATOM 2744 N N . HIS A 1 350 ? -7.762 -6.872 31.829 1.00 88.00 350 HIS A N 1
ATOM 2745 C CA . HIS A 1 350 ? -7.831 -7.863 30.758 1.00 88.00 350 HIS A CA 1
ATOM 2746 C C . HIS A 1 350 ? -7.142 -7.398 29.461 1.00 88.00 350 HIS A C 1
ATOM 2748 O O . HIS A 1 350 ? -6.473 -8.179 28.783 1.00 88.00 350 HIS A O 1
ATOM 2754 N N . ALA A 1 351 ? -7.263 -6.114 29.103 1.00 83.06 351 ALA A N 1
ATOM 2755 C CA . ALA A 1 351 ? -6.554 -5.562 27.950 1.00 83.06 351 ALA A CA 1
ATOM 2756 C C . ALA A 1 351 ? -5.030 -5.568 28.163 1.00 83.06 351 ALA A C 1
ATOM 2758 O O . ALA A 1 351 ? -4.287 -5.914 27.243 1.00 83.06 351 ALA A O 1
ATOM 2759 N N . ILE A 1 352 ? -4.564 -5.229 29.369 1.00 88.81 352 ILE A N 1
ATOM 2760 C CA . ILE A 1 352 ? -3.143 -5.271 29.739 1.00 88.81 352 ILE A CA 1
ATOM 2761 C C . ILE A 1 352 ? -2.615 -6.708 29.683 1.00 88.81 352 ILE A C 1
ATOM 2763 O O . ILE A 1 352 ? -1.539 -6.936 29.126 1.00 88.81 352 ILE A O 1
ATOM 2767 N N . GLU A 1 353 ? -3.363 -7.680 30.203 1.00 90.06 353 GLU A N 1
ATOM 2768 C CA . GLU A 1 353 ? -3.015 -9.102 30.124 1.00 90.06 353 GLU A CA 1
ATOM 2769 C C . GLU A 1 353 ? -2.948 -9.590 28.678 1.00 90.06 353 GLU A C 1
ATOM 2771 O O . GLU A 1 353 ? -1.961 -10.211 28.291 1.00 90.06 353 GLU A O 1
ATOM 2776 N N . SER A 1 354 ? -3.942 -9.256 27.851 1.00 86.94 354 SER A N 1
ATOM 2777 C CA . SER A 1 354 ? -3.975 -9.646 26.439 1.00 86.94 354 SER A CA 1
ATOM 2778 C C . SER A 1 354 ? -2.799 -9.058 25.649 1.00 86.94 354 SER A C 1
ATOM 2780 O O . SER A 1 354 ? -2.138 -9.775 24.896 1.00 86.94 354 SER A O 1
ATOM 2782 N N . ILE A 1 355 ? -2.473 -7.777 25.865 1.00 89.62 355 ILE A N 1
ATOM 2783 C CA . ILE A 1 355 ? -1.292 -7.136 25.265 1.00 89.62 355 ILE A CA 1
ATOM 2784 C C . ILE A 1 355 ? -0.015 -7.814 25.763 1.00 89.62 355 ILE A C 1
ATOM 2786 O O . ILE A 1 355 ? 0.881 -8.101 24.971 1.00 89.62 355 ILE A O 1
ATOM 2790 N N . SER A 1 356 ? 0.069 -8.106 27.061 1.00 91.31 356 SER A N 1
ATOM 2791 C CA . SER A 1 356 ? 1.229 -8.772 27.654 1.00 91.31 356 SER A CA 1
ATOM 2792 C C . SER A 1 356 ? 1.428 -10.173 27.079 1.00 91.31 356 SER A C 1
ATOM 2794 O O . SER A 1 356 ? 2.549 -10.534 26.732 1.00 91.31 356 SER A O 1
ATOM 2796 N N . HIS A 1 357 ? 0.351 -10.941 26.923 1.00 88.88 357 HIS A N 1
ATOM 2797 C CA . HIS A 1 357 ? 0.358 -12.260 26.301 1.00 88.88 357 HIS A CA 1
ATOM 2798 C C . HIS A 1 357 ? 0.788 -12.177 24.833 1.00 88.88 357 HIS A C 1
ATOM 2800 O O . HIS A 1 357 ? 1.675 -12.911 24.403 1.00 88.88 357 HIS A O 1
ATOM 2806 N N . PHE A 1 358 ? 0.228 -11.238 24.065 1.00 92.19 358 PHE A N 1
ATOM 2807 C CA . PHE A 1 358 ? 0.637 -11.008 22.680 1.00 92.19 358 PHE A CA 1
ATOM 2808 C C . PHE A 1 358 ? 2.131 -10.677 22.578 1.00 92.19 358 PHE A C 1
ATOM 2810 O O . PHE A 1 358 ? 2.830 -11.237 21.738 1.00 92.19 358 PHE A O 1
ATOM 2817 N N . LEU A 1 359 ? 2.642 -9.797 23.444 1.00 92.19 359 LEU A N 1
ATOM 2818 C CA . LEU A 1 359 ? 4.052 -9.406 23.445 1.00 92.19 359 LEU A CA 1
ATOM 2819 C C . LEU A 1 359 ? 4.990 -10.546 23.857 1.00 92.19 359 LEU A C 1
ATOM 2821 O O . LEU A 1 359 ? 6.097 -10.623 23.324 1.00 92.19 359 LEU A O 1
ATOM 2825 N N . ARG A 1 360 ? 4.574 -11.410 24.792 1.00 92.81 360 ARG A N 1
ATOM 2826 C CA . ARG A 1 360 ? 5.391 -12.533 25.275 1.00 92.81 360 ARG A CA 1
ATOM 2827 C C . ARG A 1 360 ? 5.378 -13.726 24.331 1.00 92.81 360 ARG A C 1
ATOM 2829 O O . ARG A 1 360 ? 6.426 -14.319 24.116 1.00 92.81 360 ARG A O 1
ATOM 2836 N N . GLU A 1 361 ? 4.223 -14.074 23.778 1.00 93.50 361 GLU A N 1
ATOM 2837 C CA . GLU A 1 361 ? 4.060 -15.328 23.039 1.00 93.50 361 GLU A CA 1
ATOM 2838 C C . GLU A 1 361 ? 3.971 -15.097 21.533 1.00 93.50 361 GLU A C 1
ATOM 2840 O O . GLU A 1 361 ? 4.754 -15.636 20.751 1.00 93.50 361 GLU A O 1
ATOM 2845 N N . THR A 1 362 ? 3.042 -14.244 21.105 1.00 88.31 362 THR A N 1
ATOM 2846 C CA . THR A 1 362 ? 2.701 -14.116 19.685 1.00 88.31 362 THR A CA 1
ATOM 2847 C C . THR A 1 362 ? 3.721 -13.276 18.918 1.00 88.31 362 THR A C 1
ATOM 2849 O O . THR A 1 362 ? 4.094 -13.616 17.796 1.00 88.31 362 THR A O 1
ATOM 2852 N N . ALA A 1 363 ? 4.208 -12.181 19.506 1.00 89.50 363 ALA A N 1
ATOM 2853 C CA . ALA A 1 363 ? 5.133 -11.266 18.847 1.00 89.50 363 ALA A CA 1
ATOM 2854 C C . ALA A 1 363 ? 6.501 -11.911 18.539 1.00 89.50 363 ALA A C 1
ATOM 2856 O O . ALA A 1 363 ? 6.999 -11.705 17.428 1.00 89.50 363 ALA A O 1
ATOM 2857 N N . PRO A 1 364 ? 7.118 -12.714 19.429 1.00 92.50 364 PRO A N 1
ATOM 2858 C CA . PRO A 1 364 ? 8.342 -13.442 19.101 1.00 92.50 364 PRO A CA 1
ATOM 2859 C C . PRO A 1 364 ? 8.134 -14.484 18.002 1.00 92.50 364 PRO A C 1
ATOM 2861 O O . PRO A 1 364 ? 8.968 -14.557 17.102 1.00 92.50 364 PRO A O 1
ATOM 2864 N N . MET A 1 365 ? 7.017 -15.223 18.022 1.00 89.19 365 MET A N 1
ATOM 2865 C CA . MET A 1 365 ? 6.676 -16.192 16.970 1.00 89.19 365 MET A CA 1
ATOM 2866 C C . MET A 1 365 ? 6.465 -15.520 15.607 1.00 89.19 365 MET A C 1
ATOM 2868 O O . MET A 1 365 ? 6.973 -15.987 14.592 1.00 89.19 365 MET A O 1
ATOM 2872 N N . LEU A 1 366 ? 5.768 -14.382 15.570 1.00 85.62 366 LEU A N 1
ATOM 2873 C CA . LEU A 1 366 ? 5.611 -13.594 14.346 1.00 85.62 366 LEU A CA 1
ATOM 2874 C C . LEU A 1 366 ? 6.956 -13.061 13.851 1.00 85.62 366 LEU A C 1
ATOM 2876 O O . LEU A 1 366 ? 7.245 -13.124 12.660 1.00 85.62 366 LEU A O 1
ATOM 2880 N N . ARG A 1 367 ? 7.811 -12.567 14.754 1.00 90.69 367 ARG A N 1
ATOM 2881 C CA . ARG A 1 367 ? 9.156 -12.096 14.395 1.00 90.69 367 ARG A CA 1
ATOM 2882 C C . ARG A 1 367 ? 10.039 -13.222 13.869 1.00 90.69 367 ARG A C 1
ATOM 2884 O O . ARG A 1 367 ? 10.793 -12.976 12.933 1.00 90.69 367 ARG A O 1
ATOM 2891 N N . SER A 1 368 ? 9.990 -14.421 14.449 1.00 91.06 368 SER A N 1
ATOM 2892 C CA . SER A 1 368 ? 10.763 -15.562 13.950 1.00 91.06 368 SER A CA 1
ATOM 2893 C C . SER A 1 368 ? 10.233 -16.042 12.599 1.00 91.06 368 SER A C 1
ATOM 2895 O O . SER A 1 368 ? 11.038 -16.241 11.693 1.00 91.06 368 SER A O 1
ATOM 2897 N N . SER A 1 369 ? 8.909 -16.109 12.422 1.00 89.75 369 SER A N 1
ATOM 2898 C CA . SER A 1 369 ? 8.270 -16.433 11.140 1.00 89.75 369 SER A CA 1
ATOM 2899 C C . SER A 1 369 ? 8.650 -15.430 10.048 1.00 89.75 369 SER A C 1
ATOM 2901 O O . SER A 1 369 ? 9.113 -15.829 8.986 1.00 89.75 369 SER A O 1
ATOM 2903 N N . LEU A 1 370 ? 8.552 -14.126 10.327 1.00 87.19 370 LEU A N 1
ATOM 2904 C CA . LEU A 1 370 ? 8.923 -13.071 9.377 1.00 87.19 370 LEU A CA 1
ATOM 2905 C C . LEU A 1 370 ? 10.423 -13.057 9.073 1.00 87.19 370 LEU A C 1
ATOM 2907 O O . LEU A 1 370 ? 10.817 -12.759 7.951 1.00 87.19 370 LEU A O 1
ATOM 2911 N N . LYS A 1 371 ? 11.284 -13.378 10.046 1.00 91.38 371 LYS A N 1
ATOM 2912 C CA . LYS A 1 371 ? 12.724 -13.531 9.791 1.00 91.38 371 LYS A CA 1
ATOM 2913 C C . LYS A 1 371 ? 13.007 -14.740 8.901 1.00 91.38 371 LYS A C 1
ATOM 2915 O O . LYS A 1 371 ? 13.818 -14.617 7.989 1.00 91.38 371 LYS A O 1
ATOM 2920 N N . ALA A 1 372 ? 12.349 -15.873 9.141 1.00 88.81 372 ALA A N 1
ATOM 2921 C CA . ALA A 1 372 ? 12.490 -17.071 8.316 1.00 88.81 372 ALA A CA 1
ATOM 2922 C C . ALA A 1 372 ? 12.020 -16.812 6.874 1.00 88.81 372 ALA A C 1
ATOM 2924 O O . ALA A 1 372 ? 12.744 -17.098 5.921 1.00 88.81 372 ALA A O 1
ATOM 2925 N N . GLU A 1 373 ? 10.863 -16.170 6.717 1.00 87.25 373 GLU A N 1
ATOM 2926 C CA . GLU A 1 373 ? 10.330 -15.763 5.416 1.00 87.25 373 GLU A CA 1
ATOM 2927 C C . GLU A 1 373 ? 11.205 -14.689 4.749 1.00 87.25 373 GLU A C 1
ATOM 2929 O O . GLU A 1 373 ? 11.442 -14.731 3.545 1.00 87.25 373 GLU A O 1
ATOM 2934 N N . GLY A 1 374 ? 11.782 -13.768 5.524 1.00 84.56 374 GLY A N 1
ATOM 2935 C CA . GLY A 1 374 ? 12.758 -12.783 5.057 1.00 84.56 374 GLY A CA 1
ATOM 2936 C C . GLY A 1 374 ? 14.019 -13.420 4.464 1.00 84.56 374 GLY A C 1
ATOM 2937 O O . GLY A 1 374 ? 14.510 -12.983 3.426 1.00 84.56 374 GLY A O 1
ATOM 2938 N N . VAL A 1 375 ? 14.535 -14.487 5.080 1.00 84.00 375 VAL A N 1
ATOM 2939 C CA . VAL A 1 375 ? 15.667 -15.255 4.531 1.00 84.00 375 VAL A CA 1
ATOM 2940 C C . VAL A 1 375 ? 15.258 -15.973 3.242 1.00 84.00 375 VAL A C 1
ATOM 2942 O O . VAL A 1 375 ? 15.996 -15.937 2.258 1.00 84.00 375 VAL A O 1
ATOM 2945 N N . GLN A 1 376 ? 14.062 -16.564 3.211 1.00 79.38 376 GLN A N 1
ATOM 2946 C CA . GLN A 1 376 ? 13.546 -17.268 2.037 1.00 79.38 376 GLN A CA 1
ATOM 2947 C C . GLN A 1 376 ? 13.307 -16.322 0.847 1.00 79.38 376 GLN A C 1
ATOM 2949 O O . GLN A 1 376 ? 13.711 -16.607 -0.280 1.00 79.38 376 GLN A O 1
ATOM 2954 N N . THR A 1 377 ? 12.700 -15.162 1.097 1.00 81.19 377 THR A N 1
ATOM 2955 C CA . THR A 1 377 ? 12.449 -14.119 0.092 1.00 81.19 377 THR A CA 1
ATOM 2956 C C . THR A 1 377 ? 13.736 -13.482 -0.409 1.00 81.19 377 THR A C 1
ATOM 2958 O O . THR A 1 377 ? 13.843 -13.221 -1.605 1.00 81.19 377 THR A O 1
ATOM 2961 N N . ARG A 1 378 ? 14.752 -13.312 0.446 1.00 78.31 378 ARG A N 1
ATOM 2962 C CA . ARG A 1 378 ? 16.084 -12.871 0.010 1.00 78.31 378 ARG A CA 1
ATOM 2963 C C . ARG A 1 378 ? 16.703 -13.852 -0.987 1.00 78.31 378 ARG A C 1
ATOM 2965 O O . ARG A 1 378 ? 17.166 -13.408 -2.029 1.00 78.31 378 ARG A O 1
ATOM 2972 N N . GLY A 1 379 ? 16.583 -15.159 -0.744 1.00 75.25 379 GLY A N 1
ATOM 2973 C CA . GLY A 1 379 ? 16.986 -16.188 -1.708 1.00 75.25 379 GLY A CA 1
ATOM 2974 C C . GLY A 1 379 ? 16.260 -16.070 -3.054 1.00 75.25 379 GLY A C 1
ATOM 2975 O O . GLY A 1 379 ? 16.895 -16.144 -4.101 1.00 75.25 379 GLY A O 1
ATOM 2976 N N . TYR A 1 380 ? 14.950 -15.803 -3.058 1.00 72.12 380 TYR A N 1
ATOM 2977 C CA . TYR A 1 380 ? 14.209 -15.552 -4.303 1.00 72.12 380 TYR A CA 1
ATOM 2978 C C . TYR A 1 380 ? 14.655 -14.272 -5.021 1.00 72.12 380 TYR A C 1
ATOM 2980 O O . TYR A 1 380 ? 14.741 -14.261 -6.247 1.00 72.12 380 TYR A O 1
ATOM 2988 N N . VAL A 1 381 ? 14.948 -13.200 -4.281 1.00 74.75 381 VAL A N 1
ATOM 2989 C CA . VAL A 1 381 ? 15.454 -11.941 -4.848 1.00 74.75 381 VAL A CA 1
ATOM 2990 C C . VAL A 1 381 ? 16.851 -12.127 -5.432 1.00 74.75 381 VAL A C 1
ATOM 2992 O O . VAL A 1 381 ? 17.120 -11.574 -6.493 1.00 74.75 381 VAL A O 1
ATOM 2995 N N . ASP A 1 382 ? 17.708 -12.922 -4.796 1.00 74.19 382 ASP A N 1
ATOM 2996 C CA . ASP A 1 382 ? 19.043 -13.239 -5.302 1.00 74.19 382 ASP A CA 1
ATOM 2997 C C . ASP A 1 382 ? 18.956 -14.111 -6.567 1.00 74.19 382 ASP A C 1
ATOM 2999 O O . ASP A 1 382 ? 19.573 -13.781 -7.576 1.00 74.19 382 ASP A O 1
ATOM 3003 N N . VAL A 1 383 ? 18.070 -15.118 -6.597 1.00 72.25 383 VAL A N 1
ATOM 3004 C CA . VAL A 1 383 ? 17.777 -15.899 -7.815 1.00 72.25 383 VAL A CA 1
ATOM 3005 C C . VAL A 1 383 ? 17.253 -15.001 -8.939 1.00 72.25 383 VAL A C 1
ATOM 3007 O O . VAL A 1 383 ? 17.694 -15.115 -10.081 1.00 72.25 383 VAL A O 1
ATOM 3010 N N . LEU A 1 384 ? 16.329 -14.084 -8.644 1.00 70.19 384 LEU A N 1
ATOM 3011 C CA . LEU A 1 384 ? 15.818 -13.133 -9.634 1.00 70.19 384 LEU A CA 1
ATOM 3012 C C . LEU A 1 384 ? 16.899 -12.150 -10.089 1.00 70.19 384 LEU A C 1
ATOM 3014 O O . LEU A 1 384 ? 16.949 -11.815 -11.268 1.00 70.19 384 LEU A O 1
ATOM 3018 N N . ARG A 1 385 ? 17.781 -11.709 -9.190 1.00 73.69 385 ARG A N 1
ATOM 3019 C CA . ARG A 1 385 ? 18.913 -10.836 -9.514 1.00 73.69 385 ARG A CA 1
ATOM 3020 C C . ARG A 1 385 ? 19.882 -11.540 -10.463 1.00 73.69 385 ARG A C 1
ATOM 3022 O O . ARG A 1 385 ? 20.240 -10.943 -11.476 1.00 73.69 385 ARG A O 1
ATOM 3029 N N . ASP A 1 386 ? 20.182 -12.811 -10.212 1.00 66.88 386 ASP A N 1
ATOM 3030 C CA . ASP A 1 386 ? 20.986 -13.660 -11.098 1.00 66.88 386 ASP A CA 1
ATOM 3031 C C . ASP A 1 386 ? 20.317 -13.888 -12.465 1.00 66.88 386 ASP A C 1
ATOM 3033 O O . ASP A 1 386 ? 21.001 -14.013 -13.479 1.00 66.88 386 ASP A O 1
ATOM 3037 N N . HIS A 1 387 ? 18.979 -13.904 -12.524 1.00 58.44 387 HIS A N 1
ATOM 3038 C CA . HIS A 1 387 ? 18.224 -14.028 -13.780 1.00 58.44 387 HIS A CA 1
ATOM 3039 C C . HIS A 1 387 ? 18.101 -12.708 -14.554 1.00 58.44 387 HIS A C 1
ATOM 3041 O O . HIS A 1 387 ? 17.937 -12.722 -15.775 1.00 58.44 387 HIS A O 1
ATOM 3047 N N . ILE A 1 388 ? 18.131 -11.568 -13.861 1.00 67.06 388 ILE A N 1
ATOM 3048 C CA . ILE A 1 388 ? 17.978 -10.240 -14.464 1.00 67.06 388 ILE A CA 1
ATOM 3049 C C . ILE A 1 388 ? 19.319 -9.707 -14.969 1.00 67.06 388 ILE A C 1
ATOM 3051 O O . ILE A 1 388 ? 19.320 -8.944 -15.933 1.00 67.06 388 ILE A O 1
ATOM 3055 N N . GLN A 1 389 ? 20.449 -10.099 -14.369 1.00 55.28 389 GLN A N 1
ATOM 3056 C CA . GLN A 1 389 ? 21.771 -9.672 -14.825 1.00 55.28 389 GLN A CA 1
ATOM 3057 C C . GLN A 1 389 ? 22.100 -10.349 -16.173 1.00 55.28 389 GLN A C 1
ATOM 3059 O O . GLN A 1 389 ? 22.331 -11.559 -16.226 1.00 55.28 389 GLN A O 1
ATOM 3064 N N . PRO A 1 390 ? 22.102 -9.608 -17.298 1.00 44.88 390 PRO A N 1
ATOM 3065 C CA . PRO A 1 390 ? 22.260 -10.209 -18.609 1.00 44.88 390 PRO A CA 1
ATOM 3066 C C . PRO A 1 390 ? 23.746 -10.485 -18.852 1.00 44.88 390 PRO A C 1
ATOM 3068 O O . PRO A 1 390 ? 24.497 -9.612 -19.272 1.00 44.88 390 PRO A O 1
ATOM 3071 N N . SER A 1 391 ? 24.177 -11.717 -18.585 1.00 47.75 391 SER A N 1
ATOM 3072 C CA . SER A 1 391 ? 25.392 -12.276 -19.180 1.00 47.75 391 SER A CA 1
ATOM 3073 C C . SER A 1 391 ? 25.099 -12.507 -20.666 1.00 47.75 391 SER A C 1
ATOM 3075 O O . SER A 1 391 ? 24.261 -13.342 -21.019 1.00 47.75 391 SER A O 1
ATOM 3077 N N . GLU A 1 392 ? 25.731 -11.718 -21.539 1.00 51.47 392 GLU A N 1
ATOM 3078 C CA . GLU A 1 392 ? 25.469 -11.727 -22.987 1.00 51.47 392 GLU A CA 1
ATOM 3079 C C . GLU A 1 392 ? 25.759 -13.089 -23.657 1.00 51.47 392 GLU A C 1
ATOM 3081 O O . GLU A 1 392 ? 25.200 -13.377 -24.713 1.00 51.47 392 GLU A O 1
ATOM 3086 N N . ASP A 1 393 ? 26.474 -13.994 -22.980 1.00 52.22 393 ASP A N 1
ATOM 3087 C CA . ASP A 1 393 ? 26.828 -15.334 -23.474 1.00 52.22 393 ASP A CA 1
ATOM 3088 C C . ASP A 1 393 ? 25.735 -16.414 -23.288 1.00 52.22 393 ASP A C 1
ATOM 3090 O O . ASP A 1 393 ? 25.903 -17.553 -23.726 1.00 52.22 393 ASP A O 1
ATOM 3094 N N . LYS A 1 394 ? 24.593 -16.113 -22.643 1.00 50.66 394 LYS A N 1
ATOM 3095 C CA . LYS A 1 394 ? 23.584 -17.135 -22.257 1.00 50.66 394 LYS A CA 1
ATOM 3096 C C . LYS A 1 394 ? 22.272 -17.140 -23.056 1.00 50.66 394 LYS A C 1
ATOM 3098 O O . LYS A 1 394 ? 21.353 -17.887 -22.714 1.00 50.66 394 LYS A O 1
ATOM 3103 N N . ARG A 1 395 ? 22.142 -16.354 -24.132 1.00 51.28 395 ARG A N 1
ATOM 3104 C CA . ARG A 1 395 ? 20.876 -16.273 -24.901 1.00 51.28 395 ARG A CA 1
ATOM 3105 C C . ARG A 1 395 ? 20.476 -17.563 -25.625 1.00 51.28 395 ARG A C 1
ATOM 3107 O O . ARG A 1 395 ? 19.284 -17.754 -25.868 1.00 51.28 395 ARG A O 1
ATOM 3114 N N . GLU A 1 396 ? 21.420 -18.444 -25.941 1.00 55.00 396 GLU A N 1
ATOM 3115 C CA . GLU A 1 396 ? 21.111 -19.734 -26.577 1.00 55.00 396 GLU A CA 1
ATOM 3116 C C . GLU A 1 396 ? 20.770 -20.819 -25.545 1.00 55.00 396 GLU A C 1
ATOM 3118 O O . GLU A 1 396 ? 19.768 -21.515 -25.705 1.00 55.00 396 GLU A O 1
ATOM 3123 N N . LYS A 1 397 ? 21.481 -20.860 -24.408 1.00 55.31 397 LYS A N 1
ATOM 3124 C CA . LYS A 1 397 ? 21.220 -21.822 -23.320 1.00 55.31 397 LYS A CA 1
ATOM 3125 C C . LYS A 1 397 ? 19.883 -21.592 -22.602 1.00 55.31 397 LYS A C 1
ATOM 3127 O O . LYS A 1 397 ? 19.217 -22.550 -22.223 1.00 55.31 397 LYS A O 1
ATOM 3132 N N . GLY A 1 398 ? 19.428 -20.341 -22.480 1.00 55.53 398 GLY A N 1
ATOM 3133 C CA . GLY A 1 398 ? 18.156 -20.028 -21.809 1.00 55.53 398 GLY A CA 1
ATOM 3134 C C . GLY A 1 398 ? 16.903 -20.551 -22.531 1.00 55.53 398 GLY A C 1
ATOM 3135 O O . GLY A 1 398 ? 15.878 -20.794 -21.894 1.00 55.53 398 GLY A O 1
ATOM 3136 N N . LYS A 1 399 ? 16.964 -20.764 -23.854 1.00 59.00 399 LYS A N 1
ATOM 3137 C CA . LYS A 1 399 ? 15.843 -21.359 -24.604 1.00 59.00 399 LYS A CA 1
ATOM 3138 C C . LYS A 1 399 ? 15.710 -22.851 -24.318 1.00 59.00 399 LYS A C 1
ATOM 3140 O O . LYS A 1 399 ? 14.594 -23.325 -24.111 1.00 59.00 399 LYS A O 1
ATOM 3145 N N . GLU A 1 400 ? 16.829 -23.567 -24.258 1.00 65.81 400 GLU A N 1
ATOM 3146 C CA . GLU A 1 400 ? 16.838 -24.984 -23.893 1.00 65.81 400 GLU A CA 1
ATOM 3147 C C . GLU A 1 400 ? 16.356 -25.175 -22.456 1.00 65.81 400 GLU A C 1
ATOM 3149 O O . GLU A 1 400 ? 15.460 -25.982 -22.215 1.00 65.81 400 GLU A O 1
ATOM 3154 N N . GLU A 1 401 ? 16.825 -24.351 -21.521 1.00 72.12 401 GLU A N 1
ATOM 3155 C CA . GLU A 1 401 ? 16.442 -24.444 -20.111 1.00 72.12 401 GLU A CA 1
ATOM 3156 C C . GLU A 1 401 ? 14.940 -24.189 -19.889 1.00 72.12 401 GLU A C 1
ATOM 3158 O O . GLU A 1 401 ? 14.279 -24.932 -19.160 1.00 72.12 401 GLU A O 1
ATOM 3163 N N . PHE A 1 402 ? 14.355 -23.211 -20.595 1.00 70.06 402 PHE A N 1
ATOM 3164 C CA . PHE A 1 402 ? 12.907 -22.987 -20.585 1.00 70.06 402 PHE A CA 1
ATOM 3165 C C . PHE A 1 402 ? 12.142 -24.199 -21.128 1.00 70.06 402 PHE A C 1
ATOM 3167 O O . PHE A 1 402 ? 11.184 -24.657 -20.501 1.00 70.06 402 PHE A O 1
ATOM 3174 N N . THR A 1 403 ? 12.576 -24.768 -22.258 1.00 70.25 403 THR A N 1
ATOM 3175 C CA . THR A 1 403 ? 11.916 -25.957 -22.818 1.00 70.25 403 THR A CA 1
ATOM 3176 C C . THR A 1 403 ? 12.036 -27.176 -21.908 1.00 70.25 403 THR A C 1
ATOM 3178 O O . THR A 1 403 ? 11.066 -27.917 -21.773 1.00 70.25 403 THR A O 1
ATOM 3181 N N . VAL A 1 404 ? 13.167 -27.361 -21.224 1.00 76.19 404 VAL A N 1
ATOM 3182 C CA . VAL A 1 404 ? 13.369 -28.441 -20.248 1.00 76.19 404 VAL A CA 1
ATOM 3183 C C . VAL A 1 404 ? 12.461 -28.251 -19.032 1.00 76.19 404 VAL A C 1
ATOM 3185 O O . VAL A 1 404 ? 11.838 -29.210 -18.579 1.00 76.19 404 VAL A O 1
ATOM 3188 N N . LYS A 1 405 ? 12.302 -27.018 -18.542 1.00 76.31 405 LYS A N 1
ATOM 3189 C CA . LYS A 1 405 ? 11.457 -26.711 -17.379 1.00 76.31 405 LYS A CA 1
ATOM 3190 C C . LYS A 1 405 ? 9.963 -26.859 -17.679 1.00 76.31 405 LYS A C 1
ATOM 3192 O O . LYS A 1 405 ? 9.225 -27.401 -16.862 1.00 76.31 405 LYS A O 1
ATOM 3197 N N . VAL A 1 406 ? 9.515 -26.451 -18.869 1.00 70.19 406 VAL A N 1
ATOM 3198 C CA . VAL A 1 406 ? 8.125 -26.662 -19.314 1.00 70.19 406 VAL A CA 1
ATOM 3199 C C . VAL A 1 406 ? 7.846 -28.152 -19.552 1.00 70.19 406 VAL A C 1
ATOM 3201 O O . VAL A 1 406 ? 6.803 -28.647 -19.129 1.00 70.19 406 VAL A O 1
ATOM 3204 N N . LYS A 1 407 ? 8.794 -28.897 -20.142 1.00 73.19 407 LYS A N 1
ATOM 3205 C CA . LYS A 1 407 ? 8.706 -30.364 -20.267 1.00 73.19 407 LYS A CA 1
ATOM 3206 C C . LYS A 1 407 ? 8.645 -31.052 -18.902 1.00 73.19 407 LYS A C 1
ATOM 3208 O O . LYS A 1 407 ? 7.853 -31.970 -18.736 1.00 73.19 407 LYS A O 1
ATOM 3213 N N . SER A 1 408 ? 9.421 -30.582 -17.926 1.00 78.38 408 SER A N 1
ATOM 3214 C CA . SER A 1 408 ? 9.398 -31.070 -16.543 1.00 78.38 408 SER A CA 1
ATOM 3215 C C . SER A 1 408 ? 8.039 -30.860 -15.869 1.00 78.38 408 SER A C 1
ATOM 3217 O O . SER A 1 408 ? 7.466 -31.813 -15.348 1.00 78.38 408 SER A O 1
ATOM 3219 N N . LEU A 1 409 ? 7.479 -29.649 -15.942 1.00 73.12 409 LEU A N 1
ATOM 3220 C CA . LEU A 1 409 ? 6.173 -29.326 -15.350 1.00 73.12 409 LEU A CA 1
ATOM 3221 C C . LEU A 1 409 ? 5.010 -30.115 -15.961 1.00 73.12 409 LEU A C 1
ATOM 3223 O O . LEU A 1 409 ? 4.030 -30.391 -15.275 1.00 73.12 409 LEU A O 1
ATOM 3227 N N . LEU A 1 410 ? 5.118 -30.481 -17.238 1.00 70.06 410 LEU A N 1
ATOM 3228 C CA . LEU A 1 410 ? 4.118 -31.287 -17.938 1.00 70.06 410 LEU A CA 1
ATOM 3229 C C . LEU A 1 410 ? 4.391 -32.799 -17.842 1.00 70.06 410 LEU A C 1
ATOM 3231 O O . LEU A 1 410 ? 3.616 -33.586 -18.376 1.00 70.06 410 LEU A O 1
ATOM 3235 N N . GLY A 1 411 ? 5.475 -33.219 -17.177 1.00 76.94 411 GLY A N 1
ATOM 3236 C CA . GLY A 1 411 ? 5.883 -34.627 -17.087 1.00 76.94 411 GLY A CA 1
ATOM 3237 C C . GLY A 1 411 ? 6.309 -35.237 -18.430 1.00 76.94 411 GLY A C 1
ATOM 3238 O O . GLY A 1 411 ? 6.336 -36.453 -18.584 1.00 76.94 411 GLY A O 1
ATOM 3239 N N . MET A 1 412 ? 6.640 -34.403 -19.415 1.00 77.25 412 MET A N 1
ATOM 3240 C CA . MET A 1 412 ? 6.910 -34.775 -20.805 1.00 77.25 412 MET A CA 1
ATOM 3241 C C . MET A 1 412 ? 8.407 -34.721 -21.134 1.00 77.25 412 MET A C 1
ATOM 3243 O O . MET A 1 412 ? 8.836 -34.078 -22.100 1.00 77.25 412 MET A O 1
ATOM 3247 N N . TYR A 1 413 ? 9.233 -35.376 -20.318 1.00 75.50 413 TYR A N 1
ATOM 3248 C CA . TYR A 1 413 ? 10.665 -35.495 -20.599 1.00 75.50 413 TYR A CA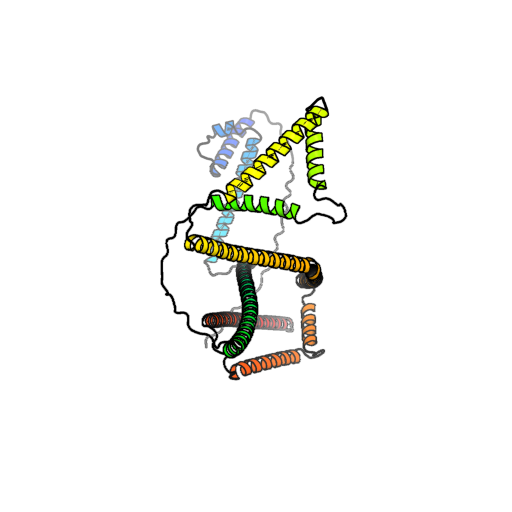 1
ATOM 3249 C C . TYR A 1 413 ? 10.884 -36.248 -21.922 1.00 75.50 413 TYR A C 1
ATOM 3251 O O . TYR A 1 413 ? 10.298 -37.299 -22.155 1.00 75.50 413 TYR A O 1
ATOM 3259 N N . GLY A 1 414 ? 11.697 -35.685 -22.821 1.00 68.94 414 GLY A N 1
ATOM 3260 C CA . GLY A 1 414 ? 12.010 -36.294 -24.123 1.00 68.94 414 GLY A CA 1
ATOM 3261 C C . GLY A 1 414 ? 10.969 -36.087 -25.232 1.00 68.94 414 GLY A C 1
ATOM 3262 O O . GLY A 1 414 ? 11.256 -36.393 -26.385 1.00 68.94 414 GLY A O 1
ATOM 3263 N N . ALA A 1 415 ? 9.801 -35.504 -24.945 1.00 71.50 415 ALA A N 1
ATOM 3264 C CA . ALA A 1 415 ? 8.803 -35.251 -25.981 1.00 71.50 415 ALA A CA 1
ATOM 3265 C C . ALA A 1 415 ? 9.289 -34.196 -26.991 1.00 71.50 415 ALA A C 1
ATOM 3267 O O . ALA A 1 415 ? 9.905 -33.183 -26.619 1.00 71.50 415 ALA A O 1
ATOM 3268 N N . ALA A 1 416 ? 9.000 -34.423 -28.274 1.00 77.19 416 ALA A N 1
ATOM 3269 C CA . ALA A 1 416 ? 9.274 -33.452 -29.326 1.00 77.19 416 ALA A CA 1
ATOM 3270 C C . ALA A 1 416 ? 8.494 -32.144 -29.059 1.00 77.19 416 ALA A C 1
ATOM 3272 O O . ALA A 1 416 ? 7.382 -32.188 -28.522 1.00 77.19 416 ALA A O 1
ATOM 3273 N N . PRO A 1 417 ? 9.047 -30.970 -29.414 1.00 71.56 417 PRO A N 1
ATOM 3274 C CA . PRO A 1 417 ? 8.416 -29.670 -29.153 1.00 71.56 417 PRO A CA 1
ATOM 3275 C C . PRO A 1 417 ? 7.002 -29.542 -29.748 1.00 71.56 417 PRO A C 1
ATOM 3277 O O . PRO A 1 417 ? 6.165 -28.836 -29.193 1.00 71.56 417 PRO A O 1
ATOM 3280 N N . GLU A 1 418 ? 6.700 -30.277 -30.818 1.00 75.31 418 GLU A N 1
ATOM 3281 C CA . GLU A 1 418 ? 5.362 -30.347 -31.417 1.00 75.31 418 GLU A CA 1
ATOM 3282 C C . GLU A 1 418 ? 4.328 -31.016 -30.499 1.00 75.31 418 GLU A C 1
ATOM 3284 O O . GLU A 1 418 ? 3.177 -30.589 -30.438 1.00 75.31 418 GLU A O 1
ATOM 3289 N N . VAL A 1 419 ? 4.737 -32.037 -29.740 1.00 73.69 419 VAL A N 1
ATOM 3290 C CA . VAL A 1 419 ? 3.865 -32.728 -28.778 1.00 73.69 419 VAL A CA 1
ATOM 3291 C C . VAL A 1 419 ? 3.589 -31.824 -27.577 1.00 73.69 419 VAL A C 1
ATOM 3293 O O . VAL A 1 419 ? 2.464 -31.765 -27.092 1.00 73.69 419 VAL A O 1
ATOM 3296 N N . LEU A 1 420 ? 4.594 -31.053 -27.150 1.00 73.75 420 LEU A N 1
ATOM 3297 C CA . LEU A 1 420 ? 4.446 -30.056 -26.091 1.00 73.75 420 LEU A CA 1
ATOM 3298 C C . LEU A 1 420 ? 3.434 -28.970 -26.480 1.00 73.75 420 LEU A C 1
ATOM 3300 O O . LEU A 1 420 ? 2.575 -28.613 -25.679 1.00 73.75 420 LEU A O 1
ATOM 3304 N N . ALA A 1 421 ? 3.512 -28.469 -27.717 1.00 74.75 421 ALA A N 1
ATOM 3305 C CA . ALA A 1 421 ? 2.573 -27.475 -28.227 1.00 74.75 421 ALA A CA 1
ATOM 3306 C C . ALA A 1 421 ? 1.131 -28.011 -28.241 1.00 74.75 421 ALA A C 1
ATOM 3308 O O . ALA A 1 421 ? 0.231 -27.331 -27.752 1.00 74.75 421 ALA A O 1
ATOM 3309 N N . LYS A 1 422 ? 0.929 -29.251 -28.710 1.00 82.31 422 LYS A N 1
ATOM 3310 C CA . LYS A 1 422 ? -0.386 -29.916 -28.701 1.00 82.31 422 LYS A CA 1
ATOM 3311 C C . LYS A 1 422 ? -0.927 -30.143 -27.288 1.00 82.31 422 LYS A C 1
ATOM 3313 O O . LYS A 1 422 ? -2.124 -30.001 -27.063 1.00 82.31 422 LYS A O 1
ATOM 3318 N N . GLU A 1 423 ? -0.070 -30.472 -26.324 1.00 79.00 423 GLU A N 1
ATOM 3319 C CA . GLU A 1 423 ? -0.503 -30.681 -24.939 1.00 79.00 423 GLU A CA 1
ATOM 3320 C C . GLU A 1 423 ? -0.889 -29.363 -24.253 1.00 79.00 423 GLU A C 1
ATOM 3322 O O . GLU A 1 423 ? -1.917 -29.292 -23.580 1.00 79.00 423 GLU A O 1
ATOM 3327 N N . VAL A 1 424 ? -0.126 -28.290 -24.482 1.00 76.94 424 VAL A N 1
ATOM 3328 C CA . VAL A 1 424 ? -0.486 -26.942 -24.012 1.00 76.94 424 VAL A CA 1
ATOM 3329 C C . VAL A 1 424 ? -1.808 -26.489 -24.635 1.00 76.94 424 VAL A C 1
ATOM 3331 O O . VAL A 1 424 ? -2.670 -25.964 -23.929 1.00 76.94 424 VAL A O 1
ATOM 3334 N N . GLU A 1 425 ? -2.006 -26.742 -25.929 1.00 85.06 425 GLU A N 1
ATOM 3335 C CA . GLU A 1 425 ? -3.271 -26.478 -26.615 1.00 85.06 425 GLU A CA 1
ATOM 3336 C C . GLU A 1 425 ? -4.430 -27.277 -25.997 1.00 85.06 425 GLU A C 1
ATOM 3338 O O . GLU A 1 425 ? -5.479 -26.708 -25.698 1.00 85.06 425 GLU A O 1
ATOM 3343 N N . ARG A 1 426 ? -4.230 -28.567 -25.697 1.00 86.62 426 ARG A N 1
ATOM 3344 C CA . ARG A 1 426 ? -5.228 -29.418 -25.030 1.00 86.62 426 ARG A CA 1
ATOM 3345 C C . ARG A 1 426 ? -5.596 -28.902 -23.639 1.00 86.62 426 ARG A C 1
ATOM 3347 O O . ARG A 1 426 ? -6.771 -28.918 -23.263 1.00 86.62 426 ARG A O 1
ATOM 3354 N N . ILE A 1 427 ? -4.612 -28.452 -22.861 1.00 82.00 427 ILE A N 1
ATOM 3355 C CA . ILE A 1 427 ? -4.842 -27.872 -21.531 1.00 82.00 427 ILE A CA 1
ATOM 3356 C C . ILE A 1 427 ? -5.656 -26.584 -21.656 1.00 82.00 427 ILE A C 1
ATOM 3358 O O . ILE A 1 427 ? -6.637 -26.432 -20.930 1.00 82.00 427 ILE A O 1
ATOM 3362 N N . LEU A 1 428 ? -5.301 -25.706 -22.600 1.00 81.44 428 LEU A N 1
ATOM 3363 C CA . LEU A 1 428 ? -6.040 -24.474 -22.886 1.00 81.44 428 LEU A CA 1
ATOM 3364 C C . LEU A 1 428 ? -7.481 -24.755 -23.325 1.00 81.44 428 LEU A C 1
ATOM 3366 O O . LEU A 1 428 ? -8.411 -24.110 -22.847 1.00 81.44 428 LEU A O 1
ATOM 3370 N N . GLN A 1 429 ? -7.692 -25.750 -24.186 1.00 89.69 429 GLN A N 1
ATOM 3371 C CA . GLN A 1 429 ? -9.031 -26.162 -24.601 1.00 89.69 429 GLN A CA 1
ATOM 3372 C C . GLN A 1 429 ? -9.847 -26.694 -23.417 1.00 89.69 429 GLN A C 1
ATOM 3374 O O . GLN A 1 429 ? -11.012 -26.336 -23.272 1.00 89.69 429 GLN A O 1
ATOM 3379 N N . ARG A 1 430 ? -9.249 -27.494 -22.523 1.00 86.94 430 ARG A N 1
ATOM 3380 C CA . ARG A 1 430 ? -9.932 -27.997 -21.317 1.00 86.94 430 ARG A CA 1
ATOM 3381 C C . ARG A 1 430 ? -10.285 -26.898 -20.329 1.00 86.94 430 ARG A C 1
ATOM 3383 O O . ARG A 1 430 ? -11.387 -26.916 -19.785 1.00 86.94 430 ARG A O 1
ATOM 3390 N N . THR A 1 431 ? -9.379 -25.960 -20.064 1.00 83.38 431 THR A N 1
ATOM 3391 C CA . THR A 1 431 ? -9.682 -24.825 -19.182 1.00 83.38 431 THR A CA 1
ATOM 3392 C C . THR A 1 431 ? -10.753 -23.938 -19.795 1.00 83.38 431 THR A C 1
ATOM 3394 O O . THR A 1 431 ? -11.673 -23.540 -19.082 1.00 83.38 431 THR A O 1
ATOM 3397 N N . HIS A 1 432 ? -10.711 -23.709 -21.109 1.00 82.88 432 HIS A N 1
ATOM 3398 C CA . HIS A 1 432 ? -11.746 -22.945 -21.793 1.00 82.88 432 HIS A CA 1
ATOM 3399 C C . HIS A 1 432 ? -13.103 -23.662 -21.783 1.00 82.88 432 HIS A C 1
ATOM 3401 O O . HIS A 1 432 ? -14.113 -23.031 -21.473 1.00 82.88 432 HIS A O 1
ATOM 3407 N N . ALA A 1 433 ? -13.130 -24.975 -22.031 1.00 85.94 433 ALA A N 1
ATOM 3408 C CA . ALA A 1 433 ? -14.335 -25.796 -21.955 1.00 85.94 433 ALA A CA 1
ATOM 3409 C C . ALA A 1 433 ? -14.914 -25.818 -20.535 1.00 85.94 433 ALA A C 1
ATOM 3411 O O . ALA A 1 433 ? -16.120 -25.685 -20.363 1.00 85.94 433 ALA A O 1
ATOM 3412 N N . ARG A 1 434 ? -14.068 -25.908 -19.501 1.00 82.75 434 ARG A N 1
ATOM 3413 C CA . ARG A 1 434 ? -14.499 -25.832 -18.098 1.00 82.75 434 ARG A CA 1
ATOM 3414 C C . ARG A 1 434 ? -15.058 -24.454 -17.747 1.00 82.75 434 ARG A C 1
ATOM 3416 O O . ARG A 1 434 ? -16.076 -24.380 -17.069 1.00 82.75 434 ARG A O 1
ATOM 3423 N N . ALA A 1 435 ? -14.421 -23.376 -18.200 1.00 76.81 435 ALA A N 1
ATOM 3424 C CA . ALA A 1 435 ? -14.911 -22.016 -17.985 1.00 76.81 435 ALA A CA 1
ATOM 3425 C C . ALA A 1 435 ? -16.248 -21.778 -18.706 1.00 76.81 435 ALA A C 1
ATOM 3427 O O . ALA A 1 435 ? -17.179 -21.245 -18.110 1.00 76.81 435 ALA A O 1
ATOM 3428 N N . SER A 1 436 ? -16.367 -22.239 -19.954 1.00 84.31 436 SER A N 1
ATOM 3429 C CA . SER A 1 436 ? -17.612 -22.191 -20.725 1.00 84.31 436 SER A CA 1
ATOM 3430 C C . SER A 1 436 ? -18.712 -23.015 -20.057 1.00 84.31 436 SER A C 1
ATOM 3432 O O . SER A 1 436 ? -19.813 -22.506 -19.866 1.00 84.31 436 SER A O 1
ATOM 3434 N N . PHE A 1 437 ? -18.392 -24.227 -19.589 1.00 88.06 437 PHE A N 1
ATOM 3435 C CA . PHE A 1 437 ? -19.310 -25.057 -18.817 1.00 88.06 437 PHE A CA 1
ATOM 3436 C C . PHE A 1 437 ? -19.798 -24.326 -17.567 1.00 88.06 437 PHE A C 1
ATOM 3438 O O . PHE A 1 437 ? -21.001 -24.194 -17.393 1.00 88.06 437 PHE A O 1
ATOM 3445 N N . LEU A 1 438 ? -18.898 -23.776 -16.743 1.00 78.69 438 LEU A N 1
ATOM 3446 C CA . LEU A 1 438 ? -19.268 -23.031 -15.534 1.00 78.69 438 LEU A CA 1
ATOM 3447 C C . LEU A 1 438 ? -20.114 -21.788 -15.839 1.00 78.69 438 LEU A C 1
ATOM 3449 O O . LEU A 1 438 ? -21.046 -21.497 -15.095 1.00 78.69 438 LEU A O 1
ATOM 3453 N N . SER A 1 439 ? -19.832 -21.095 -16.944 1.00 76.81 439 SER A N 1
ATOM 3454 C CA . SER A 1 439 ? -20.651 -19.977 -17.420 1.00 76.81 439 SER A CA 1
ATOM 3455 C C . SER A 1 439 ? -22.039 -20.424 -17.891 1.00 76.81 439 SER A C 1
ATOM 3457 O O . SER A 1 439 ? -22.991 -19.661 -17.773 1.00 76.81 439 SER A O 1
ATOM 3459 N N . SER A 1 440 ? -22.155 -21.633 -18.446 1.00 81.25 440 SER A N 1
ATOM 3460 C CA . SER A 1 440 ? -23.407 -22.188 -18.978 1.00 81.25 440 SER A CA 1
ATOM 3461 C C . SER A 1 440 ? -24.224 -22.982 -17.956 1.00 81.25 440 SER A C 1
ATOM 3463 O O . SER A 1 440 ? -25.424 -23.149 -18.141 1.00 81.25 440 SER A O 1
ATOM 3465 N N . ALA A 1 441 ? -23.602 -23.452 -16.870 1.00 82.19 441 ALA A N 1
ATOM 3466 C CA . ALA A 1 441 ? -24.172 -24.412 -15.924 1.00 82.19 441 ALA A CA 1
ATOM 3467 C C . ALA A 1 441 ? -25.335 -23.859 -15.081 1.00 82.19 441 ALA A C 1
ATOM 3469 O O . ALA A 1 441 ? -25.804 -24.556 -14.187 1.00 82.19 441 ALA A O 1
ATOM 3470 N N . GLY A 1 442 ? -25.808 -22.635 -15.351 1.00 60.59 442 GLY A N 1
ATOM 3471 C CA . GLY A 1 442 ? -27.032 -22.088 -14.766 1.00 60.59 442 GLY A CA 1
ATOM 3472 C C . GLY A 1 442 ? -27.069 -22.204 -13.247 1.00 60.59 442 GLY A C 1
ATOM 3473 O O . GLY A 1 442 ? -28.123 -22.501 -12.685 1.00 60.59 442 GLY A O 1
ATOM 3474 N N . LEU A 1 443 ? -25.913 -22.047 -12.586 1.00 74.44 443 LEU A N 1
ATOM 3475 C CA . LEU A 1 443 ? -25.845 -22.138 -11.134 1.00 74.44 443 LEU A CA 1
ATOM 3476 C C . LEU A 1 443 ? -26.832 -21.114 -10.558 1.00 74.44 443 LEU A C 1
ATOM 3478 O O . LEU A 1 443 ? -26.827 -19.964 -11.009 1.00 74.44 443 LEU A O 1
ATOM 3482 N N . PRO A 1 444 ? -27.700 -21.514 -9.610 1.00 67.94 444 PRO A N 1
ATOM 3483 C CA . PRO A 1 444 ? -28.709 -20.625 -9.058 1.00 67.94 444 PRO A CA 1
ATOM 3484 C C . PRO A 1 444 ? -28.014 -19.372 -8.538 1.00 67.94 444 PRO A C 1
ATOM 3486 O O . PRO A 1 444 ? -27.112 -19.461 -7.700 1.00 67.94 444 PRO A O 1
ATOM 3489 N N . SER A 1 445 ? -28.398 -18.222 -9.102 1.00 53.12 445 SER A N 1
ATOM 3490 C CA . SER A 1 445 ? -27.756 -16.947 -8.800 1.00 53.12 445 SER A CA 1
ATOM 3491 C C . SER A 1 445 ? -27.738 -16.763 -7.283 1.00 53.12 445 SER A C 1
ATOM 3493 O O . SER A 1 445 ? -28.803 -16.851 -6.658 1.00 53.12 445 SER A O 1
ATOM 3495 N N . PRO A 1 446 ? -26.564 -16.532 -6.668 1.00 64.56 446 PRO A N 1
ATOM 3496 C CA . PRO A 1 446 ? -26.495 -16.266 -5.243 1.00 64.56 446 PRO A CA 1
ATOM 3497 C C . PRO A 1 446 ? -27.446 -15.114 -4.910 1.00 64.56 446 PRO A C 1
ATOM 3499 O O . PRO A 1 446 ? -27.618 -14.185 -5.704 1.00 64.56 446 PRO A O 1
ATOM 3502 N N . ARG A 1 447 ? -28.111 -15.238 -3.754 1.00 75.62 447 ARG A N 1
ATOM 3503 C CA . ARG A 1 447 ? -29.119 -14.306 -3.226 1.00 75.62 447 ARG A CA 1
ATOM 3504 C C . ARG A 1 447 ? -28.719 -12.857 -3.546 1.00 75.62 447 ARG A C 1
ATOM 3506 O O . ARG A 1 447 ? -27.558 -12.529 -3.297 1.00 75.62 447 ARG A O 1
ATOM 3513 N N . PRO A 1 448 ? -29.630 -12.015 -4.079 1.00 70.19 448 PRO A N 1
ATOM 3514 C CA . PRO A 1 448 ? -29.282 -10.689 -4.577 1.00 70.19 448 PRO A CA 1
ATOM 3515 C C . PRO A 1 448 ? -28.492 -9.927 -3.518 1.00 70.19 448 PRO A C 1
ATOM 3517 O O . PRO A 1 448 ? -28.966 -9.692 -2.404 1.00 70.19 448 PRO A O 1
ATOM 3520 N N . LEU A 1 449 ? -27.241 -9.631 -3.866 1.00 80.19 449 LEU A N 1
ATOM 3521 C CA . LEU A 1 449 ? -26.318 -8.891 -3.019 1.00 80.19 449 LEU A CA 1
ATOM 3522 C C . LEU A 1 449 ? -26.846 -7.454 -2.858 1.00 80.19 449 LEU A C 1
ATOM 3524 O O . LEU A 1 449 ? -27.539 -6.970 -3.754 1.00 80.19 449 LEU A O 1
ATOM 3528 N N . PRO A 1 450 ? -26.539 -6.753 -1.756 1.00 86.31 450 PRO A N 1
ATOM 3529 C CA . PRO A 1 450 ? -26.844 -5.329 -1.606 1.00 86.31 450 PRO A CA 1
ATOM 3530 C C . PRO A 1 450 ? -26.389 -4.509 -2.829 1.00 86.31 450 PRO A C 1
ATOM 3532 O O . PRO A 1 450 ? -25.325 -4.798 -3.380 1.00 86.31 450 PRO A O 1
ATOM 3535 N N . GLU A 1 451 ? -27.152 -3.483 -3.234 1.00 88.06 451 GLU A N 1
ATOM 3536 C CA . GLU A 1 451 ? -26.877 -2.650 -4.431 1.00 88.06 451 GLU A CA 1
ATOM 3537 C C . GLU A 1 451 ? -25.424 -2.158 -4.507 1.00 88.06 451 GLU A C 1
ATOM 3539 O O . GLU A 1 451 ? -24.799 -2.181 -5.565 1.00 88.06 451 GLU A O 1
ATOM 3544 N N . GLU A 1 45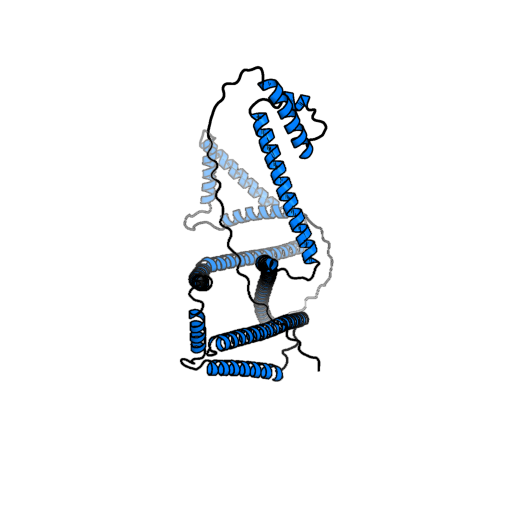2 ? -24.850 -1.789 -3.363 1.00 83.69 452 GLU A N 1
ATOM 3545 C CA . GLU A 1 452 ? -23.469 -1.317 -3.257 1.00 83.69 452 GLU A CA 1
ATOM 3546 C C . GLU A 1 452 ? -22.445 -2.382 -3.703 1.00 83.69 452 GLU A C 1
ATOM 3548 O O . GLU A 1 452 ? -21.454 -2.078 -4.368 1.00 83.69 452 GLU A O 1
ATOM 3553 N N . GLN A 1 453 ? -22.704 -3.660 -3.407 1.00 80.19 453 GLN A N 1
ATOM 3554 C CA . GLN A 1 453 ? -21.864 -4.774 -3.855 1.00 80.19 453 GLN A CA 1
ATOM 3555 C C . GLN A 1 453 ? -22.095 -5.111 -5.329 1.00 80.19 453 GLN A C 1
ATOM 3557 O O . GLN A 1 453 ? -21.141 -5.461 -6.021 1.00 80.19 453 GLN A O 1
ATOM 3562 N N . GLN A 1 454 ? -23.323 -4.960 -5.830 1.00 84.75 454 GLN A N 1
ATOM 3563 C CA . GLN A 1 454 ? -23.620 -5.155 -7.252 1.00 84.75 454 GLN A CA 1
ATOM 3564 C C . GLN A 1 454 ? -22.887 -4.130 -8.123 1.00 84.75 454 GLN A C 1
ATOM 3566 O O . GLN A 1 454 ? -22.297 -4.505 -9.135 1.00 84.75 454 GLN A O 1
ATOM 3571 N N . TRP A 1 455 ? -22.839 -2.862 -7.700 1.00 88.12 455 TRP A N 1
ATOM 3572 C CA . TRP A 1 455 ? -22.078 -1.829 -8.406 1.00 88.12 455 TRP A CA 1
ATOM 3573 C C . TRP A 1 455 ? -20.572 -2.119 -8.412 1.00 88.12 455 TRP A C 1
ATOM 3575 O O . TRP A 1 455 ? -19.932 -1.997 -9.454 1.00 88.12 455 TRP A O 1
ATOM 3585 N N . MET A 1 456 ? -20.002 -2.580 -7.291 1.00 82.38 456 MET A N 1
ATOM 3586 C CA . MET A 1 456 ? -18.586 -2.973 -7.242 1.00 82.38 456 MET A CA 1
ATOM 3587 C C . MET A 1 456 ? -18.271 -4.158 -8.164 1.00 82.38 456 MET A C 1
ATOM 3589 O O . MET A 1 456 ? -17.236 -4.153 -8.829 1.00 82.38 456 MET A O 1
ATOM 3593 N N . ILE A 1 457 ? -19.159 -5.154 -8.235 1.00 81.88 457 ILE A N 1
ATOM 3594 C CA . ILE A 1 457 ? -19.007 -6.308 -9.132 1.00 81.88 457 ILE A CA 1
ATOM 3595 C C . ILE A 1 457 ? -19.110 -5.866 -10.597 1.00 81.88 457 ILE A C 1
ATOM 3597 O O . ILE A 1 457 ? -18.271 -6.246 -11.412 1.00 81.88 457 ILE A O 1
ATOM 3601 N N . ALA A 1 458 ? -20.077 -5.009 -10.931 1.00 87.25 458 ALA A N 1
ATOM 3602 C CA . ALA A 1 458 ? -20.217 -4.451 -12.273 1.00 87.25 458 ALA A CA 1
ATOM 3603 C C . ALA A 1 458 ? -18.991 -3.612 -12.678 1.00 87.25 458 ALA A C 1
ATOM 3605 O O . ALA A 1 458 ? -18.477 -3.761 -13.788 1.00 87.25 458 ALA A O 1
ATOM 3606 N N . ALA A 1 459 ? -18.468 -2.787 -11.766 1.00 90.00 459 ALA A N 1
ATOM 3607 C CA . ALA A 1 459 ? -17.252 -2.011 -11.987 1.00 90.00 459 ALA A CA 1
ATOM 3608 C C . ALA A 1 459 ? -16.023 -2.914 -12.183 1.00 90.00 459 ALA A C 1
ATOM 3610 O O . ALA A 1 459 ? -15.221 -2.673 -13.086 1.00 90.00 459 ALA A O 1
ATOM 3611 N N . HIS A 1 460 ? -15.890 -3.985 -11.391 1.00 86.75 460 HIS A N 1
ATOM 3612 C CA . HIS A 1 460 ? -14.821 -4.968 -11.565 1.00 86.75 460 HIS A CA 1
ATOM 3613 C C . HIS A 1 460 ? -14.908 -5.654 -12.930 1.00 86.75 460 HIS A C 1
ATOM 3615 O O . HIS A 1 460 ? -13.918 -5.674 -13.655 1.00 86.75 460 HIS A O 1
ATOM 3621 N N . HIS A 1 461 ? -16.082 -6.158 -13.320 1.00 86.50 461 HIS A N 1
ATOM 3622 C CA . HIS A 1 461 ? -16.269 -6.789 -14.628 1.00 86.50 461 HIS A CA 1
ATOM 3623 C C . HIS A 1 461 ? -16.009 -5.824 -15.786 1.00 86.50 461 HIS A C 1
ATOM 3625 O O . HIS A 1 461 ? -15.381 -6.214 -16.766 1.00 86.50 461 HIS A O 1
ATOM 3631 N N . SER A 1 462 ? -16.416 -4.557 -15.666 1.00 92.44 462 SER A N 1
ATOM 3632 C CA . SER A 1 462 ? -16.100 -3.527 -16.660 1.00 92.44 462 SER A CA 1
ATOM 3633 C C . SER A 1 462 ? -14.587 -3.315 -16.794 1.00 92.44 462 SER A C 1
ATOM 3635 O O . SER A 1 462 ? -14.059 -3.264 -17.906 1.00 92.44 462 SER A O 1
ATOM 3637 N N . ASN A 1 463 ? -13.867 -3.229 -15.671 1.00 86.19 463 ASN A N 1
ATOM 3638 C CA . ASN A 1 463 ? -12.412 -3.062 -15.667 1.00 86.19 463 ASN A CA 1
ATOM 3639 C C . ASN A 1 463 ? -11.686 -4.297 -16.211 1.00 86.19 463 ASN A C 1
ATOM 3641 O O . ASN A 1 463 ? -10.748 -4.172 -16.998 1.00 86.19 463 ASN A O 1
ATOM 3645 N N . GLU A 1 464 ? -12.131 -5.490 -15.822 1.00 85.94 464 GLU A N 1
ATOM 3646 C CA . GLU A 1 464 ? -11.605 -6.761 -16.310 1.00 85.94 464 GLU A CA 1
ATOM 3647 C C . GLU A 1 464 ? -11.827 -6.901 -17.820 1.00 85.94 464 GLU A C 1
ATOM 3649 O O . GLU A 1 464 ? -10.910 -7.272 -18.555 1.00 85.94 464 GLU A O 1
ATOM 3654 N N . HIS A 1 465 ? -13.005 -6.514 -18.313 1.00 87.31 465 HIS A N 1
ATOM 3655 C CA . HIS A 1 465 ? -13.305 -6.531 -19.737 1.00 87.31 465 HIS A CA 1
ATOM 3656 C C . HIS A 1 465 ? -12.419 -5.551 -20.519 1.00 87.31 465 HIS A C 1
ATOM 3658 O O . HIS A 1 465 ? -11.846 -5.943 -21.539 1.00 87.31 465 HIS A O 1
ATOM 3664 N N . ALA A 1 466 ? -12.232 -4.323 -20.024 1.00 87.50 466 ALA A N 1
ATOM 3665 C CA . ALA A 1 466 ? -11.344 -3.335 -20.640 1.00 87.50 466 ALA A CA 1
ATOM 3666 C C . ALA A 1 466 ? -9.874 -3.802 -20.655 1.00 87.50 466 ALA A C 1
ATOM 3668 O O . ALA A 1 466 ? -9.167 -3.639 -21.657 1.00 87.50 466 ALA A O 1
ATOM 3669 N N . ALA A 1 467 ? -9.413 -4.432 -19.571 1.00 83.88 467 ALA A N 1
ATOM 3670 C CA . ALA A 1 467 ? -8.077 -5.017 -19.491 1.00 83.88 467 ALA A CA 1
ATOM 3671 C C . ALA A 1 467 ? -7.903 -6.178 -20.484 1.00 83.88 467 ALA A C 1
ATOM 3673 O O . ALA A 1 467 ? -6.889 -6.235 -21.189 1.00 83.88 467 ALA A O 1
ATOM 3674 N N . ASN A 1 468 ? -8.903 -7.056 -20.593 1.00 81.19 468 ASN A N 1
ATOM 3675 C CA . ASN A 1 468 ? -8.915 -8.162 -21.548 1.00 81.19 468 ASN A CA 1
ATOM 3676 C C . ASN A 1 468 ? -8.907 -7.657 -22.996 1.00 81.19 468 ASN A C 1
ATOM 3678 O O . ASN A 1 468 ? -8.107 -8.132 -23.801 1.00 81.19 468 ASN A O 1
ATOM 3682 N N . GLU A 1 469 ? -9.703 -6.641 -23.333 1.00 87.56 469 GLU A N 1
ATOM 3683 C CA . GLU A 1 469 ? -9.663 -6.026 -24.663 1.00 87.56 469 GLU A CA 1
ATOM 3684 C C . GLU A 1 469 ? -8.289 -5.441 -24.994 1.00 87.56 469 GLU A C 1
ATOM 3686 O O . GLU A 1 469 ? -7.781 -5.610 -26.107 1.00 87.56 469 GLU A O 1
ATOM 3691 N N . HIS A 1 470 ? -7.667 -4.749 -24.038 1.00 86.94 470 HIS A N 1
ATOM 3692 C CA . HIS A 1 470 ? -6.330 -4.202 -24.225 1.00 86.94 470 HIS A CA 1
ATOM 3693 C C . HIS A 1 470 ? -5.292 -5.317 -24.426 1.00 86.94 470 HIS A C 1
ATOM 3695 O O . HIS A 1 470 ? -4.445 -5.219 -25.318 1.00 86.94 470 HIS A O 1
ATOM 3701 N N . ALA A 1 471 ? -5.378 -6.406 -23.655 1.00 79.00 471 ALA A N 1
ATOM 3702 C CA . ALA A 1 471 ? -4.517 -7.574 -23.815 1.00 79.00 471 ALA A CA 1
ATOM 3703 C C . ALA A 1 471 ? -4.686 -8.224 -25.199 1.00 79.00 471 ALA A C 1
ATOM 3705 O O . ALA A 1 471 ? -3.688 -8.490 -25.873 1.00 79.00 471 ALA A O 1
ATOM 3706 N N . VAL A 1 472 ? -5.925 -8.391 -25.675 1.00 84.69 472 VAL A N 1
ATOM 3707 C CA . VAL A 1 472 ? -6.230 -8.910 -27.020 1.00 84.69 472 VAL A CA 1
ATOM 3708 C C . VAL A 1 472 ? -5.672 -7.986 -28.110 1.00 84.69 472 VAL A C 1
ATOM 3710 O O . VAL A 1 472 ? -5.003 -8.456 -29.034 1.00 84.69 472 VAL A O 1
ATOM 3713 N N . LYS A 1 473 ? -5.848 -6.663 -27.992 1.00 89.62 473 LYS A N 1
ATOM 3714 C CA . LYS A 1 473 ? -5.271 -5.670 -28.925 1.00 89.62 473 LYS A CA 1
ATOM 3715 C C . LYS A 1 473 ? -3.738 -5.723 -28.947 1.00 89.62 473 LYS A C 1
ATOM 3717 O O . LYS A 1 473 ? -3.111 -5.604 -30.001 1.00 89.62 473 LYS A O 1
ATOM 3722 N N . LEU A 1 474 ? -3.104 -5.930 -27.794 1.00 88.62 474 LEU A N 1
ATOM 3723 C CA . LEU A 1 474 ? -1.652 -6.061 -27.704 1.00 88.62 474 LEU A CA 1
ATOM 3724 C C . LEU A 1 474 ? -1.160 -7.366 -28.348 1.00 88.62 474 LEU A C 1
ATOM 3726 O O . LEU A 1 474 ? -0.175 -7.347 -29.088 1.00 88.62 474 LEU A O 1
ATOM 3730 N N . LEU A 1 475 ? -1.832 -8.486 -28.070 1.00 84.12 475 LEU A N 1
ATOM 3731 C CA . LEU A 1 475 ? -1.487 -9.800 -28.614 1.00 84.12 475 LEU A CA 1
ATOM 3732 C C . LEU A 1 475 ? -1.654 -9.835 -30.132 1.00 84.12 475 LEU A C 1
ATOM 3734 O O . LEU A 1 475 ? -0.715 -10.216 -30.824 1.00 84.12 475 LEU A O 1
ATOM 3738 N N . THR A 1 476 ? -2.771 -9.339 -30.662 1.00 88.00 476 THR A N 1
ATOM 3739 C CA . THR A 1 476 ? -2.999 -9.227 -32.115 1.00 88.00 476 THR A CA 1
ATOM 3740 C C . THR A 1 476 ? -1.928 -8.369 -32.790 1.00 88.00 476 THR A C 1
ATOM 3742 O O . THR A 1 476 ? -1.335 -8.783 -33.786 1.00 88.00 476 THR A O 1
ATOM 3745 N N . ARG A 1 477 ? -1.560 -7.221 -32.201 1.00 90.25 477 ARG A N 1
ATOM 3746 C CA . ARG A 1 477 ? -0.453 -6.390 -32.707 1.00 90.25 477 ARG A CA 1
ATOM 3747 C C . ARG A 1 477 ? 0.903 -7.103 -32.649 1.00 90.25 477 ARG A C 1
ATOM 3749 O O . ARG A 1 477 ? 1.730 -6.903 -33.539 1.00 90.25 477 ARG A O 1
ATOM 3756 N N . LYS A 1 478 ? 1.174 -7.893 -31.604 1.00 89.69 478 LYS A N 1
ATOM 3757 C CA . LYS A 1 478 ? 2.414 -8.680 -31.484 1.00 89.69 478 LYS A CA 1
ATOM 3758 C C . LYS A 1 478 ? 2.466 -9.810 -32.512 1.00 89.69 478 LYS A C 1
ATOM 3760 O O . LYS A 1 478 ? 3.522 -9.991 -33.111 1.00 89.69 478 LYS A O 1
ATOM 3765 N N . ILE A 1 479 ? 1.350 -10.498 -32.754 1.00 86.69 479 ILE A N 1
ATOM 3766 C CA . ILE A 1 479 ? 1.219 -11.523 -33.798 1.00 86.69 479 ILE A CA 1
ATOM 3767 C C . ILE A 1 479 ? 1.499 -10.899 -35.167 1.00 86.69 479 ILE A C 1
ATOM 3769 O O . ILE A 1 479 ? 2.424 -11.341 -35.840 1.00 86.69 479 ILE A O 1
ATOM 3773 N N . ALA A 1 480 ? 0.836 -9.790 -35.511 1.00 90.12 480 ALA A N 1
ATOM 3774 C CA . ALA A 1 480 ? 1.059 -9.092 -36.780 1.00 90.12 480 ALA A CA 1
ATOM 3775 C C . ALA A 1 480 ? 2.522 -8.637 -36.965 1.00 90.12 480 ALA A C 1
ATOM 3777 O O . ALA A 1 480 ? 3.096 -8.754 -38.048 1.00 90.12 480 ALA A O 1
ATOM 3778 N N . LYS A 1 481 ? 3.176 -8.150 -35.898 1.00 91.44 481 LYS A N 1
ATOM 3779 C CA . LYS A 1 481 ? 4.614 -7.823 -35.936 1.00 91.44 481 LYS A CA 1
ATOM 3780 C C . LYS A 1 481 ? 5.491 -9.061 -36.126 1.00 91.44 481 LYS A C 1
ATOM 3782 O O . LYS A 1 481 ? 6.490 -8.982 -36.836 1.00 91.44 481 LYS A O 1
ATOM 3787 N N . GLY A 1 482 ? 5.139 -10.176 -35.489 1.00 88.38 482 GLY A N 1
ATOM 3788 C CA . GLY A 1 482 ? 5.824 -11.455 -35.652 1.00 88.38 482 GLY A CA 1
ATOM 3789 C C . GLY A 1 482 ? 5.695 -12.003 -37.073 1.00 88.38 482 GLY A C 1
ATOM 3790 O O . GLY A 1 482 ? 6.690 -12.426 -37.652 1.00 88.38 482 GLY A O 1
ATOM 3791 N N . GLU A 1 483 ? 4.503 -11.932 -37.665 1.00 89.31 483 GLU A N 1
ATOM 3792 C CA . GLU A 1 483 ? 4.241 -12.311 -39.059 1.00 89.31 483 GLU A CA 1
ATOM 3793 C C . GLU A 1 483 ? 5.025 -11.438 -40.038 1.00 89.31 483 GLU A C 1
ATOM 3795 O O . GLU A 1 483 ? 5.693 -11.960 -40.931 1.00 89.31 483 GLU A O 1
ATOM 3800 N N . TYR A 1 484 ? 5.031 -10.121 -39.820 1.00 90.56 484 TYR A N 1
ATOM 3801 C CA . TYR A 1 484 ? 5.835 -9.195 -40.614 1.00 90.56 484 TYR A CA 1
ATOM 3802 C C . TYR A 1 484 ? 7.337 -9.504 -40.511 1.00 90.56 484 TYR A C 1
ATOM 3804 O O . TYR A 1 484 ? 8.032 -9.576 -41.525 1.00 90.56 484 TYR A O 1
ATOM 3812 N N . GLY A 1 485 ? 7.840 -9.751 -39.296 1.00 88.38 485 GLY A N 1
ATOM 3813 C CA . GLY A 1 485 ? 9.230 -10.154 -39.067 1.00 88.38 485 GLY A CA 1
ATOM 3814 C C . GLY A 1 485 ? 9.583 -11.480 -39.746 1.00 88.38 485 GLY A C 1
ATOM 3815 O O . GLY A 1 485 ? 10.640 -11.595 -40.360 1.00 88.38 485 GLY A O 1
ATOM 3816 N N . ARG A 1 486 ? 8.674 -12.462 -39.714 1.00 86.19 486 ARG A N 1
ATOM 3817 C CA . ARG A 1 486 ? 8.827 -13.737 -40.432 1.00 86.19 486 ARG A CA 1
ATOM 3818 C C . ARG A 1 486 ? 8.866 -13.526 -41.949 1.00 86.19 486 ARG A C 1
ATOM 3820 O O . ARG A 1 486 ? 9.660 -14.169 -42.629 1.00 86.19 486 ARG A O 1
ATOM 3827 N N . GLY A 1 487 ? 8.046 -12.615 -42.475 1.00 90.94 487 GLY A N 1
ATOM 3828 C CA . GLY A 1 487 ? 8.065 -12.219 -43.884 1.00 90.94 487 GLY A CA 1
ATOM 3829 C C . GLY A 1 487 ? 9.405 -11.612 -44.306 1.00 90.94 487 GLY A C 1
ATOM 3830 O O . GLY A 1 487 ? 9.954 -12.003 -45.334 1.00 90.94 487 GLY A O 1
ATOM 3831 N N . LEU A 1 488 ? 9.972 -10.725 -43.482 1.00 88.12 488 LEU A N 1
ATOM 3832 C CA . LEU A 1 488 ? 11.313 -10.172 -43.702 1.00 88.12 488 LEU A CA 1
ATOM 3833 C C . LEU A 1 488 ? 12.399 -11.252 -43.673 1.00 88.12 488 LEU A C 1
ATOM 3835 O O . LEU A 1 488 ? 13.277 -11.241 -44.529 1.00 88.12 488 LEU A O 1
ATOM 3839 N N . GLY A 1 489 ? 12.320 -12.201 -42.734 1.00 89.50 489 GLY A N 1
ATOM 3840 C CA . GLY A 1 489 ? 13.239 -13.342 -42.674 1.00 89.50 489 GLY A CA 1
ATOM 3841 C C . GLY A 1 489 ? 13.262 -14.130 -43.986 1.00 89.50 489 GLY A C 1
ATOM 3842 O O . GLY A 1 489 ? 14.323 -14.293 -44.578 1.00 89.50 489 GLY A O 1
ATOM 3843 N N . LYS A 1 490 ? 12.083 -14.491 -44.512 1.00 94.44 490 LYS A N 1
ATOM 3844 C CA . LYS A 1 490 ? 11.962 -15.168 -45.815 1.00 94.44 490 LYS A CA 1
ATOM 3845 C C . LYS A 1 490 ? 12.527 -14.343 -46.974 1.00 94.44 490 LYS A C 1
ATOM 3847 O O . LYS A 1 490 ? 13.143 -14.894 -47.875 1.00 94.44 490 LYS A O 1
ATOM 3852 N N . GLN A 1 491 ? 12.321 -13.025 -46.976 1.00 92.62 491 GLN A N 1
ATOM 3853 C CA . GLN A 1 491 ? 12.892 -12.159 -48.014 1.00 92.62 491 GLN A CA 1
ATOM 3854 C C . GLN A 1 491 ? 14.423 -12.151 -47.967 1.00 92.62 491 GLN A C 1
ATOM 3856 O O . GLN A 1 491 ? 15.057 -12.206 -49.015 1.00 92.62 491 GLN A O 1
ATOM 3861 N N . ILE A 1 492 ? 15.013 -12.113 -46.770 1.00 91.81 492 ILE A N 1
ATOM 3862 C CA . ILE A 1 492 ? 16.468 -12.182 -46.594 1.00 91.81 492 ILE A CA 1
ATOM 3863 C C . ILE A 1 492 ? 16.998 -13.543 -47.055 1.00 91.81 492 ILE A C 1
ATOM 3865 O O . ILE A 1 492 ? 17.976 -13.584 -47.796 1.00 91.81 492 ILE A O 1
ATOM 3869 N N . GLU A 1 493 ? 16.342 -14.640 -46.671 1.00 92.94 493 GLU A N 1
ATOM 3870 C CA . GLU A 1 493 ? 16.693 -15.995 -47.118 1.00 92.94 493 GLU A CA 1
ATOM 3871 C C . GLU A 1 493 ? 16.639 -16.124 -48.645 1.00 92.94 493 GLU A C 1
ATOM 3873 O O . GLU A 1 493 ? 17.575 -16.649 -49.243 1.00 92.94 493 GLU A O 1
ATOM 3878 N N . ASN A 1 494 ? 15.605 -15.574 -49.288 1.00 94.25 494 ASN A N 1
ATOM 3879 C CA . ASN A 1 494 ? 15.494 -15.561 -50.747 1.00 94.25 494 ASN A CA 1
ATOM 3880 C C . ASN A 1 494 ? 16.629 -14.762 -51.399 1.00 94.25 494 ASN A C 1
ATOM 3882 O O . ASN A 1 494 ? 17.256 -15.254 -52.330 1.00 94.25 494 ASN A O 1
ATOM 3886 N N . VAL A 1 495 ? 16.938 -13.562 -50.891 1.00 94.06 495 VAL A N 1
ATOM 3887 C CA . VAL A 1 495 ? 18.038 -12.730 -51.415 1.00 94.06 495 VAL A CA 1
ATOM 3888 C C . VAL A 1 495 ? 19.390 -13.426 -51.241 1.00 94.06 495 VAL A C 1
ATOM 3890 O O . VAL A 1 495 ? 20.234 -13.360 -52.132 1.00 94.06 495 VAL A O 1
ATOM 3893 N N . LEU A 1 496 ? 19.606 -14.116 -50.118 1.00 91.75 496 LEU A N 1
ATOM 3894 C CA . LEU A 1 496 ? 20.808 -14.921 -49.895 1.00 91.75 496 LEU A CA 1
ATOM 3895 C C . LEU A 1 496 ? 20.873 -16.124 -50.844 1.00 91.75 496 LEU A C 1
ATOM 3897 O O . LEU A 1 496 ? 21.943 -16.416 -51.375 1.00 91.75 496 LEU A O 1
ATOM 3901 N N . GLY A 1 497 ? 19.743 -16.790 -51.091 1.00 94.44 497 GLY A N 1
ATOM 3902 C CA . GLY A 1 497 ? 19.630 -17.866 -52.074 1.00 94.44 497 GLY A CA 1
ATOM 3903 C C . GLY A 1 497 ? 19.964 -17.391 -53.489 1.00 94.44 497 GLY A C 1
ATOM 3904 O O . GLY A 1 497 ? 20.815 -17.984 -54.146 1.00 94.44 497 GLY A O 1
ATOM 3905 N N . GLU A 1 498 ? 19.379 -16.274 -53.926 1.00 93.31 498 GLU A N 1
ATOM 3906 C CA . GLU A 1 498 ? 19.671 -15.641 -55.219 1.00 93.31 498 GLU A CA 1
ATOM 3907 C C . GLU A 1 498 ? 21.153 -15.253 -55.333 1.00 93.31 498 GLU A C 1
ATOM 3909 O O . GLU A 1 498 ? 21.810 -15.568 -56.327 1.00 93.31 498 GLU A O 1
ATOM 3914 N N . ALA A 1 499 ? 21.719 -14.629 -54.296 1.00 90.88 499 ALA A N 1
ATOM 3915 C CA . ALA A 1 499 ? 23.136 -14.276 -54.263 1.00 90.88 499 ALA A CA 1
ATOM 3916 C C . ALA A 1 499 ? 24.041 -15.510 -54.388 1.00 90.88 499 ALA A C 1
ATOM 3918 O O . ALA A 1 499 ? 25.034 -15.467 -55.112 1.00 90.88 499 ALA A O 1
ATOM 3919 N N . LYS A 1 500 ? 23.678 -16.619 -53.735 1.00 91.38 500 LYS A N 1
ATOM 3920 C CA . LYS A 1 500 ? 24.410 -17.884 -53.831 1.00 91.38 500 LYS A CA 1
ATOM 3921 C C . LYS A 1 500 ? 24.334 -18.477 -55.240 1.00 91.38 500 LYS A C 1
ATOM 3923 O O . LYS A 1 500 ? 25.366 -18.828 -55.794 1.00 91.38 500 LYS A O 1
ATOM 3928 N N . THR A 1 501 ? 23.157 -18.477 -55.871 1.00 90.75 501 THR A N 1
ATOM 3929 C CA . THR A 1 501 ? 23.018 -18.942 -57.266 1.00 90.75 501 THR A CA 1
ATOM 3930 C C . THR A 1 501 ? 23.822 -18.108 -58.266 1.00 90.75 501 THR A C 1
ATOM 3932 O O . THR A 1 501 ? 24.327 -18.654 -59.240 1.00 90.75 501 THR A O 1
ATOM 3935 N N . LEU A 1 502 ? 23.991 -16.802 -58.022 1.00 88.38 502 LEU A N 1
ATOM 3936 C CA . LEU A 1 502 ? 24.838 -15.938 -58.853 1.00 88.38 502 LEU A CA 1
ATOM 3937 C C . LEU A 1 502 ? 26.335 -16.233 -58.687 1.00 88.38 502 LEU A C 1
ATOM 3939 O O . LEU A 1 502 ? 27.096 -16.012 -59.625 1.00 88.38 502 LEU A O 1
ATOM 3943 N N . ILE A 1 503 ? 26.756 -16.695 -57.508 1.00 88.19 503 ILE A N 1
ATOM 3944 C CA . ILE A 1 503 ? 28.143 -17.097 -57.237 1.00 88.19 503 ILE A CA 1
ATOM 3945 C C . ILE A 1 503 ? 28.432 -18.481 -57.835 1.00 88.19 503 ILE A C 1
ATOM 3947 O O . ILE A 1 503 ? 29.516 -18.686 -58.372 1.00 88.19 503 ILE A O 1
ATOM 3951 N N . ASP A 1 504 ? 27.461 -19.394 -57.778 1.00 84.75 504 ASP A N 1
ATOM 3952 C CA . ASP A 1 504 ? 27.608 -20.788 -58.213 1.00 84.75 504 ASP A CA 1
ATOM 3953 C C . ASP A 1 504 ? 27.392 -20.996 -59.729 1.00 84.75 504 ASP A C 1
ATOM 3955 O O . ASP A 1 504 ? 27.535 -22.118 -60.217 1.00 84.75 504 ASP A O 1
ATOM 3959 N N . MET A 1 505 ? 27.063 -19.951 -60.504 1.00 78.12 505 MET A N 1
ATOM 3960 C CA . MET A 1 505 ? 27.000 -20.079 -61.964 1.00 78.12 505 MET A CA 1
ATOM 3961 C C . MET A 1 505 ? 28.408 -20.327 -62.540 1.00 78.12 505 MET A C 1
ATOM 3963 O O . MET A 1 505 ? 29.299 -19.495 -62.337 1.00 78.12 505 MET A O 1
ATOM 3967 N N . PRO A 1 506 ? 28.628 -21.445 -63.261 1.00 65.38 506 PRO A N 1
ATOM 3968 C CA . PRO A 1 506 ? 29.918 -21.747 -63.866 1.00 65.38 506 PRO A CA 1
ATOM 3969 C C . PRO A 1 506 ? 30.249 -20.678 -64.910 1.00 65.38 506 PRO A C 1
ATOM 3971 O O . PRO A 1 506 ? 29.396 -20.301 -65.715 1.00 65.38 506 PRO A O 1
ATOM 3974 N N . ARG A 1 507 ? 31.475 -20.159 -64.829 1.00 53.06 507 ARG A N 1
ATOM 3975 C CA . ARG A 1 507 ? 32.000 -19.153 -65.756 1.00 53.06 507 ARG A CA 1
ATOM 3976 C C . ARG A 1 507 ? 32.187 -19.694 -67.161 1.00 53.06 507 ARG A C 1
ATOM 3978 O O . ARG A 1 507 ? 32.630 -20.858 -67.272 1.00 53.06 507 ARG A O 1
#

pLDDT: mean 76.44, std 17.19, range [32.66, 97.25]

Foldseek 3Di:
DDDDDDDDDDDDDDDDDDDDDDDDDDDDDDDDDDDPPVVVVVLLVLLVVLVVLVVVLPDPPVQDSVNSSVVQDDPNSVVSVVVSVVSVVVVVVVVVVVVVVVVVVVVVVPPDDDPVVPVVVVVVVVVVVVVVVVVVVVVVVVVVVVVVVVVVVVVVVVVVVVVVVVVVVVVVVVVVVVVVVVVVVVVVVVVVVVVVVVVVVVCVVVDPDDDDDDDDDDDDDDDDDDDDPPVVVVVVVVVVVVVVVVCCLVDPPDPPDDDPCPVVVVVLVVQLVVVCVVDVDSVVSNVVSVVVVVVVVVVVVVVVCVVVPPPPDCCDPVNVVVVVVVVVVVVVVVVVVVVVVVVVVVVVVVVVVVVVCCVPPVVVVVVVVVVVVVVVVVVVVVVVVVVPPDPVPCPVVVVVVVVCVLCVVVVNPPDDVVVSVVVVVVVVVVVVVVVVCVVVVPDPPPDDDPPVVVVVVVVVVVVVVVVVVVVVVVVVVVVVVVVVVVVVVVVVVVVVVVVVVVVPPDD

Secondary structure (DSSP, 8-state):
-------PPPP-----PPP----------------TTSHHHHHHHHHHHHHHHHHHTT--TTS-HHHHHHH--THHHHHHHHHHHHHHHHHHHHHHHHHHHHHHHHHHHS----TTHHHHHHHHHHHHHHHHHHHHHHHHHHHHHHHHHHHHHHHHHHHHHHHHHHHHHHHHHHHHHHHHHHHHHHHHHHHHHHHHHHHHHHHHTT----------------------THHHHHHHHHHHHHHHHHHHHH--S-TTS--THHHHHHHHHHHHHHHHTT-SSHHHHHHHHHHHHHHHHHHHHHHHHHHHHS--S---HHHHHHHHHHHHHHHHHHHHHHHHHHHHHHHHHHHHHHHHHIIIIIHHHHHHHHHHHHHHHHHHHHHHHHHHS--GGGTTHHHHHHHHHHHHHTT-TT--HHHHHHHHHHHHHHHHHHHHHHHHS-PPPPS---HHHHHHHHHHHHHHHHHHHHHHHHHHHHHHHHHHHHHHHHHHHHHHHHHHHHHSS--